Protein AF-A0A851UP54-F1 (afdb_monomer)

Secondary structure (DSSP, 8-state):
----------S-PBPTTT-PBP-EEETTTTEEE-HHHHHTS-TGGGGGEEEHHHHHHHHHHHHHHHHHHHHHHHHHHHHHHHHHHHHHHHHHHHHHHHHHHHHHHHHHHHHHHHHHHHHHHHHHHHHHHHHHHHHHHHHHHHHHHHHHHHHHHHHHHHHHHH--HHHHHHHHHHHHHHHHHHHHS----S-SS-------HHHHHHHHHHHHHS---------------------------------------------------------TTS-HHHHHHS----HHHHHHHHHHHHHHHHHHHHHHHHHHHHHHHHIIIII-----HHHHHHHHHHHHHHHHHHHHHHHHHHHHHHHHHHHHHHHHHHHHHHHHHHHHHHHHHHHHHHHHHHHHHHHHHHHHHHHHHHHHHHHHS--

Structure (mmCIF, N/CA/C/O backbone):
data_AF-A0A851UP54-F1
#
_entry.id   AF-A0A851UP54-F1
#
loop_
_atom_site.group_PDB
_atom_site.id
_atom_site.type_symbol
_atom_site.label_atom_id
_atom_site.label_alt_id
_atom_site.label_comp_id
_atom_site.label_asym_id
_atom_site.label_entity_id
_atom_site.label_seq_id
_atom_site.pdbx_PDB_ins_code
_atom_site.Cartn_x
_atom_site.Cartn_y
_atom_site.Cartn_z
_atom_site.occupancy
_atom_site.B_iso_or_equiv
_atom_site.auth_seq_id
_atom_site.auth_comp_id
_atom_site.auth_asym_id
_atom_site.auth_atom_id
_atom_site.pdbx_PDB_model_num
ATOM 1 N N . ILE A 1 1 ? -18.831 9.037 62.541 1.00 46.91 1 ILE A N 1
ATOM 2 C CA . ILE A 1 1 ? -18.691 7.769 63.299 1.00 46.91 1 ILE A CA 1
ATOM 3 C C . ILE A 1 1 ? -18.973 8.090 64.761 1.00 46.91 1 ILE A C 1
ATOM 5 O O . ILE A 1 1 ? -18.245 8.891 65.334 1.00 46.91 1 ILE A O 1
ATOM 9 N N . VAL A 1 2 ? -20.065 7.578 65.335 1.00 46.09 2 VAL A N 1
ATOM 10 C CA . VAL A 1 2 ? -20.375 7.796 66.760 1.00 46.09 2 VAL A CA 1
ATOM 11 C C . VAL A 1 2 ? -19.400 6.959 67.587 1.00 46.09 2 VAL A C 1
ATOM 13 O O . VAL A 1 2 ? -19.310 5.750 67.391 1.00 46.09 2 VAL A O 1
ATOM 16 N N . SER A 1 3 ? -18.645 7.593 68.484 1.00 42.22 3 SER A N 1
ATOM 17 C CA . SER A 1 3 ? -17.723 6.892 69.382 1.00 42.22 3 SER A CA 1
ATOM 18 C C . SER A 1 3 ? -18.534 6.116 70.425 1.00 42.22 3 SER A C 1
ATOM 20 O O . SER A 1 3 ? -19.120 6.704 71.331 1.00 42.22 3 SER A O 1
ATOM 22 N N . LEU A 1 4 ? -18.612 4.788 70.279 1.00 60.12 4 LEU A N 1
ATOM 23 C CA . LEU A 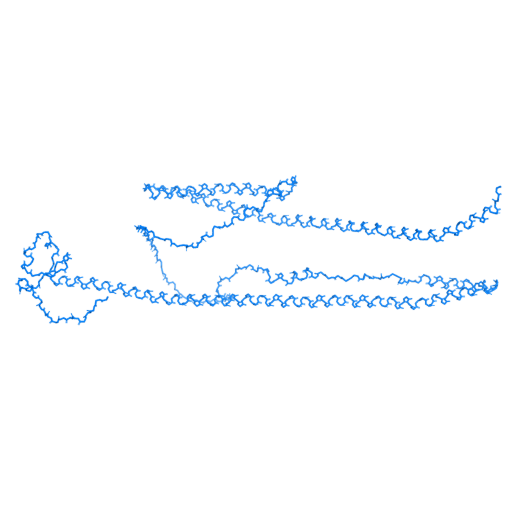1 4 ? -19.377 3.888 71.161 1.00 60.12 4 LEU A CA 1
ATOM 24 C C . LEU A 1 4 ? -18.709 3.652 72.534 1.00 60.12 4 LEU A C 1
ATOM 26 O O . LEU A 1 4 ? -19.136 2.784 73.293 1.00 60.12 4 LEU A O 1
ATOM 30 N N . SER A 1 5 ? -17.673 4.420 72.877 1.00 46.09 5 SER A N 1
ATOM 31 C CA . SER A 1 5 ? -16.808 4.221 74.049 1.00 46.09 5 SER A CA 1
ATOM 32 C C . SER A 1 5 ? -17.433 4.597 75.401 1.00 46.09 5 SER A C 1
ATOM 34 O O . SER A 1 5 ? -16.788 4.442 76.433 1.00 46.09 5 SER A O 1
ATOM 36 N N . LYS A 1 6 ? -18.698 5.035 75.440 1.00 50.38 6 LYS A N 1
ATOM 37 C CA . LYS A 1 6 ? -19.435 5.320 76.684 1.00 50.38 6 LYS A CA 1
ATOM 38 C C . LYS A 1 6 ? -20.739 4.522 76.759 1.00 50.38 6 LYS A C 1
ATOM 40 O O . LYS A 1 6 ? -21.827 5.082 76.659 1.00 50.38 6 LYS A O 1
ATOM 45 N N . ARG A 1 7 ? -20.642 3.204 76.949 1.00 55.34 7 ARG A N 1
ATOM 46 C CA . ARG A 1 7 ? -21.769 2.406 77.463 1.00 55.34 7 ARG A CA 1
ATOM 47 C C . ARG A 1 7 ? -21.707 2.403 78.989 1.00 55.34 7 ARG A C 1
ATOM 49 O O . ARG A 1 7 ? -20.924 1.657 79.567 1.00 55.34 7 ARG A O 1
ATOM 56 N N . THR A 1 8 ? -22.516 3.230 79.644 1.00 52.53 8 THR A N 1
ATOM 57 C CA . THR A 1 8 ? -22.777 3.072 81.079 1.00 52.53 8 THR A CA 1
ATOM 58 C C . THR A 1 8 ? -23.684 1.857 81.282 1.00 52.53 8 THR A C 1
ATOM 60 O O . THR A 1 8 ? -24.752 1.768 80.679 1.00 52.53 8 THR A O 1
ATOM 63 N N . LYS A 1 9 ? -23.242 0.899 82.106 1.00 51.78 9 LYS A N 1
ATOM 64 C CA . LYS A 1 9 ? -24.008 -0.282 82.551 1.00 51.78 9 LYS A CA 1
ATOM 65 C C . LYS A 1 9 ? -25.081 0.101 83.591 1.00 51.78 9 LYS A C 1
ATOM 67 O O . LYS A 1 9 ? -25.219 -0.577 84.601 1.00 51.78 9 LYS A O 1
ATOM 72 N N . ASP A 1 10 ? -25.814 1.194 83.385 1.00 55.03 10 ASP A N 1
ATOM 73 C CA . ASP A 1 10 ? -26.971 1.495 84.234 1.00 55.03 10 ASP A CA 1
ATOM 74 C C . ASP A 1 10 ? -28.182 0.750 83.690 1.00 55.03 10 ASP A C 1
ATOM 76 O O . ASP A 1 10 ? -28.688 1.056 82.611 1.00 55.03 10 ASP A O 1
ATOM 80 N N . ILE A 1 11 ? -28.603 -0.264 84.442 1.00 58.59 11 ILE A N 1
ATOM 81 C CA . ILE A 1 11 ? -29.605 -1.252 84.025 1.00 58.59 11 ILE A CA 1
ATOM 82 C C . ILE A 1 11 ? -31.013 -0.626 83.989 1.00 58.59 11 ILE A C 1
ATOM 84 O O . ILE A 1 11 ? -31.876 -1.107 83.266 1.00 58.59 11 ILE A O 1
ATOM 88 N N . HIS A 1 12 ? -31.236 0.504 84.676 1.00 63.06 12 HIS A N 1
ATOM 89 C CA . HIS A 1 12 ? -32.532 1.189 84.709 1.00 63.06 12 HIS A CA 1
ATOM 90 C C . HIS A 1 12 ? -32.357 2.712 84.735 1.00 63.06 12 HIS A C 1
ATOM 92 O O . HIS A 1 12 ? -32.243 3.325 85.798 1.00 63.06 12 HIS A O 1
ATOM 98 N N . LYS A 1 13 ? -32.344 3.352 83.559 1.00 75.06 13 LYS A N 1
ATOM 99 C CA . LYS A 1 13 ? -32.404 4.818 83.489 1.00 75.06 13 LYS A CA 1
ATOM 100 C C . LYS A 1 13 ? -33.778 5.300 83.958 1.00 75.06 13 LYS A C 1
ATOM 102 O O . LYS A 1 13 ? -34.806 4.824 83.478 1.00 75.06 13 LYS A O 1
ATOM 107 N N . LYS A 1 14 ? -33.777 6.261 84.880 1.00 82.88 14 LYS A N 1
ATOM 108 C CA . LYS A 1 14 ? -34.978 6.931 85.386 1.00 82.88 14 LYS A CA 1
ATOM 109 C C . LYS A 1 14 ? -35.221 8.244 84.648 1.00 82.88 14 LYS A C 1
ATOM 111 O O . LYS A 1 14 ? -34.286 8.875 84.147 1.00 82.88 14 LYS A O 1
ATOM 116 N N . CYS A 1 15 ? -36.483 8.646 84.574 1.00 85.75 15 CYS A N 1
ATOM 117 C CA . CYS A 1 15 ? -36.886 9.933 84.038 1.00 85.75 15 CYS A CA 1
ATOM 118 C C . CYS A 1 15 ? -36.381 11.060 84.952 1.00 85.75 15 CYS A C 1
ATOM 120 O O . CYS A 1 15 ? -36.708 11.046 86.135 1.00 85.75 15 CYS A O 1
ATOM 122 N N . PRO A 1 16 ? -35.640 12.060 84.443 1.00 84.19 16 PRO A N 1
ATOM 123 C CA . PRO A 1 16 ? -35.115 13.145 85.272 1.00 84.19 16 PRO A CA 1
ATOM 124 C C . PRO A 1 16 ? -36.206 14.082 85.812 1.00 84.19 16 PRO A C 1
ATOM 126 O O . PRO A 1 16 ? -35.939 14.842 86.730 1.00 84.19 16 PRO A O 1
ATOM 129 N N . LEU A 1 17 ? -37.415 14.048 85.238 1.00 84.88 17 LEU A N 1
ATOM 130 C CA . LEU A 1 17 ? -38.546 14.887 85.654 1.00 84.88 17 LEU A CA 1
ATOM 131 C C . LEU A 1 17 ? -39.441 14.211 86.696 1.00 84.88 17 LEU A C 1
ATOM 133 O O . LEU A 1 17 ? -40.039 14.890 87.519 1.00 84.88 17 LEU A O 1
ATOM 137 N N . HIS A 1 18 ? -39.555 12.884 86.637 1.00 85.56 18 HIS A N 1
ATOM 138 C CA . HIS A 1 18 ? -40.537 12.131 87.421 1.00 85.56 18 HIS A CA 1
ATOM 139 C C . HIS A 1 18 ? -39.912 11.054 88.310 1.00 85.56 18 HIS A C 1
ATOM 141 O O . HIS A 1 18 ? -40.645 10.375 89.009 1.00 85.56 18 HIS A O 1
ATOM 147 N N . GLU A 1 19 ? -38.599 10.826 88.217 1.00 83.44 19 GLU A N 1
ATOM 148 C CA . GLU A 1 19 ? -37.833 9.770 88.907 1.00 83.44 19 GLU A CA 1
ATOM 149 C C . GLU A 1 19 ? -38.336 8.320 88.710 1.00 83.44 19 GLU A C 1
ATOM 151 O O . GLU A 1 19 ? -37.774 7.368 89.255 1.00 83.44 19 GLU A O 1
ATOM 156 N N . GLU A 1 20 ? -39.334 8.136 87.849 1.00 84.81 20 GLU A N 1
ATOM 157 C CA . GLU A 1 20 ? -39.897 6.854 87.430 1.00 84.81 20 GLU A CA 1
ATOM 158 C C . GLU A 1 20 ? -39.055 6.185 86.327 1.00 84.81 20 GLU A C 1
ATOM 160 O O . GLU A 1 20 ? -38.440 6.883 85.507 1.00 84.81 20 GLU A O 1
ATOM 165 N N . PRO A 1 21 ? -39.029 4.842 86.242 1.00 86.50 21 PRO A N 1
ATOM 166 C CA . PRO A 1 21 ? -38.320 4.137 85.183 1.00 86.50 21 PRO A CA 1
ATOM 167 C C . PRO A 1 21 ? -38.938 4.427 83.809 1.00 86.50 21 PRO A C 1
ATOM 169 O O . PRO A 1 21 ? -40.153 4.592 83.654 1.00 86.50 21 PRO A O 1
ATOM 172 N N . TYR A 1 22 ? -38.089 4.476 82.784 1.00 88.62 22 TYR A N 1
ATOM 173 C CA . TYR A 1 22 ? -38.560 4.508 81.404 1.00 88.62 22 TYR A CA 1
ATOM 174 C C . TYR A 1 22 ? -39.176 3.159 81.029 1.00 88.62 22 TYR A C 1
ATOM 176 O O . TYR A 1 22 ? -38.533 2.124 81.172 1.00 88.62 22 TYR A O 1
ATOM 184 N N . ILE A 1 23 ? -40.409 3.187 80.528 1.00 88.44 23 ILE A N 1
ATOM 185 C CA . ILE A 1 23 ? -41.164 1.983 80.144 1.00 88.44 23 ILE A CA 1
ATOM 186 C C . ILE A 1 23 ? -41.689 2.050 78.707 1.00 88.44 23 ILE A C 1
ATOM 188 O O . ILE A 1 23 ? -42.076 1.030 78.145 1.00 88.44 23 ILE A O 1
ATOM 192 N N . MET A 1 24 ? -41.688 3.239 78.097 1.00 89.69 24 MET A N 1
ATOM 193 C CA . MET A 1 24 ? -42.163 3.463 76.733 1.00 89.69 24 MET A CA 1
ATOM 194 C C . MET A 1 24 ? -41.186 4.311 75.920 1.00 89.69 24 MET A C 1
ATOM 196 O O . MET A 1 24 ? -40.319 4.997 76.462 1.00 89.69 24 MET A O 1
ATOM 200 N N . PHE A 1 25 ? -41.335 4.275 74.601 1.00 92.38 25 PHE A N 1
ATOM 201 C CA . PHE A 1 25 ? -40.540 5.031 73.643 1.00 92.38 25 PHE A CA 1
ATOM 202 C C . PHE A 1 25 ? -41.456 5.714 72.626 1.00 92.38 25 PHE A C 1
ATOM 204 O O . PHE A 1 25 ? -42.332 5.077 72.043 1.00 92.38 25 PHE A O 1
ATOM 211 N N . SER A 1 26 ? -41.249 7.011 72.397 1.00 90.50 26 SER A N 1
ATOM 212 C CA . SER A 1 26 ? -41.910 7.735 71.309 1.00 90.50 26 SER A CA 1
ATOM 213 C C . SER A 1 26 ? -41.107 7.563 70.026 1.00 90.50 26 SER A C 1
ATOM 215 O O . SER A 1 26 ? -39.980 8.051 69.928 1.00 90.50 26 SER A O 1
ATOM 217 N N . THR A 1 27 ? -41.684 6.911 69.017 1.00 86.19 27 THR A N 1
ATOM 218 C CA . THR A 1 27 ? -41.038 6.748 67.705 1.00 86.19 27 THR A CA 1
ATOM 219 C C . THR A 1 27 ? -40.960 8.058 66.925 1.00 86.19 27 THR A C 1
ATOM 221 O O . THR A 1 27 ? -40.054 8.230 66.114 1.00 86.19 27 THR A O 1
ATOM 224 N N . GLU A 1 28 ? -41.885 8.982 67.191 1.00 86.81 28 GLU A N 1
ATOM 225 C CA . GLU A 1 28 ? -41.940 10.315 66.585 1.00 86.81 28 GLU A CA 1
ATOM 226 C C . GLU A 1 28 ? -40.842 11.231 67.150 1.00 86.81 28 GLU A C 1
ATOM 228 O O . GLU A 1 28 ? -40.007 11.742 66.405 1.00 86.81 28 GLU A O 1
ATOM 233 N N . LYS A 1 29 ? -40.783 11.381 68.482 1.00 84.75 29 LYS A N 1
ATOM 234 C CA . LYS A 1 29 ? -39.811 12.260 69.162 1.00 84.75 29 LYS A CA 1
ATOM 235 C C . LYS A 1 29 ? -38.454 11.598 69.413 1.00 84.75 29 LYS A C 1
ATOM 237 O O . LYS A 1 29 ? -37.515 12.269 69.836 1.00 84.75 29 LYS A O 1
ATOM 242 N N . LYS A 1 30 ? -38.345 10.290 69.151 1.00 89.00 30 LYS A N 1
ATOM 243 C CA . LYS A 1 30 ? -37.158 9.447 69.384 1.00 89.00 30 LYS A CA 1
ATOM 244 C C . LYS A 1 30 ? -36.628 9.551 70.819 1.00 89.00 30 LYS A C 1
ATOM 246 O O . LYS A 1 30 ? -35.420 9.623 71.044 1.00 89.00 30 LYS A O 1
ATOM 251 N N . SER A 1 31 ? -37.537 9.566 71.791 1.00 89.12 31 SER A N 1
ATOM 252 C CA . SER A 1 31 ? -37.232 9.758 73.211 1.00 89.12 31 SER A CA 1
ATOM 253 C C . SER A 1 31 ? -37.878 8.682 74.086 1.00 89.12 31 SER A C 1
ATOM 255 O O . SER A 1 31 ? -38.940 8.147 73.765 1.00 89.12 31 SER A O 1
ATOM 257 N N . MET A 1 32 ? -37.219 8.352 75.201 1.00 89.75 32 MET A N 1
ATOM 258 C CA . MET A 1 32 ? -37.764 7.446 76.216 1.00 89.75 32 MET A CA 1
ATOM 259 C C . MET A 1 32 ? -38.757 8.191 77.116 1.00 89.75 32 MET A C 1
ATOM 261 O O . MET A 1 32 ? -38.553 9.363 77.431 1.00 89.75 32 MET A O 1
ATOM 265 N N . LEU A 1 33 ? -39.813 7.504 77.550 1.00 89.38 33 LEU A N 1
ATOM 266 C CA . LEU A 1 33 ? -40.909 8.046 78.351 1.00 89.38 33 LEU A CA 1
ATOM 267 C C . LEU A 1 33 ? -41.193 7.140 79.559 1.00 89.38 33 LEU A C 1
ATOM 269 O O . LEU A 1 33 ? -41.248 5.913 79.438 1.00 89.38 33 LEU A O 1
ATOM 273 N N . CYS A 1 34 ? -41.343 7.739 80.742 1.00 90.31 34 CYS A N 1
ATOM 274 C CA . CYS A 1 34 ? -41.957 7.063 81.885 1.00 90.31 34 CYS A CA 1
ATOM 275 C C . CYS A 1 34 ? -43.488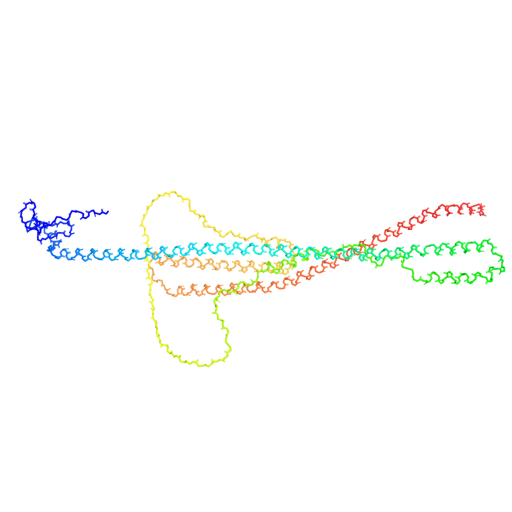 7.171 81.787 1.00 90.31 34 CYS A C 1
ATOM 277 O O . CYS A 1 34 ? -44.020 7.870 80.917 1.00 90.31 34 CYS A O 1
ATOM 279 N N . ILE A 1 35 ? -44.208 6.513 82.698 1.00 87.81 35 ILE A N 1
ATOM 280 C CA . ILE A 1 35 ? -45.677 6.509 82.694 1.00 87.81 35 ILE A CA 1
ATOM 281 C C . ILE A 1 35 ? -46.285 7.921 82.793 1.00 87.81 35 ILE A C 1
ATOM 283 O O . ILE A 1 35 ? -47.273 8.210 82.118 1.00 87.81 35 ILE A O 1
ATOM 287 N N . ASN A 1 36 ? -45.663 8.819 83.565 1.00 88.06 36 ASN A N 1
ATOM 288 C CA . ASN A 1 36 ? -46.141 10.191 83.756 1.00 88.06 36 ASN A CA 1
ATOM 289 C C . ASN A 1 36 ? -45.877 11.057 82.514 1.00 88.06 36 ASN A C 1
ATOM 291 O O . ASN A 1 36 ? -46.809 11.657 81.994 1.00 88.06 36 ASN A O 1
ATOM 295 N N . CYS A 1 37 ? -44.679 10.982 81.915 1.00 87.81 37 CYS A N 1
ATOM 296 C CA . CYS A 1 37 ? -44.392 11.656 80.639 1.00 87.81 37 CYS A CA 1
ATOM 297 C C . CYS A 1 37 ? -45.355 11.248 79.514 1.00 87.81 37 CYS A C 1
ATOM 299 O O . CYS A 1 37 ? -45.690 12.067 78.664 1.00 87.81 37 CYS A O 1
ATOM 301 N N . PHE A 1 38 ? -45.788 9.985 79.484 1.00 87.69 38 PHE A N 1
ATOM 302 C CA . PHE A 1 38 ? -46.800 9.542 78.529 1.00 87.69 38 PHE A CA 1
ATOM 303 C C . PHE A 1 38 ? -48.188 10.096 78.855 1.00 87.69 38 PHE A C 1
ATOM 305 O O . PHE A 1 38 ? -48.923 10.463 77.942 1.00 87.69 38 PHE A O 1
ATOM 312 N N . ARG A 1 39 ? -48.563 10.164 80.140 1.00 87.44 39 ARG A N 1
ATOM 313 C CA . ARG A 1 39 ? -49.836 10.756 80.578 1.00 87.44 39 ARG A CA 1
ATOM 314 C C . ARG A 1 39 ? -49.944 12.230 80.218 1.00 87.44 39 ARG A C 1
ATOM 316 O O . ARG A 1 39 ? -51.011 12.616 79.749 1.00 87.44 39 ARG A O 1
ATOM 323 N N . ASP A 1 40 ? -48.847 12.965 80.329 1.00 86.25 40 ASP A N 1
ATOM 324 C CA . ASP A 1 40 ? -48.776 14.400 80.041 1.00 86.25 40 ASP A CA 1
ATOM 325 C C . ASP A 1 40 ? -48.706 14.716 78.533 1.00 86.25 40 ASP A C 1
ATOM 327 O O . ASP A 1 40 ? -48.804 15.873 78.124 1.00 86.25 40 ASP A O 1
ATOM 331 N N . MET A 1 41 ? -48.548 13.700 77.674 1.00 83.19 41 MET A N 1
ATOM 332 C CA . MET A 1 41 ? -48.554 13.875 76.220 1.00 83.19 41 MET A CA 1
ATOM 333 C C . MET A 1 41 ? -49.970 14.035 75.649 1.00 83.19 41 MET A C 1
ATOM 335 O O . MET A 1 41 ? -50.901 13.306 76.007 1.00 83.19 41 MET A O 1
ATOM 339 N N . GLN A 1 42 ? -50.089 14.951 74.679 1.00 77.69 42 GLN A N 1
ATOM 340 C CA . GLN A 1 42 ? -51.300 15.192 73.888 1.00 77.69 42 GLN A CA 1
ATOM 341 C C . GLN A 1 42 ? -51.751 13.928 73.138 1.00 77.69 42 GLN A C 1
ATOM 343 O O . GLN A 1 42 ? -50.919 13.137 72.693 1.00 77.69 42 GLN A O 1
ATOM 348 N N . GLY A 1 43 ? -53.071 13.750 72.996 1.00 74.50 43 GLY A N 1
ATOM 349 C CA . GLY A 1 43 ? -53.707 12.501 72.553 1.00 74.50 43 GLY A CA 1
ATOM 350 C C . GLY A 1 43 ? -53.185 11.919 71.235 1.00 74.50 43 GLY A C 1
ATOM 351 O O . GLY A 1 43 ? -52.969 10.713 71.164 1.00 74.50 43 GLY A O 1
ATOM 352 N N . GLU A 1 44 ? -52.917 12.752 70.227 1.00 76.50 44 GLU A N 1
ATOM 353 C CA . GLU A 1 44 ? -52.447 12.302 68.905 1.00 76.50 44 GLU A CA 1
ATOM 354 C C . GLU A 1 44 ? -51.027 11.718 68.949 1.00 76.50 44 GLU A C 1
ATOM 356 O O . GLU A 1 44 ? -50.786 10.630 68.429 1.00 76.50 44 GLU A O 1
ATOM 361 N N . SER A 1 45 ? -50.093 12.353 69.666 1.00 80.31 45 SER A N 1
ATOM 362 C CA . SER A 1 45 ? -48.711 11.859 69.782 1.00 80.31 45 SER A CA 1
ATOM 363 C C . SER A 1 45 ? -48.593 10.549 70.574 1.00 80.31 45 SER A C 1
ATOM 365 O O . SER A 1 45 ? -47.562 9.878 70.507 1.00 80.31 45 SER A O 1
ATOM 367 N N . ARG A 1 46 ? -49.629 10.157 71.332 1.00 83.12 46 ARG A N 1
ATOM 368 C CA . ARG A 1 46 ? -49.652 8.885 72.079 1.00 83.12 46 ARG A CA 1
ATOM 369 C C . ARG A 1 46 ? -49.762 7.677 71.156 1.00 83.12 46 ARG A C 1
ATOM 371 O O . ARG A 1 46 ? -49.280 6.611 71.523 1.00 83.12 46 ARG A O 1
ATOM 378 N N . ALA A 1 47 ? -50.336 7.846 69.962 1.00 84.12 47 ALA A N 1
ATOM 379 C CA . ALA A 1 47 ? -50.422 6.790 68.952 1.00 84.12 47 ALA A CA 1
ATOM 380 C C . ALA A 1 47 ? -49.038 6.350 68.431 1.00 84.12 47 ALA A C 1
ATOM 382 O O . ALA A 1 47 ? -48.898 5.261 67.882 1.00 84.12 47 ALA A O 1
ATOM 383 N N . HIS A 1 48 ? -48.005 7.174 68.633 1.00 86.19 48 HIS A N 1
ATOM 384 C CA . HIS A 1 48 ? -46.616 6.899 68.254 1.00 86.19 48 HIS A CA 1
ATOM 385 C C . HIS A 1 48 ? -45.747 6.438 69.435 1.00 86.19 48 HIS A C 1
ATOM 387 O O . HIS A 1 48 ? -44.515 6.478 69.359 1.00 86.19 48 HIS A O 1
ATOM 393 N N . CYS A 1 49 ? -46.366 6.035 70.546 1.00 90.06 49 CYS A N 1
ATOM 394 C CA . CYS A 1 49 ? -45.679 5.467 71.698 1.00 90.06 49 CYS A CA 1
ATOM 395 C C . CYS A 1 49 ? -45.851 3.951 71.720 1.00 90.06 49 CYS A C 1
ATOM 397 O O . CYS A 1 49 ? -46.960 3.436 71.620 1.00 90.06 49 CYS A O 1
ATOM 399 N N . ILE A 1 50 ? -44.740 3.250 71.894 1.00 91.56 50 ILE A N 1
ATOM 400 C CA . ILE A 1 50 ? -44.689 1.795 72.040 1.00 91.56 50 ILE A CA 1
ATOM 401 C C . ILE A 1 50 ? -43.924 1.454 73.317 1.00 91.56 50 ILE A C 1
ATOM 403 O O . ILE A 1 50 ? -43.173 2.289 73.832 1.00 91.56 50 ILE A O 1
ATOM 407 N N . ASP A 1 51 ? -44.114 0.251 73.852 1.00 91.06 51 ASP A N 1
ATOM 408 C CA . ASP A 1 51 ? -43.333 -0.202 74.998 1.00 91.06 51 ASP A CA 1
ATOM 409 C C . ASP A 1 51 ? -41.840 -0.303 74.640 1.00 91.06 51 ASP A C 1
ATOM 411 O O . ASP A 1 51 ? -41.450 -0.455 73.476 1.00 91.06 51 ASP A O 1
ATOM 415 N N . ILE A 1 52 ? -40.991 -0.146 75.655 1.00 88.06 52 ILE A N 1
ATOM 416 C CA . ILE A 1 52 ? -39.541 -0.049 75.473 1.00 88.06 52 ILE A CA 1
ATOM 417 C C . ILE A 1 52 ? -38.928 -1.327 74.882 1.00 88.06 52 ILE A C 1
ATOM 419 O O . ILE A 1 52 ? -37.968 -1.227 74.117 1.00 88.06 52 ILE A O 1
ATOM 423 N N . GLU A 1 53 ? -39.500 -2.497 75.174 1.00 86.38 53 GLU A N 1
ATOM 424 C CA . GLU A 1 53 ? -39.011 -3.786 74.680 1.00 86.38 53 GLU A CA 1
ATOM 425 C C . GLU A 1 53 ? -39.326 -3.940 73.187 1.00 86.38 53 GLU A C 1
ATOM 427 O O . GLU A 1 53 ? -38.439 -4.226 72.381 1.00 86.38 53 GLU A O 1
ATOM 432 N N . THR A 1 54 ? -40.556 -3.623 72.774 1.00 89.12 54 THR A N 1
ATOM 433 C CA . THR A 1 54 ? -40.945 -3.588 71.358 1.00 89.12 54 THR A CA 1
ATOM 434 C C . THR A 1 54 ? -40.130 -2.555 70.578 1.00 89.12 54 THR A C 1
ATOM 436 O O . THR A 1 54 ? -39.673 -2.838 69.467 1.00 89.12 54 THR A O 1
ATOM 439 N N . ALA A 1 55 ? -39.893 -1.366 71.144 1.00 89.81 55 ALA A N 1
ATOM 440 C CA . ALA A 1 55 ? -39.055 -0.340 70.519 1.00 89.81 55 ALA A CA 1
ATOM 441 C C . ALA A 1 55 ? -37.611 -0.808 70.324 1.00 89.81 55 ALA A C 1
ATOM 443 O O . ALA A 1 55 ? -37.014 -0.563 69.272 1.00 89.81 55 ALA A O 1
ATOM 444 N N . TYR A 1 56 ? -37.062 -1.491 71.330 1.00 87.25 56 TYR A N 1
ATOM 445 C CA . TYR A 1 56 ? -35.733 -2.076 71.278 1.00 87.25 56 TYR A CA 1
ATOM 446 C C . TYR A 1 56 ? -35.649 -3.156 70.198 1.00 87.25 56 TYR A C 1
ATOM 448 O O . TYR A 1 56 ? -34.792 -3.063 69.321 1.00 87.25 56 TYR A O 1
ATOM 456 N N . MET A 1 57 ? -36.587 -4.106 70.180 1.00 89.94 57 MET A N 1
ATOM 457 C CA . MET A 1 57 ? -36.648 -5.170 69.175 1.00 89.94 57 MET A CA 1
ATOM 458 C C . MET A 1 57 ? -36.772 -4.619 67.749 1.00 89.94 57 MET A C 1
ATOM 460 O O . MET A 1 57 ? -36.019 -5.026 66.861 1.00 89.94 57 MET A O 1
ATOM 464 N N . GLN A 1 58 ? -37.653 -3.638 67.521 1.00 90.00 58 GLN A N 1
ATOM 465 C CA . GLN A 1 58 ? -37.766 -2.964 66.222 1.00 90.00 58 GLN A CA 1
ATOM 466 C C . GLN A 1 58 ? -36.489 -2.192 65.857 1.00 90.00 58 GLN A C 1
ATOM 468 O O . GLN A 1 58 ? -36.073 -2.193 64.698 1.00 90.00 58 GLN A O 1
ATOM 473 N N . GLY A 1 59 ? -35.853 -1.529 66.826 1.00 89.62 59 GLY A N 1
ATOM 474 C CA . GLY A 1 59 ? -34.585 -0.826 66.633 1.00 89.62 59 GLY A CA 1
ATOM 475 C C . GLY A 1 59 ? -33.445 -1.772 66.254 1.00 89.62 59 GLY A C 1
ATOM 476 O O . GLY A 1 59 ? -32.696 -1.481 65.322 1.00 89.62 59 GLY A O 1
ATOM 477 N N . CYS A 1 60 ? -33.356 -2.926 66.918 1.00 90.94 60 CYS A N 1
ATOM 478 C CA . CYS A 1 60 ? -32.418 -3.997 66.601 1.00 90.94 60 CYS A CA 1
ATOM 479 C C . CYS A 1 60 ? -32.635 -4.533 65.187 1.00 90.94 60 CYS A C 1
ATOM 481 O O . CYS A 1 60 ? -31.671 -4.613 64.435 1.00 90.94 60 CYS A O 1
ATOM 483 N N . GLN A 1 61 ? -33.879 -4.818 64.791 1.00 93.81 61 GLN A N 1
ATOM 484 C CA . GLN A 1 61 ? -34.191 -5.280 63.433 1.00 93.81 61 GLN A CA 1
ATOM 485 C C . GLN A 1 61 ? -33.796 -4.254 62.363 1.00 93.81 61 GLN A C 1
ATOM 487 O O . GLN A 1 61 ? -33.153 -4.608 61.378 1.00 93.81 61 GLN A O 1
ATOM 492 N N . ARG A 1 62 ? -34.125 -2.968 62.557 1.00 91.38 62 ARG A N 1
ATOM 493 C CA . ARG A 1 62 ? -33.745 -1.908 61.604 1.00 91.38 62 ARG A CA 1
ATOM 494 C C . ARG A 1 62 ? -32.231 -1.712 61.531 1.00 91.38 62 ARG A C 1
ATOM 496 O O . ARG A 1 62 ? -31.698 -1.468 60.451 1.00 91.38 62 ARG A O 1
ATOM 503 N N . LEU A 1 63 ? -31.536 -1.802 62.666 1.00 92.62 63 LEU A N 1
ATOM 504 C CA . LEU A 1 63 ? -30.078 -1.720 62.700 1.00 92.62 63 LEU A CA 1
ATOM 505 C C . LEU A 1 63 ? -29.442 -2.919 61.993 1.00 92.62 63 LEU A C 1
ATOM 507 O O . LEU A 1 63 ? -28.504 -2.725 61.228 1.00 92.62 63 LEU A O 1
ATOM 511 N N . ASP A 1 64 ? -29.958 -4.126 62.214 1.00 94.31 64 ASP A N 1
ATOM 512 C CA . ASP A 1 64 ? -29.468 -5.339 61.562 1.00 94.31 64 ASP A CA 1
ATOM 513 C C . ASP A 1 64 ? -29.652 -5.263 60.039 1.00 94.31 64 ASP A C 1
ATOM 515 O O . ASP A 1 64 ? -28.694 -5.458 59.296 1.00 94.31 64 ASP A O 1
ATOM 519 N N . GLN A 1 65 ? -30.823 -4.818 59.566 1.00 95.94 65 GLN A N 1
ATOM 520 C CA . GLN A 1 65 ? -31.065 -4.539 58.143 1.00 95.94 65 GLN A CA 1
ATOM 521 C C . GLN A 1 65 ? -30.063 -3.526 57.567 1.00 95.94 65 GLN A C 1
ATOM 523 O O . GLN A 1 65 ? -29.490 -3.756 56.502 1.00 95.94 65 GLN A O 1
ATOM 528 N N . ALA A 1 66 ? -29.800 -2.423 58.277 1.00 95.56 66 ALA A N 1
ATOM 529 C CA . ALA A 1 66 ? -28.823 -1.427 57.840 1.00 95.56 66 ALA A CA 1
ATOM 530 C C . ALA A 1 66 ? -27.391 -1.994 57.803 1.00 95.56 66 ALA A C 1
ATOM 532 O O . ALA A 1 66 ? -26.632 -1.707 56.878 1.00 95.56 66 ALA A O 1
ATOM 533 N N . VAL A 1 67 ? -27.015 -2.819 58.783 1.00 96.56 67 VAL A N 1
ATOM 534 C CA . VAL A 1 67 ? -25.711 -3.496 58.818 1.00 96.56 67 VAL A CA 1
ATOM 535 C C . VAL A 1 67 ? -25.578 -4.482 57.660 1.00 96.56 67 VAL A C 1
ATOM 537 O O . VAL A 1 67 ? -24.516 -4.531 57.039 1.00 96.56 67 VAL A O 1
ATOM 540 N N . MET A 1 68 ? -26.629 -5.239 57.342 1.00 96.75 68 MET A N 1
ATOM 541 C CA . MET A 1 68 ? -26.632 -6.164 56.207 1.00 96.75 68 MET A CA 1
ATOM 542 C C . MET A 1 68 ? -26.471 -5.420 54.878 1.00 96.75 68 MET A C 1
ATOM 544 O O . MET A 1 68 ? -25.581 -5.772 54.108 1.00 96.75 68 MET A O 1
ATOM 548 N N . ALA A 1 69 ? -27.191 -4.313 54.671 1.00 97.38 69 ALA A N 1
ATOM 549 C CA . ALA A 1 69 ? -27.017 -3.468 53.485 1.00 97.38 69 ALA A CA 1
ATOM 550 C C . ALA A 1 69 ? -25.580 -2.917 53.355 1.00 97.38 69 ALA A C 1
ATOM 552 O O . ALA A 1 69 ? -25.006 -2.884 52.266 1.00 97.38 69 ALA A O 1
ATOM 553 N N . VAL A 1 70 ? -24.951 -2.521 54.470 1.00 97.75 70 VAL A N 1
ATOM 554 C CA . VAL A 1 70 ? -23.546 -2.072 54.469 1.00 97.75 70 VAL A CA 1
ATOM 555 C C . VAL A 1 70 ? -22.582 -3.221 54.160 1.00 97.75 70 VAL A C 1
ATOM 557 O O . VAL A 1 70 ? -21.594 -3.001 53.460 1.00 97.75 70 VAL A O 1
ATOM 560 N N . LYS A 1 71 ? -22.844 -4.441 54.646 1.00 97.44 71 LYS A N 1
ATOM 561 C CA . LYS A 1 71 ? -22.038 -5.629 54.314 1.00 97.44 71 LYS A CA 1
ATOM 562 C C . LYS A 1 71 ? -22.138 -5.977 52.830 1.00 97.44 71 LYS A C 1
ATOM 564 O O . LYS A 1 71 ? -21.110 -6.230 52.211 1.00 97.44 71 LYS A O 1
ATOM 569 N N . GLU A 1 72 ? -23.335 -5.941 52.252 1.00 97.75 72 GLU A N 1
ATOM 570 C CA . GLU A 1 72 ? -23.544 -6.156 50.815 1.00 97.75 72 GLU A CA 1
ATOM 571 C C . GLU A 1 72 ? -22.794 -5.109 49.985 1.00 97.75 72 GLU A C 1
ATOM 573 O O . GLU A 1 72 ? -22.027 -5.461 49.086 1.00 97.75 72 GLU A O 1
ATOM 578 N N . LEU A 1 73 ? -22.915 -3.827 50.352 1.00 97.81 73 LEU A N 1
ATOM 579 C CA . LEU A 1 73 ? -22.167 -2.748 49.708 1.00 97.81 73 LEU A CA 1
ATOM 580 C C . LEU A 1 73 ? -20.651 -2.942 49.846 1.00 97.81 73 LEU A C 1
ATOM 582 O O . LEU A 1 73 ? -19.910 -2.713 48.889 1.00 97.81 73 LEU A O 1
ATOM 586 N N . GLN A 1 74 ? -20.170 -3.377 51.014 1.00 97.88 74 GLN A N 1
ATOM 587 C CA . GLN A 1 74 ? -18.754 -3.669 51.233 1.00 97.88 74 GLN A CA 1
ATOM 588 C C . GLN A 1 74 ? -18.266 -4.788 50.304 1.00 97.88 74 GLN A C 1
ATOM 590 O O . GLN A 1 74 ? -17.193 -4.650 49.714 1.00 97.88 74 GLN A O 1
ATOM 595 N N . THR A 1 75 ? -19.025 -5.877 50.174 1.00 97.56 75 THR A N 1
ATOM 596 C CA . THR A 1 75 ? -18.694 -7.000 49.284 1.00 97.56 75 THR A CA 1
ATOM 597 C C . THR A 1 75 ? -18.661 -6.546 47.828 1.00 97.56 75 THR A C 1
ATOM 599 O O . THR A 1 75 ? -17.629 -6.700 47.177 1.00 97.56 75 THR A O 1
ATOM 602 N N . SER A 1 76 ? -19.711 -5.864 47.361 1.00 98.12 76 SER A N 1
ATOM 603 C CA . SER A 1 76 ? -19.777 -5.325 45.997 1.00 98.12 76 SER A CA 1
ATOM 604 C C . SER A 1 76 ? -18.631 -4.348 45.702 1.00 98.12 76 SER A C 1
ATOM 606 O O . SER A 1 76 ? -18.007 -4.402 44.645 1.00 98.12 76 SER A O 1
ATOM 608 N N . THR A 1 77 ? -18.264 -3.502 46.671 1.00 98.00 77 THR A N 1
ATOM 609 C CA . THR A 1 77 ? -17.120 -2.586 46.535 1.00 98.00 77 THR A CA 1
ATOM 610 C C . THR A 1 77 ? -15.799 -3.348 46.393 1.00 98.00 77 THR A C 1
ATOM 612 O O . THR A 1 77 ? -14.952 -2.963 45.588 1.00 98.00 77 THR A O 1
ATOM 615 N N . ARG A 1 78 ? -15.596 -4.439 47.147 1.00 98.31 78 ARG A N 1
ATOM 616 C CA . ARG A 1 78 ? -14.390 -5.278 47.021 1.00 98.31 78 ARG A CA 1
ATOM 617 C C . ARG A 1 78 ? -14.312 -5.937 45.645 1.00 98.31 78 ARG A C 1
ATOM 619 O O . ARG A 1 78 ? -13.242 -5.920 45.044 1.00 98.31 78 ARG A O 1
ATOM 626 N N . GLU A 1 79 ? -15.425 -6.462 45.144 1.00 98.06 79 GLU A N 1
ATOM 627 C CA . GLU A 1 79 ? -15.513 -7.061 43.806 1.00 98.06 79 GLU A CA 1
ATOM 628 C C . GLU A 1 79 ? -15.233 -6.029 42.710 1.00 98.06 79 GLU A C 1
ATOM 630 O O . GLU A 1 79 ? -14.408 -6.273 41.829 1.00 98.06 79 GLU A O 1
ATOM 635 N N . ALA A 1 80 ? -15.820 -4.833 42.815 1.00 97.88 80 ALA A N 1
ATOM 636 C CA . ALA A 1 80 ? -15.572 -3.733 41.887 1.00 97.88 80 ALA A CA 1
ATOM 637 C C . ALA A 1 80 ? -14.092 -3.314 41.868 1.00 97.88 80 ALA A C 1
ATOM 639 O O . ALA A 1 80 ? -13.530 -3.086 40.799 1.00 97.88 80 ALA A O 1
ATOM 640 N N . ILE A 1 81 ? -13.426 -3.262 43.029 1.00 98.12 81 ILE A N 1
ATOM 641 C CA . ILE A 1 81 ? -11.986 -2.971 43.107 1.00 98.12 81 ILE A CA 1
ATOM 642 C C . ILE A 1 81 ? -11.163 -4.039 42.376 1.00 98.12 81 ILE A C 1
ATOM 644 O O . ILE A 1 81 ? -10.211 -3.695 41.675 1.00 98.12 81 ILE A O 1
ATOM 648 N N . VAL A 1 82 ? -11.495 -5.322 42.544 1.00 98.38 82 VAL A N 1
ATOM 649 C CA . VAL A 1 82 ? -10.790 -6.421 41.864 1.00 98.38 82 VAL A CA 1
ATOM 650 C C . VAL A 1 82 ? -10.989 -6.332 40.351 1.00 98.38 82 VAL A C 1
ATOM 652 O O . VAL A 1 82 ? -10.006 -6.387 39.613 1.00 98.38 82 VAL A O 1
ATOM 655 N N . LEU A 1 83 ? -12.226 -6.113 39.896 1.00 97.88 83 LEU A N 1
ATOM 656 C CA . LEU A 1 83 ? -12.546 -5.957 38.478 1.00 97.88 83 LEU A CA 1
ATOM 657 C C . LEU A 1 83 ? -11.798 -4.773 37.855 1.00 97.88 83 LEU A C 1
ATOM 659 O O . LEU A 1 83 ? -11.141 -4.930 36.831 1.00 97.88 83 LEU A O 1
ATOM 663 N N . LEU A 1 84 ? -11.836 -3.601 38.495 1.00 98.12 84 LEU A N 1
ATOM 664 C CA . LEU A 1 84 ? -11.148 -2.410 37.993 1.00 98.12 84 LEU A CA 1
ATOM 665 C C . LEU A 1 84 ? -9.632 -2.620 37.899 1.00 98.12 84 LEU A C 1
ATOM 667 O O . LEU A 1 84 ? -9.014 -2.178 36.934 1.00 98.12 84 LEU A O 1
ATOM 671 N N . LYS A 1 85 ? -9.023 -3.325 38.860 1.00 98.31 85 LYS A N 1
ATOM 672 C CA . LYS A 1 85 ? -7.600 -3.686 38.786 1.00 98.31 85 LYS A CA 1
ATOM 673 C C . LYS A 1 85 ? -7.299 -4.610 37.605 1.00 98.31 85 LYS A C 1
ATOM 675 O O . LYS A 1 85 ? -6.299 -4.387 36.932 1.00 98.31 85 LYS A O 1
ATOM 680 N N . ALA A 1 86 ? -8.152 -5.602 37.346 1.00 97.81 86 ALA A N 1
ATOM 681 C CA . ALA A 1 86 ? -7.999 -6.499 36.202 1.00 97.81 86 ALA A CA 1
ATOM 682 C C . ALA A 1 86 ? -8.117 -5.742 34.869 1.00 97.81 86 ALA A C 1
ATOM 684 O O . ALA A 1 86 ? -7.261 -5.897 34.006 1.00 97.81 86 ALA A O 1
ATOM 685 N N . MET A 1 87 ? -9.104 -4.849 34.741 1.00 97.69 87 MET A N 1
ATOM 686 C CA . MET A 1 87 ? -9.287 -4.030 33.537 1.00 97.69 87 MET A CA 1
ATOM 687 C C . MET A 1 87 ? -8.110 -3.080 33.280 1.00 97.69 87 MET A C 1
ATOM 689 O O . MET A 1 87 ? -7.717 -2.884 32.135 1.00 97.69 87 MET A O 1
ATOM 693 N N . ILE A 1 88 ? -7.524 -2.489 34.329 1.00 98.12 88 ILE A N 1
ATOM 694 C CA . ILE A 1 88 ? -6.322 -1.650 34.186 1.00 98.12 88 ILE A CA 1
ATOM 695 C C . ILE A 1 88 ? -5.159 -2.466 33.612 1.00 98.12 88 ILE A C 1
ATOM 697 O O . ILE A 1 88 ? -4.417 -1.963 32.770 1.00 98.12 88 ILE A O 1
ATOM 701 N N . GLU A 1 89 ? -5.000 -3.711 34.057 1.00 97.88 89 GLU A N 1
ATOM 702 C CA . GLU A 1 89 ? -3.932 -4.581 33.572 1.00 97.88 89 GLU A CA 1
ATOM 703 C C . GLU A 1 89 ? -4.185 -5.066 32.141 1.00 97.88 89 GLU A C 1
ATOM 705 O O . GLU A 1 89 ? -3.275 -5.052 31.319 1.00 97.88 89 GLU A O 1
ATOM 710 N N . GLU A 1 90 ? -5.430 -5.396 31.801 1.00 97.62 90 GLU A N 1
ATOM 711 C CA . GLU A 1 90 ? -5.824 -5.745 30.434 1.00 97.62 90 GLU A CA 1
ATOM 712 C C . GLU A 1 90 ? -5.550 -4.597 29.454 1.00 97.62 90 GLU A C 1
ATOM 714 O O . GLU A 1 90 ? -4.976 -4.818 28.391 1.00 97.62 90 GLU A O 1
ATOM 719 N N . VAL A 1 91 ? -5.867 -3.353 29.833 1.00 97.94 91 VAL A N 1
ATOM 720 C CA . VAL A 1 91 ? -5.558 -2.171 29.012 1.00 97.94 91 VAL A CA 1
ATOM 721 C C . VAL A 1 91 ? -4.050 -1.995 28.828 1.00 97.94 91 VAL A C 1
ATOM 723 O O . VAL A 1 91 ? -3.608 -1.664 27.729 1.00 97.94 91 VAL A O 1
ATOM 726 N N . ARG A 1 92 ? -3.242 -2.223 29.872 1.00 98.12 92 ARG A N 1
ATOM 727 C CA . ARG A 1 92 ? -1.774 -2.151 29.765 1.00 98.12 92 ARG A CA 1
ATOM 728 C C . ARG A 1 92 ? -1.218 -3.217 28.833 1.00 98.12 92 ARG A C 1
ATOM 730 O O . ARG A 1 92 ? -0.401 -2.893 27.975 1.00 98.12 92 ARG A O 1
ATOM 737 N N . ASN A 1 93 ? -1.683 -4.455 28.979 1.00 97.75 93 ASN A N 1
ATOM 738 C CA . ASN A 1 93 ? -1.259 -5.565 28.133 1.00 97.75 93 ASN A CA 1
ATOM 739 C C . ASN A 1 93 ? -1.670 -5.324 26.680 1.00 97.75 93 ASN A C 1
ATOM 741 O O . ASN A 1 93 ? -0.825 -5.391 25.797 1.00 97.75 93 ASN A O 1
ATOM 745 N N . SER A 1 94 ? -2.920 -4.920 26.445 1.00 97.06 94 SER A N 1
ATOM 746 C CA . SER A 1 94 ? -3.418 -4.571 25.113 1.00 97.06 94 SER A CA 1
ATOM 747 C C . SER A 1 94 ? -2.608 -3.442 24.467 1.00 97.06 94 SER A C 1
ATOM 749 O O . SER A 1 94 ? -2.260 -3.534 23.292 1.00 97.06 94 SER A O 1
ATOM 751 N N . ALA A 1 95 ? -2.251 -2.399 25.225 1.00 96.88 95 ALA A N 1
ATOM 752 C CA . ALA A 1 95 ? -1.405 -1.320 24.718 1.00 96.88 95 ALA A CA 1
ATOM 753 C C . ALA A 1 95 ? 0.005 -1.813 24.349 1.00 96.88 95 ALA A C 1
ATOM 755 O O . ALA A 1 95 ? 0.516 -1.456 23.290 1.00 96.88 95 ALA A O 1
ATOM 756 N N . SER A 1 96 ? 0.612 -2.658 25.188 1.00 97.94 96 SER A N 1
ATOM 757 C CA . SER A 1 96 ? 1.927 -3.251 24.918 1.00 97.94 96 SER A CA 1
ATOM 758 C C . SER A 1 96 ? 1.910 -4.188 23.707 1.00 97.94 96 SER A C 1
ATOM 760 O O . SER A 1 96 ? 2.873 -4.211 22.942 1.00 97.94 96 SER A O 1
ATOM 762 N N . GLU A 1 97 ? 0.850 -4.977 23.538 1.00 97.19 97 GLU A N 1
ATOM 763 C CA . GLU A 1 97 ? 0.671 -5.869 22.390 1.00 97.19 97 GLU A CA 1
ATOM 764 C C . GLU A 1 97 ? 0.536 -5.073 21.092 1.00 97.19 97 GLU A C 1
ATOM 766 O O . GLU A 1 97 ? 1.197 -5.394 20.104 1.00 97.19 97 GLU A O 1
ATOM 771 N N . GLU A 1 98 ? -0.259 -4.003 21.102 1.00 96.94 98 GLU A N 1
ATOM 772 C CA . GLU A 1 98 ? -0.431 -3.148 19.930 1.00 96.94 98 GLU A CA 1
ATOM 773 C C . GLU A 1 98 ? 0.869 -2.402 19.589 1.00 96.94 98 GLU A C 1
ATOM 775 O O . GLU A 1 98 ? 1.263 -2.347 18.424 1.00 96.94 98 GLU A O 1
ATOM 780 N N . GLU A 1 99 ? 1.601 -1.898 20.589 1.00 97.81 99 GLU A N 1
ATOM 781 C CA . GLU A 1 99 ? 2.919 -1.285 20.382 1.00 97.81 99 GLU A CA 1
ATOM 782 C C . GLU A 1 99 ? 3.916 -2.282 19.766 1.00 97.81 99 GLU A C 1
ATOM 784 O O . GLU A 1 99 ? 4.626 -1.957 18.808 1.00 97.81 99 GLU A O 1
ATOM 789 N N . ALA A 1 100 ? 3.945 -3.523 20.261 1.00 97.38 100 ALA A N 1
ATOM 790 C CA . ALA A 1 100 ? 4.779 -4.580 19.698 1.00 97.38 100 ALA A CA 1
ATOM 791 C C . ALA A 1 100 ? 4.367 -4.937 18.258 1.00 97.38 100 ALA A C 1
ATOM 793 O O . ALA A 1 100 ? 5.235 -5.111 17.397 1.00 97.38 100 ALA A O 1
ATOM 794 N N . ALA A 1 101 ? 3.065 -5.000 17.969 1.00 95.75 101 ALA A N 1
ATOM 795 C CA . ALA A 1 101 ? 2.539 -5.281 16.635 1.00 95.75 101 ALA A CA 1
ATOM 796 C C . ALA A 1 101 ? 2.899 -4.178 15.627 1.00 95.75 101 ALA A C 1
ATOM 798 O O . ALA A 1 101 ? 3.358 -4.483 14.522 1.00 95.75 101 ALA A O 1
ATOM 799 N N . ILE A 1 102 ? 2.768 -2.904 16.019 1.00 94.75 102 ILE A N 1
ATOM 800 C CA . ILE A 1 102 ? 3.165 -1.748 15.202 1.00 94.75 102 ILE A CA 1
ATOM 801 C C . ILE A 1 102 ? 4.660 -1.817 14.878 1.00 94.75 102 ILE A C 1
ATOM 803 O O . ILE A 1 102 ? 5.046 -1.719 13.709 1.00 94.75 102 ILE A O 1
ATOM 807 N N . ASN A 1 103 ? 5.501 -2.030 15.894 1.00 96.94 103 ASN A N 1
ATOM 808 C CA . ASN A 1 103 ? 6.947 -2.134 15.710 1.00 96.94 103 ASN A CA 1
ATOM 809 C C . ASN A 1 103 ? 7.318 -3.311 14.796 1.00 96.94 103 ASN A C 1
ATOM 811 O O . ASN A 1 103 ? 8.120 -3.150 13.876 1.00 96.94 103 ASN A O 1
ATOM 815 N N . SER A 1 104 ? 6.690 -4.474 14.989 1.00 96.31 104 SER A N 1
ATOM 816 C CA . SER A 1 104 ? 6.913 -5.662 14.160 1.00 96.31 104 SER A CA 1
ATOM 817 C C . SER A 1 104 ? 6.557 -5.422 12.689 1.00 96.31 104 SER A C 1
ATOM 819 O O . SER A 1 104 ? 7.360 -5.728 11.802 1.00 96.31 104 SER A O 1
ATOM 821 N N . LEU A 1 105 ? 5.390 -4.825 12.414 1.00 94.69 105 LEU A N 1
ATOM 822 C CA . LEU A 1 105 ? 4.969 -4.495 11.052 1.00 94.69 105 LEU A CA 1
ATOM 823 C C . LEU A 1 105 ? 5.955 -3.528 10.390 1.00 94.69 105 LEU A C 1
ATOM 825 O O . LEU A 1 105 ? 6.375 -3.754 9.254 1.00 94.69 105 LEU A O 1
ATOM 829 N N . PHE A 1 106 ? 6.362 -2.482 11.109 1.00 94.50 106 PHE A N 1
ATOM 830 C CA . PHE A 1 106 ? 7.295 -1.489 10.593 1.00 94.50 106 PHE A CA 1
ATOM 831 C C . PHE A 1 106 ? 8.668 -2.093 10.274 1.00 94.50 106 PHE A C 1
ATOM 833 O O . PHE A 1 106 ? 9.189 -1.883 9.176 1.00 94.50 106 PHE A O 1
ATOM 840 N N . SER A 1 107 ? 9.231 -2.901 11.178 1.00 96.19 107 SER A N 1
ATOM 841 C CA . SER A 1 107 ? 10.489 -3.616 10.932 1.00 96.19 107 SER A CA 1
ATOM 842 C C . SER A 1 107 ? 10.392 -4.536 9.713 1.00 96.19 107 SER A C 1
ATOM 844 O O . SER A 1 107 ? 11.285 -4.534 8.866 1.00 96.19 107 SER A O 1
ATOM 846 N N . ARG A 1 108 ? 9.276 -5.255 9.558 1.00 94.88 108 ARG A N 1
ATOM 847 C CA . ARG A 1 108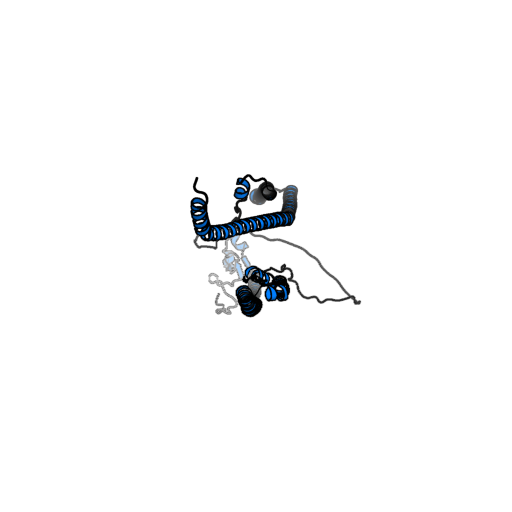 ? 9.043 -6.136 8.407 1.00 94.88 108 ARG A CA 1
ATOM 848 C C . ARG A 1 108 ? 8.917 -5.365 7.087 1.00 94.88 108 ARG A C 1
ATOM 850 O O . ARG A 1 108 ? 9.432 -5.821 6.067 1.00 94.88 108 ARG A O 1
ATOM 857 N N . MET A 1 109 ? 8.278 -4.191 7.090 1.00 94.75 109 MET A N 1
ATOM 858 C CA . MET A 1 109 ? 8.244 -3.303 5.919 1.00 94.75 109 MET A CA 1
ATOM 859 C C . MET A 1 109 ? 9.649 -2.841 5.526 1.00 94.75 109 MET A C 1
ATOM 861 O O . MET A 1 109 ? 9.997 -2.880 4.347 1.00 94.75 109 MET A O 1
ATOM 865 N N . GLN A 1 110 ? 10.471 -2.438 6.498 1.00 95.44 110 GLN A N 1
ATOM 866 C CA . GLN A 1 110 ? 11.850 -2.025 6.229 1.00 95.44 110 GLN A CA 1
ATOM 867 C C . GLN A 1 110 ? 12.692 -3.157 5.643 1.00 95.44 110 GLN A C 1
ATOM 869 O O . GLN A 1 110 ? 13.423 -2.936 4.679 1.00 95.44 110 GLN A O 1
ATOM 874 N N . GLU A 1 111 ? 12.579 -4.364 6.196 1.00 95.94 111 GLU A N 1
ATOM 875 C CA . GLU A 1 111 ? 13.317 -5.532 5.721 1.00 95.94 111 GLU A CA 1
ATOM 876 C C . GLU A 1 111 ? 12.946 -5.877 4.272 1.00 95.94 111 GLU A C 1
ATOM 878 O O . GLU A 1 111 ? 13.828 -5.999 3.420 1.00 95.94 111 GLU A O 1
ATOM 883 N N . GLN A 1 112 ? 11.648 -5.924 3.955 1.00 95.38 112 GLN A N 1
ATOM 884 C CA . GLN A 1 112 ? 11.163 -6.179 2.593 1.00 95.38 112 GLN A CA 1
ATOM 885 C C . GLN A 1 112 ? 11.627 -5.109 1.598 1.00 95.38 112 GLN A C 1
ATOM 887 O O . GLN A 1 112 ? 12.092 -5.435 0.504 1.00 95.38 112 GLN A O 1
ATOM 892 N N . LEU A 1 113 ? 11.562 -3.829 1.979 1.00 95.94 113 LEU A N 1
ATOM 893 C CA . LEU A 1 113 ? 12.069 -2.734 1.149 1.00 95.94 113 LEU A CA 1
ATOM 894 C C . LEU A 1 113 ? 13.585 -2.828 0.941 1.00 95.94 113 LEU A C 1
ATOM 896 O O . LEU A 1 113 ? 14.069 -2.587 -0.167 1.00 95.94 113 LEU A O 1
ATOM 900 N N . SER A 1 114 ? 14.336 -3.193 1.980 1.00 96.38 114 SER A N 1
ATOM 901 C CA . SER A 1 114 ? 15.789 -3.364 1.913 1.00 96.38 114 SER A CA 1
ATOM 902 C C . SER A 1 114 ? 16.178 -4.495 0.957 1.00 96.38 114 SER A C 1
ATOM 904 O O . SER A 1 114 ? 17.007 -4.301 0.062 1.00 96.38 114 SER A O 1
ATOM 906 N N . GLU A 1 115 ? 15.518 -5.650 1.067 1.00 96.38 115 GLU A N 1
ATOM 907 C CA . GLU A 1 115 ? 15.783 -6.802 0.203 1.00 96.38 115 GLU A CA 1
ATOM 908 C C . GLU A 1 115 ? 15.373 -6.525 -1.251 1.00 96.38 115 GLU A C 1
ATOM 910 O O . GLU A 1 115 ? 16.122 -6.810 -2.196 1.00 96.38 115 GLU A O 1
ATOM 915 N N . ARG A 1 116 ? 14.223 -5.869 -1.458 1.00 95.69 116 ARG A N 1
ATOM 916 C CA . ARG A 1 116 ? 13.780 -5.461 -2.796 1.00 95.69 116 ARG A CA 1
ATOM 917 C C . ARG A 1 116 ? 14.747 -4.461 -3.425 1.00 95.69 116 ARG A C 1
ATOM 919 O O . ARG A 1 116 ? 15.116 -4.632 -4.586 1.00 95.69 116 ARG A O 1
ATOM 926 N N . LYS A 1 117 ? 15.224 -3.466 -2.666 1.00 96.62 117 LYS A N 1
ATOM 927 C CA . LYS A 1 117 ? 16.252 -2.513 -3.117 1.00 96.62 117 LYS A CA 1
ATOM 928 C C . LYS A 1 117 ? 17.515 -3.243 -3.573 1.00 96.62 117 LYS A C 1
ATOM 930 O O . LYS A 1 117 ? 18.021 -2.954 -4.655 1.00 96.62 117 LYS A O 1
ATOM 935 N N . LYS A 1 118 ? 18.019 -4.186 -2.772 1.00 97.38 118 LYS A N 1
ATOM 936 C CA . LYS A 1 118 ? 19.217 -4.973 -3.100 1.00 97.38 118 LYS A CA 1
ATOM 937 C C . LYS A 1 118 ? 19.035 -5.756 -4.402 1.00 97.38 118 LYS A C 1
ATOM 939 O O . LYS A 1 118 ? 19.917 -5.732 -5.259 1.00 97.38 118 LYS A O 1
ATOM 944 N N . THR A 1 119 ? 17.876 -6.386 -4.576 1.00 95.69 119 THR A N 1
ATOM 945 C CA . THR A 1 119 ? 17.534 -7.143 -5.788 1.00 95.69 119 THR A CA 1
ATOM 946 C C . THR A 1 119 ? 17.475 -6.244 -7.025 1.00 95.69 119 THR A C 1
ATOM 948 O O . THR A 1 119 ? 18.093 -6.557 -8.041 1.00 95.69 119 THR A O 1
ATOM 951 N N . LEU A 1 120 ? 16.798 -5.094 -6.931 1.00 95.88 120 LEU A N 1
ATOM 952 C CA . LEU A 1 120 ? 16.686 -4.133 -8.033 1.00 95.88 120 LEU A CA 1
ATOM 953 C C . LEU A 1 120 ? 18.045 -3.560 -8.445 1.00 95.88 120 LEU A C 1
ATOM 955 O O . LEU A 1 120 ? 18.343 -3.480 -9.635 1.00 95.88 120 LEU A O 1
ATOM 959 N N . LEU A 1 121 ? 18.893 -3.206 -7.475 1.00 96.56 121 LEU A N 1
ATOM 960 C CA . LEU A 1 121 ? 20.246 -2.720 -7.753 1.00 96.56 121 LEU A CA 1
ATOM 961 C C . LEU A 1 121 ? 21.102 -3.791 -8.433 1.00 96.56 121 LEU A C 1
ATOM 963 O O . LEU A 1 121 ? 21.800 -3.485 -9.397 1.00 96.56 121 LEU A O 1
ATOM 967 N N . LYS A 1 122 ? 21.001 -5.050 -7.991 1.00 96.19 122 LYS A N 1
ATOM 968 C CA . LYS A 1 122 ? 21.698 -6.169 -8.634 1.00 96.19 122 LYS A CA 1
ATOM 969 C C . LYS A 1 122 ? 21.226 -6.378 -10.077 1.00 96.19 122 LYS A C 1
ATOM 971 O O . LYS A 1 122 ? 22.054 -6.611 -10.950 1.00 96.19 122 LYS A O 1
ATOM 976 N N . ALA A 1 123 ? 19.926 -6.254 -10.344 1.00 94.38 123 ALA A N 1
ATOM 977 C CA . ALA A 1 123 ? 19.378 -6.360 -11.696 1.00 94.38 123 ALA A CA 1
ATOM 978 C C . ALA A 1 123 ? 19.872 -5.227 -12.614 1.00 94.38 123 ALA A C 1
ATOM 980 O O . ALA A 1 123 ? 20.290 -5.481 -13.742 1.00 94.38 123 ALA A O 1
ATOM 981 N N . VAL A 1 124 ? 19.888 -3.986 -12.112 1.00 95.56 124 VAL A N 1
ATOM 982 C CA . VAL A 1 124 ? 20.453 -2.826 -12.821 1.00 95.56 124 VAL A CA 1
ATOM 983 C C . VAL A 1 124 ? 21.932 -3.042 -13.139 1.00 95.56 124 VAL A C 1
ATOM 985 O O . VAL A 1 124 ? 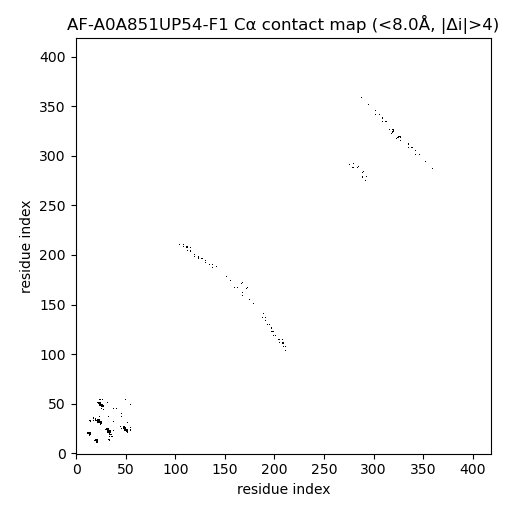22.358 -2.786 -14.264 1.00 95.56 124 VAL A O 1
ATOM 988 N N . GLN A 1 125 ? 22.702 -3.548 -12.175 1.00 95.81 125 GLN A N 1
ATOM 989 C CA . GLN A 1 125 ? 24.122 -3.823 -12.357 1.00 95.81 125 GLN A CA 1
ATOM 990 C C . GLN A 1 125 ? 24.372 -4.952 -13.368 1.00 95.81 125 GLN A C 1
ATOM 992 O O . GLN A 1 125 ? 25.187 -4.771 -14.267 1.00 95.81 125 GLN A O 1
ATOM 997 N N . SER A 1 126 ? 23.620 -6.056 -13.304 1.00 94.88 126 SER A N 1
ATOM 998 C CA . SER A 1 126 ? 23.707 -7.143 -14.296 1.00 94.88 126 SER A CA 1
ATOM 999 C C . SER A 1 126 ? 23.420 -6.627 -15.704 1.00 94.88 126 SER A C 1
ATOM 1001 O O . SER A 1 126 ? 24.186 -6.868 -16.631 1.00 94.88 126 SER A O 1
ATOM 1003 N N . GLN A 1 127 ? 22.358 -5.828 -15.861 1.00 93.31 127 GLN A N 1
ATOM 1004 C CA . GLN A 1 127 ? 22.002 -5.260 -17.157 1.00 93.31 127 GLN A CA 1
ATOM 1005 C C . GLN A 1 127 ? 23.077 -4.298 -17.682 1.00 93.31 127 GLN A C 1
ATOM 1007 O O . GLN A 1 127 ? 23.320 -4.250 -18.888 1.00 93.31 127 GLN A O 1
ATOM 1012 N N . HIS A 1 128 ? 23.711 -3.526 -16.796 1.00 92.88 128 HIS A N 1
ATOM 1013 C CA . HIS A 1 128 ? 24.844 -2.683 -17.157 1.00 92.88 128 HIS A CA 1
ATOM 1014 C C . HIS A 1 128 ? 26.023 -3.524 -17.659 1.00 92.88 128 HIS A C 1
ATOM 1016 O O . HIS A 1 128 ? 26.503 -3.284 -18.763 1.00 92.88 128 HIS A O 1
ATOM 1022 N N . GLU A 1 129 ? 26.446 -4.522 -16.882 1.00 96.25 129 GLU A N 1
ATOM 1023 C CA . GLU A 1 129 ? 27.599 -5.375 -17.187 1.00 96.25 129 GLU A CA 1
ATOM 1024 C C . GLU A 1 129 ? 27.396 -6.171 -18.486 1.00 96.25 129 GLU A C 1
ATOM 1026 O O . GLU A 1 129 ? 28.282 -6.203 -19.341 1.00 96.25 129 GLU A O 1
ATOM 1031 N N . GLU A 1 130 ? 26.212 -6.754 -18.688 1.00 92.88 130 GLU A N 1
ATOM 1032 C CA . GLU A 1 130 ? 25.865 -7.501 -19.902 1.00 92.88 130 GLU A CA 1
ATOM 1033 C C . GLU A 1 130 ? 25.885 -6.613 -21.153 1.00 92.88 130 GLU A C 1
ATOM 1035 O O . GLU A 1 130 ? 26.488 -6.975 -22.168 1.00 92.88 130 GLU A O 1
ATOM 1040 N N . LYS A 1 131 ? 25.268 -5.426 -21.081 1.00 90.50 131 LYS A N 1
ATOM 1041 C CA . LYS A 1 131 ? 25.238 -4.478 -22.206 1.00 90.50 131 LYS A CA 1
ATOM 1042 C C . LYS A 1 131 ? 26.616 -3.908 -22.500 1.00 90.50 131 LYS A C 1
ATOM 1044 O O . LYS A 1 131 ? 27.009 -3.819 -23.662 1.00 90.50 131 LYS A O 1
ATOM 1049 N N . GLU A 1 132 ? 27.362 -3.529 -21.466 1.00 92.88 132 GLU A N 1
ATOM 1050 C CA . GLU A 1 132 ? 28.712 -2.994 -21.622 1.00 92.88 132 GLU A CA 1
ATOM 1051 C C . GLU A 1 132 ? 29.636 -4.037 -22.260 1.00 92.88 132 GLU A C 1
ATOM 1053 O O . GLU A 1 132 ? 30.366 -3.721 -23.201 1.00 92.88 132 GLU A O 1
ATOM 1058 N N . LYS A 1 133 ? 29.552 -5.296 -21.814 1.00 94.62 133 LYS A N 1
ATOM 1059 C CA . LYS A 1 133 ? 30.281 -6.412 -22.417 1.00 94.62 133 LYS A CA 1
ATOM 1060 C C . LYS A 1 133 ? 29.921 -6.588 -23.893 1.00 94.62 133 LYS A C 1
ATOM 1062 O O . LYS A 1 133 ? 30.825 -6.628 -24.724 1.00 94.62 133 LYS A O 1
ATOM 1067 N N . ALA A 1 134 ? 28.632 -6.608 -24.235 1.00 89.19 134 ALA A N 1
ATOM 1068 C CA . ALA A 1 134 ? 28.184 -6.740 -25.622 1.00 89.19 134 ALA A CA 1
ATOM 1069 C C . ALA A 1 134 ? 28.701 -5.596 -26.518 1.00 89.19 134 ALA A C 1
ATOM 1071 O O . ALA A 1 134 ? 29.159 -5.835 -27.639 1.00 89.19 134 ALA A O 1
ATOM 1072 N N . PHE A 1 135 ? 28.689 -4.352 -26.025 1.00 88.75 135 PHE A N 1
ATOM 1073 C CA . PHE A 1 135 ? 29.243 -3.214 -26.763 1.00 88.75 135 PHE A CA 1
ATOM 1074 C C . PHE A 1 135 ? 30.765 -3.287 -26.900 1.00 88.75 135 PHE A C 1
ATOM 1076 O O . PHE A 1 135 ? 31.281 -2.999 -27.979 1.00 88.75 135 PHE A O 1
ATOM 1083 N N . LYS A 1 136 ? 31.490 -3.702 -25.853 1.00 93.56 136 LYS A N 1
ATOM 1084 C CA . LYS A 1 136 ? 32.948 -3.902 -25.903 1.00 93.56 136 LYS A CA 1
ATOM 1085 C C . LYS A 1 136 ? 33.334 -4.980 -26.916 1.00 93.56 136 LYS A C 1
ATOM 1087 O O . LYS A 1 136 ? 34.263 -4.771 -27.691 1.00 93.56 136 LYS A O 1
ATOM 1092 N N . GLU A 1 137 ? 32.606 -6.093 -26.959 1.00 92.44 137 GLU A N 1
ATOM 1093 C CA . GLU A 1 137 ? 32.823 -7.170 -27.933 1.00 92.44 137 GLU A CA 1
ATOM 1094 C C . GLU A 1 137 ? 32.573 -6.694 -29.369 1.00 92.44 137 GLU A C 1
ATOM 1096 O O . GLU A 1 137 ? 33.399 -6.916 -30.258 1.00 92.44 137 GLU A O 1
ATOM 1101 N N . GLN A 1 138 ? 31.473 -5.970 -29.600 1.00 87.88 138 GLN A N 1
ATOM 1102 C CA . GLN A 1 138 ? 31.181 -5.396 -30.911 1.00 87.88 138 GLN A CA 1
ATOM 1103 C C . GLN A 1 138 ? 32.236 -4.364 -31.336 1.00 87.88 138 GLN A C 1
ATOM 1105 O O . GLN A 1 138 ? 32.663 -4.352 -32.492 1.00 87.88 138 GLN A O 1
ATOM 1110 N N . LEU A 1 139 ? 32.688 -3.520 -30.407 1.00 91.06 139 LEU A N 1
ATOM 1111 C CA . LEU A 1 139 ? 33.742 -2.543 -30.654 1.00 91.06 139 LEU A CA 1
ATOM 1112 C C . LEU A 1 139 ? 35.063 -3.230 -31.014 1.00 91.06 139 LEU A C 1
ATOM 1114 O O . LEU A 1 139 ? 35.695 -2.842 -31.994 1.00 91.06 139 LEU A O 1
ATOM 1118 N N . ALA A 1 140 ? 35.459 -4.264 -30.268 1.00 92.81 140 ALA A N 1
ATOM 1119 C CA . ALA A 1 140 ? 36.669 -5.036 -30.540 1.00 92.81 140 ALA A CA 1
ATOM 1120 C C . ALA A 1 140 ? 36.623 -5.683 -31.933 1.00 92.81 140 ALA A C 1
ATOM 1122 O O . ALA A 1 140 ? 37.601 -5.626 -32.682 1.00 92.81 140 ALA A O 1
ATOM 1123 N N . HIS A 1 141 ? 35.465 -6.226 -32.323 1.00 89.38 141 HIS A N 1
ATOM 1124 C CA . HIS A 1 141 ? 35.267 -6.770 -33.662 1.00 89.38 141 HIS A CA 1
ATOM 1125 C C . HIS A 1 141 ? 35.470 -5.702 -34.749 1.00 89.38 141 HIS A C 1
ATOM 1127 O O . HIS A 1 141 ? 36.277 -5.903 -35.659 1.00 89.38 141 HIS A O 1
ATOM 1133 N N . LEU A 1 142 ? 34.818 -4.539 -34.634 1.00 89.25 142 LEU A N 1
ATOM 1134 C CA . LEU A 1 142 ? 34.966 -3.445 -35.604 1.00 89.25 142 LEU A CA 1
ATOM 1135 C C . LEU A 1 142 ? 36.398 -2.893 -35.652 1.00 89.25 142 LEU A C 1
ATOM 1137 O O . LEU A 1 142 ? 36.921 -2.633 -36.736 1.00 89.25 142 LEU A O 1
ATOM 1141 N N . ALA A 1 143 ? 37.051 -2.771 -34.495 1.00 92.19 143 ALA A N 1
ATOM 1142 C CA . ALA A 1 143 ? 38.440 -2.340 -34.392 1.00 92.19 143 ALA A CA 1
ATOM 1143 C C . ALA A 1 143 ? 39.405 -3.311 -35.093 1.00 92.19 143 ALA A C 1
ATOM 1145 O O . ALA A 1 143 ? 40.387 -2.864 -35.674 1.00 92.19 143 ALA A O 1
ATOM 1146 N N . SER A 1 144 ? 39.116 -4.619 -35.095 1.00 90.88 144 SER A N 1
ATOM 1147 C CA . SER A 1 144 ? 39.911 -5.624 -35.822 1.00 90.88 144 SER A CA 1
ATOM 1148 C C . SER A 1 144 ? 39.629 -5.662 -37.334 1.00 90.88 144 SER A C 1
ATOM 1150 O O . SER A 1 144 ? 40.525 -5.923 -38.141 1.00 90.88 144 SER A O 1
ATOM 1152 N N . LEU A 1 145 ? 38.392 -5.358 -37.742 1.00 89.19 145 LEU A N 1
ATOM 1153 C CA . LEU A 1 145 ? 37.986 -5.331 -39.148 1.00 89.19 145 LEU A CA 1
ATOM 1154 C C . LEU A 1 145 ? 38.583 -4.124 -39.887 1.00 89.19 145 LEU A C 1
ATOM 1156 O O . LEU A 1 145 ? 38.972 -4.240 -41.050 1.00 89.19 145 LEU A O 1
ATOM 1160 N N . LEU A 1 146 ? 38.684 -2.974 -39.216 1.00 89.81 146 LEU A N 1
ATOM 1161 C CA . LEU A 1 146 ? 39.104 -1.718 -39.836 1.00 89.81 146 LEU A CA 1
ATOM 1162 C C . LEU A 1 146 ? 40.519 -1.777 -40.462 1.00 89.81 146 LEU A C 1
ATOM 1164 O O . LEU A 1 146 ? 40.632 -1.425 -41.639 1.00 89.81 146 LEU A O 1
ATOM 1168 N N . PRO A 1 147 ? 41.576 -2.278 -39.785 1.00 91.50 147 PRO A N 1
ATOM 1169 C CA . PRO A 1 147 ? 42.892 -2.467 -40.402 1.00 91.50 147 PRO A CA 1
ATOM 1170 C C . PRO A 1 147 ? 42.862 -3.429 -41.593 1.00 91.50 147 PRO A C 1
ATOM 1172 O O . PRO A 1 147 ? 43.514 -3.184 -42.605 1.00 91.50 147 PRO A O 1
ATOM 1175 N N . THR A 1 148 ? 42.064 -4.498 -41.511 1.00 86.69 148 THR A N 1
ATOM 1176 C CA . THR A 1 148 ? 41.914 -5.476 -42.603 1.00 86.69 148 THR A CA 1
ATOM 1177 C C . THR A 1 148 ? 41.345 -4.810 -43.858 1.00 86.69 148 THR A C 1
ATOM 1179 O O . THR A 1 148 ? 41.860 -4.999 -44.961 1.00 86.69 148 THR A O 1
ATOM 1182 N N . LEU A 1 149 ? 40.320 -3.967 -43.696 1.00 89.12 149 LEU A N 1
ATOM 1183 C CA . LEU A 1 149 ? 39.759 -3.176 -44.793 1.00 89.12 149 LEU A CA 1
ATOM 1184 C C . LEU A 1 149 ? 40.767 -2.153 -45.334 1.00 89.12 149 LEU A C 1
ATOM 1186 O O . LEU A 1 149 ? 40.896 -2.019 -46.549 1.00 89.12 149 LEU A O 1
ATOM 1190 N N . GLN A 1 150 ? 41.513 -1.466 -44.462 1.00 92.06 150 GLN A N 1
ATOM 1191 C CA . GLN A 1 150 ? 42.540 -0.501 -44.873 1.00 92.06 150 GLN A CA 1
ATOM 1192 C C . GLN A 1 150 ? 43.635 -1.150 -45.726 1.00 92.06 150 GLN A C 1
ATOM 1194 O O . GLN A 1 150 ? 43.979 -0.605 -46.773 1.00 92.06 150 GLN A O 1
ATOM 1199 N N . VAL A 1 151 ? 44.133 -2.330 -45.337 1.00 91.69 151 VAL A N 1
ATOM 1200 C CA . VAL A 1 151 ? 45.120 -3.082 -46.129 1.00 91.69 151 VAL A CA 1
ATOM 1201 C C . VAL A 1 151 ? 44.558 -3.410 -47.509 1.00 91.69 151 VAL A C 1
ATOM 1203 O O . VAL A 1 151 ? 45.203 -3.112 -48.511 1.00 91.69 151 VAL A O 1
ATOM 1206 N N . HIS A 1 152 ? 43.332 -3.942 -47.590 1.00 88.81 152 HIS A N 1
ATOM 1207 C CA . HIS A 1 152 ? 42.698 -4.225 -48.878 1.00 88.81 152 HIS A CA 1
ATOM 1208 C C . HIS A 1 152 ? 42.575 -2.979 -49.758 1.00 88.81 152 HIS A C 1
ATOM 1210 O O . HIS A 1 152 ? 42.912 -3.043 -50.938 1.00 88.81 152 HIS A O 1
ATOM 1216 N N . LEU A 1 153 ? 42.155 -1.844 -49.198 1.00 90.94 153 LEU A N 1
ATOM 1217 C CA . LEU A 1 153 ? 42.026 -0.591 -49.942 1.00 90.94 153 LEU A CA 1
ATOM 1218 C C . LEU A 1 153 ? 43.379 -0.077 -50.456 1.00 90.94 153 LEU A C 1
ATOM 1220 O O . LEU A 1 153 ? 43.482 0.290 -51.627 1.00 90.94 153 LEU A O 1
ATOM 1224 N N . VAL A 1 154 ? 44.424 -0.092 -49.621 1.00 92.81 154 VAL A N 1
ATOM 1225 C CA . VAL A 1 154 ? 45.777 0.344 -50.011 1.00 92.81 154 VAL A CA 1
ATOM 1226 C C . VAL A 1 154 ? 46.359 -0.573 -51.086 1.00 92.81 154 VAL A C 1
ATOM 1228 O O . VAL A 1 154 ? 46.857 -0.079 -52.096 1.00 92.81 154 VAL A O 1
ATOM 1231 N N . THR A 1 155 ? 46.247 -1.895 -50.926 1.00 88.56 155 THR A N 1
ATOM 1232 C CA . THR A 1 155 ? 46.717 -2.865 -51.927 1.00 88.56 155 THR A CA 1
ATOM 1233 C C . THR A 1 155 ? 45.975 -2.713 -53.255 1.00 88.56 155 THR A C 1
ATOM 1235 O O . THR A 1 155 ? 46.609 -2.739 -54.306 1.00 88.56 155 THR A O 1
ATOM 1238 N N . CYS A 1 156 ? 44.654 -2.500 -53.234 1.00 91.00 156 CYS A N 1
ATOM 1239 C CA . CYS A 1 156 ? 43.882 -2.270 -54.459 1.00 91.00 156 CYS A CA 1
ATOM 1240 C C . CYS A 1 156 ? 44.284 -0.964 -55.151 1.00 91.00 156 CYS A C 1
ATOM 1242 O O . CYS A 1 156 ? 44.431 -0.943 -56.368 1.00 91.00 156 CYS A O 1
ATOM 1244 N N . SER A 1 157 ? 44.500 0.109 -54.386 1.00 91.12 157 SER A N 1
ATOM 1245 C CA . SER A 1 157 ? 44.959 1.396 -54.920 1.00 91.12 157 SER A CA 1
ATOM 1246 C C . SER A 1 157 ? 46.346 1.287 -55.565 1.00 91.12 157 SER A C 1
ATOM 1248 O O . SER A 1 157 ? 46.555 1.774 -56.675 1.00 91.12 157 SER A O 1
ATOM 1250 N N . ALA A 1 158 ? 47.279 0.585 -54.911 1.00 91.19 158 ALA A N 1
ATOM 1251 C CA . ALA A 1 158 ? 48.615 0.328 -55.445 1.00 91.19 158 ALA A CA 1
ATOM 1252 C C . ALA A 1 158 ? 48.579 -0.535 -56.718 1.00 91.19 158 ALA A C 1
ATOM 1254 O O . ALA A 1 158 ? 49.276 -0.234 -57.682 1.00 91.19 158 ALA A O 1
ATOM 1255 N N . PHE A 1 159 ? 47.740 -1.574 -56.755 1.00 92.06 159 PHE A N 1
ATOM 1256 C CA . PHE A 1 159 ? 47.549 -2.399 -57.950 1.00 92.06 159 PHE A CA 1
ATOM 1257 C C . PHE A 1 159 ? 46.989 -1.576 -59.117 1.00 92.06 159 PHE A C 1
ATOM 1259 O O . PHE A 1 159 ? 47.536 -1.617 -60.212 1.00 92.06 159 PHE A O 1
ATOM 1266 N N . LEU A 1 160 ? 45.954 -0.766 -58.883 1.00 90.06 160 LEU A N 1
ATOM 1267 C CA . LEU A 1 160 ? 45.343 0.067 -59.926 1.00 90.06 160 LEU A CA 1
ATOM 1268 C C . LEU A 1 160 ? 46.288 1.136 -60.491 1.00 90.06 160 LEU A C 1
ATOM 1270 O O . LEU A 1 160 ? 46.139 1.514 -61.650 1.00 90.06 160 LEU A O 1
ATOM 1274 N N . SER A 1 161 ? 47.234 1.639 -59.693 1.00 91.06 161 SER A N 1
ATOM 1275 C CA . SER A 1 161 ? 48.178 2.676 -60.126 1.00 91.06 161 SER A CA 1
ATOM 1276 C C . SER A 1 161 ? 49.432 2.135 -60.815 1.00 91.06 161 SER A C 1
ATOM 1278 O O . SER A 1 161 ? 50.083 2.887 -61.539 1.00 91.06 161 SER A O 1
ATOM 1280 N N . SER A 1 162 ? 49.775 0.860 -60.606 1.00 90.00 162 SER A N 1
ATOM 1281 C CA . SER A 1 162 ? 51.028 0.262 -61.092 1.00 90.00 162 SER A CA 1
ATOM 1282 C C . SER A 1 162 ? 50.851 -0.873 -62.103 1.00 90.00 162 SER A C 1
ATOM 1284 O O . SER A 1 162 ? 51.777 -1.122 -62.873 1.00 90.00 162 SER A O 1
ATOM 1286 N N . ALA A 1 163 ? 49.692 -1.539 -62.140 1.00 90.88 163 ALA A N 1
ATOM 1287 C CA . ALA A 1 163 ? 49.468 -2.680 -63.021 1.00 90.88 163 ALA A CA 1
ATOM 1288 C C . ALA A 1 163 ? 49.414 -2.262 -64.495 1.00 90.88 163 ALA A C 1
ATOM 1290 O O . ALA A 1 163 ? 48.700 -1.333 -64.886 1.00 90.88 163 ALA A O 1
ATOM 1291 N N . ASN A 1 164 ? 50.126 -3.003 -65.342 1.00 89.75 164 ASN A N 1
ATOM 1292 C CA . ASN A 1 164 ? 49.994 -2.861 -66.787 1.00 89.75 164 ASN A CA 1
ATOM 1293 C C . ASN A 1 164 ? 48.738 -3.594 -67.313 1.00 89.75 164 ASN A C 1
ATOM 1295 O O . ASN A 1 164 ? 48.071 -4.342 -66.598 1.00 89.75 164 ASN A O 1
ATOM 1299 N N . LYS A 1 165 ? 48.391 -3.387 -68.592 1.00 89.69 165 LYS A N 1
ATOM 1300 C CA . LYS A 1 165 ? 47.157 -3.935 -69.192 1.00 89.69 165 LYS A CA 1
ATOM 1301 C C . LYS A 1 165 ? 47.055 -5.466 -69.115 1.00 89.69 165 LYS A C 1
ATOM 1303 O O . LYS A 1 165 ? 45.943 -5.974 -69.013 1.00 89.69 165 LYS A O 1
ATOM 1308 N N . ALA A 1 166 ? 48.177 -6.185 -69.182 1.00 88.56 166 ALA A N 1
ATOM 1309 C CA . ALA A 1 166 ? 48.184 -7.645 -69.118 1.00 88.56 166 ALA A CA 1
ATOM 1310 C C . ALA A 1 166 ? 47.982 -8.138 -67.675 1.00 88.56 166 ALA A C 1
ATOM 1312 O O . ALA A 1 166 ? 47.102 -8.957 -67.430 1.00 88.56 166 ALA A O 1
ATOM 1313 N N . GLU A 1 167 ? 48.715 -7.566 -66.715 1.00 88.06 167 GLU A N 1
ATOM 1314 C CA . GLU A 1 167 ? 48.595 -7.881 -65.280 1.00 88.06 167 GLU A CA 1
ATOM 1315 C C . GLU A 1 167 ? 47.199 -7.565 -64.729 1.00 88.06 167 GLU A C 1
ATOM 1317 O O . GLU A 1 167 ? 46.654 -8.310 -63.912 1.00 88.06 167 GLU A O 1
ATOM 1322 N N . PHE A 1 168 ? 46.587 -6.476 -65.203 1.00 91.31 168 PHE A N 1
ATOM 1323 C CA . PHE A 1 168 ? 45.231 -6.113 -64.811 1.00 91.31 168 PHE A CA 1
ATOM 1324 C C . PHE A 1 168 ? 44.194 -7.141 -65.276 1.00 91.31 168 PHE A C 1
ATOM 1326 O O . PHE A 1 168 ? 43.312 -7.507 -64.502 1.00 91.31 168 PHE A O 1
ATOM 1333 N N . LEU A 1 169 ? 44.277 -7.611 -66.524 1.00 89.94 169 LEU A N 1
ATOM 1334 C CA . LEU A 1 169 ? 43.314 -8.579 -67.057 1.00 89.94 169 LEU A CA 1
ATOM 1335 C C . LEU A 1 169 ? 43.475 -9.973 -66.429 1.00 89.94 169 LEU A C 1
ATOM 1337 O O . LEU A 1 169 ? 42.474 -10.669 -66.281 1.00 89.94 169 LEU A O 1
ATOM 1341 N N . ASP A 1 170 ? 44.687 -10.346 -66.011 1.00 88.12 170 ASP A N 1
ATOM 1342 C CA . ASP A 1 170 ? 44.968 -11.630 -65.353 1.00 88.12 170 ASP A CA 1
ATOM 1343 C C . ASP A 1 170 ? 44.511 -11.660 -63.876 1.00 88.12 170 ASP A C 1
ATOM 1345 O O . ASP A 1 170 ? 43.857 -12.603 -63.419 1.00 88.12 170 ASP A O 1
ATOM 1349 N N . LEU A 1 171 ? 44.785 -10.587 -63.119 1.00 88.44 171 LEU A N 1
ATOM 1350 C CA . LEU A 1 171 ? 44.586 -10.554 -61.659 1.00 88.44 171 LEU A CA 1
ATOM 1351 C C . LEU A 1 171 ? 43.420 -9.667 -61.190 1.00 88.44 171 LEU A C 1
ATOM 1353 O O . LEU A 1 171 ? 42.882 -9.868 -60.098 1.00 88.44 171 LEU A O 1
ATOM 1357 N N . GLY A 1 172 ? 42.995 -8.689 -61.992 1.00 88.31 172 GLY A N 1
ATOM 1358 C CA . GLY A 1 172 ? 42.001 -7.686 -61.600 1.00 88.31 172 GLY A CA 1
ATOM 1359 C C . GLY A 1 172 ? 40.623 -8.277 -61.305 1.00 88.31 172 GLY A C 1
ATOM 1360 O O . GLY A 1 172 ? 39.996 -7.908 -60.312 1.00 88.31 172 GLY A O 1
ATOM 1361 N N . TYR A 1 173 ? 40.168 -9.247 -62.101 1.00 87.31 173 TYR A N 1
ATOM 1362 C CA . TYR A 1 173 ? 38.879 -9.914 -61.877 1.00 87.31 173 TYR A CA 1
ATOM 1363 C C . TYR A 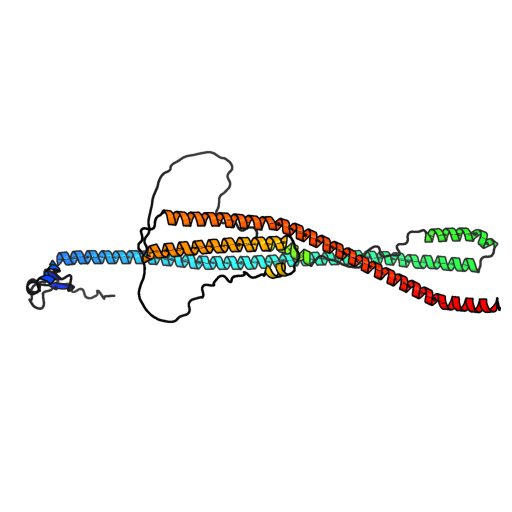1 173 ? 38.872 -10.764 -60.600 1.00 87.31 173 TYR A C 1
ATOM 1365 O O . TYR A 1 173 ? 37.890 -10.745 -59.857 1.00 87.31 173 TYR A O 1
ATOM 1373 N N . GLN A 1 174 ? 39.989 -11.427 -60.283 1.00 87.31 174 GLN A N 1
ATOM 1374 C CA . GLN A 1 174 ? 40.149 -12.177 -59.032 1.00 87.31 174 GLN A CA 1
ATOM 1375 C C . GLN A 1 174 ? 40.127 -11.237 -57.814 1.00 87.31 174 GLN A C 1
ATOM 1377 O O . GLN A 1 174 ? 39.518 -11.541 -56.785 1.00 87.31 174 GLN A O 1
ATOM 1382 N N . LEU A 1 175 ? 40.743 -10.053 -57.935 1.00 87.88 175 LEU A N 1
ATOM 1383 C CA . LEU A 1 175 ? 40.715 -9.020 -56.900 1.00 87.88 175 LEU A CA 1
ATOM 1384 C C . LEU A 1 175 ? 39.301 -8.459 -56.686 1.00 87.88 175 LEU A C 1
ATOM 1386 O O . LEU A 1 175 ? 38.866 -8.324 -55.542 1.00 87.88 175 LEU A O 1
ATOM 1390 N N . MET A 1 176 ? 38.558 -8.187 -57.765 1.00 88.44 176 MET A N 1
ATOM 1391 C CA . MET A 1 176 ? 37.160 -7.745 -57.688 1.00 88.44 176 MET A CA 1
ATOM 1392 C C . MET A 1 176 ? 36.270 -8.791 -57.015 1.00 88.44 176 MET A C 1
ATOM 1394 O O . MET A 1 176 ? 35.462 -8.441 -56.155 1.00 88.44 176 MET A O 1
ATOM 1398 N N . GLU A 1 177 ? 36.439 -10.071 -57.348 1.00 87.38 177 GLU A N 1
ATOM 1399 C CA . GLU A 1 177 ? 35.692 -11.154 -56.710 1.00 87.38 177 GLU A CA 1
ATOM 1400 C C . GLU A 1 177 ? 36.000 -11.230 -55.206 1.00 87.38 177 GLU A C 1
ATOM 1402 O O . GLU A 1 177 ? 35.094 -11.339 -54.375 1.00 87.38 177 GLU A O 1
ATOM 1407 N N . ARG A 1 178 ? 37.275 -11.085 -54.828 1.00 86.12 178 ARG A N 1
ATOM 1408 C CA . ARG A 1 178 ? 37.701 -11.068 -53.424 1.00 86.12 178 ARG A CA 1
ATOM 1409 C C . ARG A 1 178 ? 37.129 -9.871 -52.657 1.00 86.12 178 ARG A C 1
ATOM 1411 O O . ARG A 1 178 ? 36.645 -10.054 -51.541 1.00 86.12 178 ARG A O 1
ATOM 1418 N N . LEU A 1 179 ? 37.115 -8.675 -53.249 1.00 87.94 179 LEU A N 1
ATOM 1419 C CA . LEU A 1 179 ? 36.470 -7.492 -52.664 1.00 87.94 179 LEU A CA 1
ATOM 1420 C C . LEU A 1 179 ? 34.956 -7.680 -52.522 1.00 87.94 179 LEU A C 1
ATOM 1422 O O . LEU A 1 179 ? 34.395 -7.375 -51.471 1.00 87.94 179 LEU A O 1
ATOM 1426 N N . GLN A 1 180 ? 34.291 -8.242 -53.536 1.00 86.25 180 GLN A N 1
ATOM 1427 C CA . GLN A 1 180 ? 32.860 -8.543 -53.467 1.00 86.25 180 GLN A CA 1
ATOM 1428 C C . GLN A 1 180 ? 32.534 -9.528 -52.340 1.00 86.25 180 GLN A C 1
ATOM 1430 O O . GLN A 1 180 ? 31.525 -9.348 -51.660 1.00 86.25 180 GLN A O 1
ATOM 1435 N N . ARG A 1 181 ? 33.377 -10.541 -52.099 1.00 86.50 181 ARG A N 1
ATOM 1436 C CA . ARG A 1 181 ? 33.203 -11.466 -50.966 1.00 86.50 181 ARG A CA 1
ATOM 1437 C C . ARG A 1 181 ? 33.321 -10.753 -49.615 1.00 86.50 181 ARG A C 1
ATOM 1439 O O . ARG A 1 181 ? 32.528 -11.037 -48.724 1.00 86.50 181 ARG A O 1
ATOM 1446 N N . ILE A 1 182 ? 34.248 -9.803 -49.474 1.00 85.62 182 ILE A N 1
ATOM 1447 C CA . ILE A 1 182 ? 34.412 -9.004 -48.244 1.00 85.62 182 ILE A CA 1
A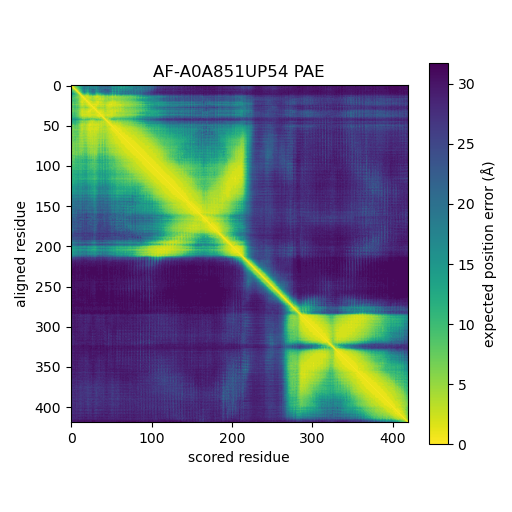TOM 1448 C C . ILE A 1 182 ? 33.179 -8.127 -47.987 1.00 85.62 182 ILE A C 1
ATOM 1450 O O . ILE A 1 182 ? 32.711 -8.043 -46.853 1.00 85.62 182 ILE A O 1
ATOM 1454 N N . VAL A 1 183 ? 32.629 -7.502 -49.032 1.00 83.56 183 VAL A N 1
ATOM 1455 C CA . VAL A 1 183 ? 31.440 -6.636 -48.930 1.00 83.56 183 VAL A CA 1
ATOM 1456 C C . VAL A 1 183 ? 30.168 -7.435 -48.632 1.00 83.56 183 VAL A C 1
ATOM 1458 O O . VAL A 1 183 ? 29.315 -6.967 -47.886 1.00 83.56 183 VAL A O 1
ATOM 1461 N N . LYS A 1 184 ? 30.035 -8.643 -49.192 1.00 81.94 184 LYS A N 1
ATOM 1462 C CA . LYS A 1 184 ? 28.872 -9.523 -48.975 1.00 81.94 184 LYS A CA 1
ATOM 1463 C C . LYS A 1 184 ? 28.855 -10.196 -47.598 1.00 81.94 184 LYS A C 1
ATOM 1465 O O . LYS A 1 184 ? 27.840 -10.786 -47.234 1.00 81.94 184 LYS A O 1
ATOM 1470 N N . LEU A 1 185 ? 29.953 -10.140 -46.843 1.00 82.44 185 LEU A N 1
ATOM 1471 C CA . LEU A 1 185 ? 30.013 -10.699 -45.497 1.00 82.44 185 LEU A CA 1
ATOM 1472 C C . LEU A 1 185 ? 29.123 -9.869 -44.543 1.00 82.44 185 LEU A C 1
ATOM 1474 O O . LEU A 1 185 ? 29.172 -8.639 -44.587 1.00 82.44 185 LEU A O 1
ATOM 1478 N N . PRO A 1 186 ? 28.306 -10.492 -43.674 1.00 74.19 186 PRO A N 1
ATOM 1479 C CA . PRO A 1 186 ? 27.468 -9.753 -42.734 1.00 74.19 186 PRO A CA 1
ATOM 1480 C C . PRO A 1 186 ? 28.319 -9.068 -41.655 1.00 74.19 186 PRO A C 1
ATOM 1482 O O . PRO A 1 186 ? 28.793 -9.708 -40.718 1.00 74.19 186 PRO A O 1
ATOM 1485 N N . HIS A 1 187 ? 28.474 -7.748 -41.761 1.00 76.75 187 HIS A N 1
ATOM 1486 C CA . HIS A 1 187 ? 29.178 -6.929 -40.770 1.00 76.75 187 HIS A CA 1
ATOM 1487 C C . HIS A 1 187 ? 28.187 -6.303 -39.785 1.00 76.75 187 HIS A C 1
ATOM 1489 O O . HIS A 1 187 ? 27.267 -5.584 -40.181 1.00 76.75 187 HIS A O 1
ATOM 1495 N N . ARG A 1 188 ? 28.375 -6.524 -38.477 1.00 67.25 188 ARG A N 1
ATOM 1496 C CA . ARG A 1 188 ? 27.552 -5.882 -37.434 1.00 67.25 188 ARG A CA 1
ATOM 1497 C C . ARG A 1 188 ? 28.012 -4.447 -37.174 1.00 67.25 188 ARG A C 1
ATOM 1499 O O . ARG A 1 188 ? 28.643 -4.153 -36.163 1.00 67.25 188 ARG A O 1
ATOM 1506 N N . LEU A 1 189 ? 27.671 -3.546 -38.093 1.00 76.19 189 LEU A N 1
ATOM 1507 C CA . LEU A 1 189 ? 28.043 -2.127 -38.022 1.00 76.19 189 LEU A CA 1
ATOM 1508 C C . LEU A 1 189 ? 27.142 -1.296 -37.092 1.00 76.19 189 LEU A C 1
ATOM 1510 O O . LEU A 1 189 ? 27.516 -0.190 -36.711 1.00 76.19 189 LEU A O 1
ATOM 1514 N N . ARG A 1 190 ? 25.955 -1.804 -36.728 1.00 74.94 190 ARG A N 1
ATOM 1515 C CA . ARG A 1 190 ? 25.012 -1.127 -35.821 1.00 74.94 190 ARG A CA 1
ATOM 1516 C C . ARG A 1 190 ? 24.905 -1.847 -34.478 1.00 74.94 190 ARG A C 1
ATOM 1518 O O . ARG A 1 190 ? 24.933 -3.082 -34.478 1.00 74.94 190 ARG A O 1
ATOM 1525 N N . PRO A 1 191 ? 24.747 -1.115 -33.358 1.00 71.12 191 PRO A N 1
ATOM 1526 C CA . PRO A 1 191 ? 24.495 -1.715 -32.053 1.00 71.12 191 PRO A CA 1
ATOM 1527 C C . PRO A 1 191 ? 23.293 -2.660 -32.104 1.00 71.12 191 PRO A C 1
ATOM 1529 O O . PRO A 1 191 ? 22.233 -2.290 -32.604 1.00 71.12 191 PRO A O 1
ATOM 1532 N N . ALA A 1 192 ? 23.460 -3.881 -31.597 1.00 68.19 192 ALA A N 1
ATOM 1533 C CA . ALA A 1 192 ? 22.386 -4.880 -31.574 1.00 68.19 192 ALA A CA 1
ATOM 1534 C C . ALA A 1 192 ? 21.395 -4.674 -30.414 1.00 68.19 192 ALA A C 1
ATOM 1536 O O . ALA A 1 192 ? 20.346 -5.311 -30.382 1.00 68.19 192 ALA A O 1
ATOM 1537 N N . GLN A 1 193 ? 21.741 -3.822 -29.446 1.00 77.38 193 GLN A N 1
ATOM 1538 C CA . GLN A 1 193 ? 20.964 -3.587 -28.233 1.00 77.38 193 GLN A CA 1
ATOM 1539 C C . GLN A 1 193 ? 20.945 -2.100 -27.871 1.00 77.38 193 GLN A C 1
ATOM 1541 O O . GLN A 1 193 ? 21.818 -1.326 -28.269 1.00 77.38 193 GLN A O 1
ATOM 1546 N N . THR A 1 194 ? 19.937 -1.710 -27.093 1.00 82.31 194 THR A N 1
ATOM 1547 C CA . THR A 1 194 ? 19.779 -0.349 -26.565 1.00 82.31 194 THR A CA 1
ATOM 1548 C C . THR A 1 194 ? 20.764 -0.090 -25.421 1.00 82.31 194 THR A C 1
ATOM 1550 O O . THR A 1 194 ? 21.058 -0.983 -24.625 1.00 82.31 194 THR A O 1
ATOM 1553 N N . SER A 1 195 ? 21.232 1.155 -25.300 1.00 77.75 195 SER A N 1
ATOM 1554 C CA . SER A 1 195 ? 22.085 1.603 -24.191 1.00 77.75 195 SER A CA 1
ATOM 1555 C C . SER A 1 195 ? 21.310 1.980 -22.924 1.00 77.75 195 SER A C 1
ATOM 1557 O O . SER A 1 195 ? 21.918 2.186 -21.875 1.00 77.75 195 SER A O 1
ATOM 1559 N N . LYS A 1 196 ? 19.976 2.088 -22.989 1.00 85.44 196 LYS A N 1
ATOM 1560 C CA . LYS A 1 196 ? 19.161 2.518 -21.847 1.00 85.44 196 LYS A CA 1
ATOM 1561 C C . LYS A 1 196 ? 19.046 1.395 -20.829 1.00 85.44 196 LYS A C 1
ATOM 1563 O O . LYS A 1 196 ? 18.733 0.265 -21.203 1.00 85.44 196 LYS A O 1
ATOM 1568 N N . ILE A 1 197 ? 19.237 1.722 -19.555 1.00 84.56 197 ILE A N 1
ATOM 1569 C CA . ILE A 1 197 ? 18.926 0.826 -18.442 1.00 84.56 197 ILE A CA 1
ATOM 1570 C C . ILE A 1 197 ? 17.542 1.179 -17.914 1.00 84.56 197 ILE A C 1
ATOM 1572 O O . ILE A 1 197 ? 17.284 2.345 -17.621 1.00 84.56 197 ILE A O 1
ATOM 1576 N N . ASN A 1 198 ? 16.658 0.191 -17.804 1.00 84.69 198 ASN A N 1
ATOM 1577 C CA . ASN A 1 198 ? 15.325 0.393 -17.247 1.00 84.69 198 ASN A CA 1
ATOM 1578 C C . ASN A 1 198 ? 15.078 -0.595 -16.107 1.00 84.69 198 ASN A C 1
ATOM 1580 O O . ASN A 1 198 ? 15.408 -1.774 -16.215 1.00 84.69 198 ASN A O 1
ATOM 1584 N N . SER A 1 199 ? 14.496 -0.092 -15.024 1.00 76.00 199 SER A N 1
ATOM 1585 C CA . SER A 1 199 ? 13.952 -0.900 -13.942 1.00 76.00 199 SER A CA 1
ATOM 1586 C C . SER A 1 199 ? 12.596 -0.317 -13.563 1.00 76.00 199 SER A C 1
ATOM 1588 O O . SER A 1 199 ? 12.466 0.890 -13.364 1.00 76.00 199 SER A O 1
ATOM 1590 N N . GLU A 1 200 ? 11.581 -1.163 -13.427 1.00 87.38 200 GLU A N 1
ATOM 1591 C CA . GLU A 1 200 ? 10.245 -0.775 -12.959 1.00 87.38 200 GLU A CA 1
ATOM 1592 C C . GLU A 1 200 ? 10.230 -0.564 -11.435 1.00 87.38 200 GLU A C 1
ATOM 1594 O O . GLU A 1 200 ? 9.330 -1.009 -10.724 1.00 87.38 200 GLU A O 1
ATOM 1599 N N . TYR A 1 201 ? 11.256 0.103 -10.896 1.00 87.44 201 TYR A N 1
ATOM 1600 C CA . TYR A 1 201 ? 11.537 0.149 -9.461 1.00 87.44 201 TYR A CA 1
ATOM 1601 C C . TYR A 1 201 ? 10.349 0.662 -8.640 1.00 87.44 201 TYR A C 1
ATOM 1603 O O . TYR A 1 201 ? 10.115 0.176 -7.538 1.00 87.44 201 TYR A O 1
ATOM 1611 N N . ARG A 1 202 ? 9.565 1.609 -9.176 1.00 89.94 202 ARG A N 1
ATOM 1612 C CA . ARG A 1 202 ? 8.368 2.133 -8.500 1.00 89.94 202 ARG A CA 1
ATOM 1613 C C . ARG A 1 202 ? 7.289 1.065 -8.331 1.00 89.94 202 ARG A C 1
ATOM 1615 O O . ARG A 1 202 ? 6.784 0.895 -7.226 1.00 89.94 202 ARG A O 1
ATOM 1622 N N . ALA A 1 203 ? 6.971 0.337 -9.400 1.00 88.25 203 ALA A N 1
ATOM 1623 C CA . ALA A 1 203 ? 5.978 -0.732 -9.365 1.00 88.25 203 ALA A CA 1
ATOM 1624 C C . ALA A 1 203 ? 6.456 -1.902 -8.492 1.00 88.25 203 ALA A C 1
ATOM 1626 O O . ALA A 1 203 ? 5.684 -2.463 -7.723 1.00 88.25 203 ALA A O 1
ATOM 1627 N N . GLU A 1 204 ? 7.748 -2.223 -8.544 1.00 90.06 204 GLU A N 1
ATOM 1628 C CA . GLU A 1 204 ? 8.356 -3.277 -7.733 1.00 90.06 204 GLU A CA 1
ATOM 1629 C C . GLU A 1 204 ? 8.351 -2.951 -6.230 1.00 90.06 204 GLU A C 1
ATOM 1631 O O . GLU A 1 204 ? 8.131 -3.847 -5.416 1.00 90.06 204 GLU A O 1
ATOM 1636 N N . PHE A 1 205 ? 8.553 -1.692 -5.832 1.00 92.00 205 PHE A N 1
ATOM 1637 C CA . PHE A 1 205 ? 8.387 -1.293 -4.430 1.00 92.00 205 PHE A CA 1
ATOM 1638 C C . PHE A 1 205 ? 6.919 -1.298 -3.987 1.00 92.00 205 PHE A C 1
ATOM 1640 O O . PHE A 1 205 ? 6.627 -1.685 -2.859 1.00 92.00 205 PHE A O 1
ATOM 1647 N N . ALA A 1 206 ? 5.984 -0.917 -4.860 1.00 88.88 206 ALA A N 1
ATOM 1648 C CA . ALA A 1 206 ? 4.558 -0.997 -4.547 1.00 88.88 206 ALA A CA 1
ATOM 1649 C C . ALA A 1 206 ? 4.114 -2.458 -4.337 1.00 88.88 206 ALA A C 1
ATOM 1651 O O . ALA A 1 206 ? 3.557 -2.792 -3.291 1.00 88.88 206 ALA A O 1
ATOM 1652 N N . ARG A 1 207 ? 4.473 -3.351 -5.271 1.00 88.50 207 ARG A N 1
ATOM 1653 C CA . ARG A 1 207 ? 4.157 -4.787 -5.208 1.00 88.50 207 ARG A CA 1
ATOM 1654 C C . ARG A 1 207 ? 4.748 -5.492 -3.986 1.00 88.50 207 ARG A C 1
ATOM 1656 O O . ARG A 1 207 ? 4.135 -6.419 -3.473 1.00 88.50 207 ARG A O 1
ATOM 1663 N N . CYS A 1 208 ? 5.922 -5.089 -3.487 1.00 90.56 208 CYS A N 1
ATOM 1664 C CA . CYS A 1 208 ? 6.490 -5.734 -2.292 1.00 90.56 208 CYS A CA 1
ATOM 1665 C C . CYS A 1 208 ? 5.817 -5.306 -0.982 1.00 90.56 208 CYS A C 1
ATOM 1667 O O . CYS A 1 208 ? 5.891 -6.034 0.006 1.00 90.56 208 CYS A O 1
ATOM 1669 N N . LEU A 1 209 ? 5.180 -4.133 -0.957 1.00 90.94 209 LEU A N 1
ATOM 1670 C CA . LEU A 1 209 ? 4.462 -3.638 0.216 1.00 90.94 209 LEU A CA 1
ATOM 1671 C C . LEU A 1 209 ? 3.009 -4.117 0.267 1.00 90.94 209 LEU A C 1
ATOM 1673 O O . LEU A 1 209 ? 2.438 -4.196 1.352 1.00 90.94 209 LEU A O 1
ATOM 1677 N N . GLU A 1 210 ? 2.422 -4.472 -0.874 1.00 87.19 210 GLU A N 1
ATOM 1678 C CA . GLU A 1 210 ? 1.032 -4.917 -0.983 1.00 87.19 210 GLU A CA 1
ATOM 1679 C C . GLU A 1 210 ? 0.666 -6.055 -0.002 1.00 87.19 210 GLU A C 1
ATOM 1681 O O . GLU A 1 210 ? -0.296 -5.882 0.745 1.00 87.19 210 GLU A O 1
ATOM 1686 N N . PRO A 1 211 ? 1.453 -7.141 0.167 1.00 85.81 211 PRO A N 1
ATOM 1687 C CA . PRO A 1 211 ? 1.124 -8.207 1.122 1.00 85.81 211 PRO A CA 1
ATOM 1688 C C . PRO A 1 211 ? 1.220 -7.791 2.598 1.00 85.81 211 PRO A C 1
ATOM 1690 O O . PRO A 1 211 ? 0.760 -8.520 3.474 1.00 85.81 211 PRO A O 1
ATOM 1693 N N . LEU A 1 212 ? 1.887 -6.669 2.893 1.00 84.88 212 LEU A N 1
ATOM 1694 C CA . LEU A 1 212 ? 2.036 -6.135 4.251 1.00 84.88 212 LEU A CA 1
ATOM 1695 C C . LEU A 1 212 ? 0.928 -5.145 4.603 1.00 84.88 212 LEU A C 1
ATOM 1697 O O . LEU A 1 212 ? 0.578 -5.012 5.773 1.00 84.88 212 LEU A O 1
ATOM 1701 N N . LEU A 1 213 ? 0.425 -4.431 3.596 1.00 80.81 213 LEU A N 1
ATOM 1702 C CA . LEU A 1 213 ? -0.527 -3.334 3.750 1.00 80.81 213 LEU A CA 1
ATOM 1703 C C . LEU A 1 213 ? -1.961 -3.736 3.404 1.00 80.81 213 LEU A C 1
ATOM 1705 O O . LEU A 1 213 ? -2.899 -3.079 3.856 1.00 80.81 213 LEU A O 1
ATOM 1709 N N . MET A 1 214 ? -2.151 -4.808 2.631 1.00 72.56 214 MET A N 1
ATOM 1710 C CA . MET A 1 214 ? -3.474 -5.366 2.398 1.00 72.56 214 MET A CA 1
ATOM 1711 C C . MET A 1 214 ? -4.008 -5.958 3.697 1.00 72.56 214 MET A C 1
ATOM 1713 O O . MET A 1 214 ? -3.492 -6.937 4.240 1.00 72.56 214 MET A O 1
ATOM 1717 N N . LEU A 1 215 ? -5.079 -5.337 4.187 1.00 50.97 215 LEU A N 1
ATOM 1718 C CA . LEU A 1 215 ? -5.927 -5.867 5.238 1.00 50.97 215 LEU A CA 1
ATOM 1719 C C . LEU A 1 215 ? -6.424 -7.245 4.790 1.00 50.97 215 LEU A C 1
ATOM 1721 O O . LEU A 1 215 ? -7.368 -7.352 4.010 1.00 50.97 215 LEU A O 1
ATOM 1725 N N . SER A 1 216 ? -5.813 -8.311 5.310 1.00 44.62 216 SER A N 1
ATOM 1726 C CA . SER A 1 216 ? -6.506 -9.598 5.373 1.00 44.62 216 SER A CA 1
ATOM 1727 C C . SER A 1 216 ? -7.879 -9.346 6.010 1.00 44.62 216 SER A C 1
ATOM 1729 O O . SER A 1 216 ? -7.933 -8.631 7.019 1.00 44.62 216 SER A O 1
ATOM 1731 N N . PRO A 1 217 ? -8.986 -9.879 5.458 1.00 41.97 217 PRO A N 1
ATOM 1732 C CA . PRO A 1 217 ? -10.306 -9.713 6.048 1.00 41.97 217 PRO A CA 1
ATOM 1733 C C . PRO A 1 217 ? -10.262 -10.138 7.519 1.00 41.97 217 PRO A C 1
ATOM 1735 O O . PRO A 1 217 ? -10.136 -11.320 7.837 1.00 41.97 217 PRO A O 1
ATOM 1738 N N . ARG A 1 218 ? -10.331 -9.171 8.441 1.00 38.59 218 ARG A N 1
ATOM 1739 C CA . ARG A 1 218 ? -10.460 -9.444 9.874 1.00 38.59 218 ARG A CA 1
ATOM 1740 C C . ARG A 1 218 ? -11.820 -10.105 10.113 1.00 38.59 218 ARG A C 1
ATOM 1742 O O . ARG A 1 218 ? -12.818 -9.431 10.344 1.00 38.59 218 ARG A O 1
ATOM 1749 N N . ARG A 1 219 ? -11.837 -11.435 10.114 1.00 34.94 219 ARG A N 1
ATOM 1750 C CA . ARG A 1 219 ? -12.689 -12.257 10.978 1.00 34.94 219 ARG A CA 1
ATOM 1751 C C . ARG A 1 219 ? -11.885 -13.465 11.433 1.00 34.94 219 ARG A C 1
ATOM 1753 O O . ARG A 1 219 ? -11.762 -14.429 10.694 1.00 34.94 219 ARG A O 1
ATOM 1760 N N . SER A 1 220 ? -11.392 -13.419 12.664 1.00 25.98 220 SER A N 1
ATOM 1761 C CA . SER A 1 220 ? -11.633 -14.512 13.605 1.00 25.98 220 SER A CA 1
ATOM 1762 C C . SER A 1 220 ? -11.200 -14.083 15.003 1.00 25.98 220 SER A C 1
ATOM 1764 O O . SER A 1 220 ? -10.022 -14.090 15.342 1.00 25.98 220 SER A O 1
ATOM 1766 N N . MET A 1 221 ? -12.179 -13.705 15.816 1.00 31.73 221 MET A N 1
ATOM 1767 C CA . MET A 1 221 ? -12.147 -14.014 17.236 1.00 31.73 221 MET A CA 1
ATOM 1768 C C . MET A 1 221 ? -13.279 -15.015 17.432 1.00 31.73 221 MET A C 1
ATOM 1770 O O . MET A 1 221 ? -14.432 -14.619 17.328 1.00 31.73 221 MET A O 1
ATOM 1774 N N . VAL A 1 222 ? -12.948 -16.295 17.602 1.00 34.00 222 VAL A N 1
ATOM 1775 C CA . VAL A 1 222 ? -13.391 -17.146 18.719 1.00 34.00 222 VAL A CA 1
ATOM 1776 C C . VAL A 1 222 ? -12.493 -18.390 18.750 1.00 34.00 222 VAL A C 1
ATOM 1778 O O . VAL A 1 222 ? -12.363 -19.107 17.765 1.00 34.00 222 VAL A O 1
ATOM 1781 N N . GLY A 1 223 ? -11.876 -18.572 19.918 1.00 30.23 223 GLY A N 1
ATOM 1782 C CA . GLY A 1 223 ? -11.531 -19.813 20.615 1.00 30.23 223 GLY A CA 1
ATOM 1783 C C . GLY A 1 223 ? -11.488 -21.157 19.879 1.00 30.23 223 GLY A C 1
ATOM 1784 O O . GLY A 1 223 ? -12.464 -21.609 19.296 1.00 30.23 223 GLY A O 1
ATOM 1785 N N . SER A 1 224 ? -10.360 -21.839 20.084 1.00 33.62 224 SER A N 1
ATOM 1786 C CA . SER A 1 224 ? -10.204 -23.283 20.296 1.00 33.62 224 SER A CA 1
ATOM 1787 C C . SER A 1 224 ? -11.412 -24.197 20.046 1.00 33.62 224 SER A C 1
ATOM 1789 O O . SER A 1 224 ? -12.277 -24.344 20.903 1.00 33.62 224 SER A O 1
ATOM 1791 N N . ALA A 1 225 ? -11.339 -24.945 18.948 1.00 28.66 225 ALA A N 1
ATOM 1792 C CA . ALA A 1 225 ? -11.523 -26.400 18.881 1.00 28.66 225 ALA A CA 1
ATOM 1793 C C . ALA A 1 225 ? -11.040 -26.813 17.477 1.00 28.66 225 ALA A C 1
ATOM 1795 O O . ALA A 1 225 ? -11.589 -26.382 16.472 1.00 28.66 225 ALA A O 1
ATOM 1796 N N . GLY A 1 226 ? -9.908 -27.498 17.318 1.00 28.16 226 GLY A N 1
ATOM 1797 C CA . GLY A 1 226 ? -9.745 -28.854 17.825 1.00 28.16 226 GLY A CA 1
ATOM 1798 C C . GLY A 1 226 ? -10.536 -29.775 16.904 1.00 28.16 226 GLY A C 1
ATOM 1799 O O . GLY A 1 226 ? -11.685 -30.090 17.191 1.00 28.16 226 GLY A O 1
ATOM 1800 N N . GLY A 1 227 ? -9.953 -30.095 15.746 1.00 32.06 227 GLY A N 1
ATOM 1801 C CA . GLY A 1 227 ? -10.599 -30.924 14.739 1.00 32.06 227 GLY A CA 1
ATOM 1802 C C . GLY A 1 227 ? -10.901 -32.315 15.266 1.00 32.06 227 GLY A C 1
ATOM 1803 O O . GLY A 1 227 ? -10.143 -32.840 16.073 1.00 32.06 227 GLY A O 1
ATOM 1804 N N . ILE A 1 228 ? -11.968 -32.930 14.765 1.00 32.28 228 ILE A N 1
ATOM 1805 C CA . ILE A 1 228 ? -12.130 -34.375 14.867 1.00 32.28 228 ILE A CA 1
ATOM 1806 C C . ILE A 1 228 ? -12.828 -34.879 13.600 1.00 32.28 228 ILE A C 1
ATOM 1808 O O . ILE A 1 228 ? -13.883 -34.381 13.206 1.00 32.28 228 ILE A O 1
ATOM 1812 N N . GLY A 1 229 ? -12.210 -35.883 12.974 1.00 28.67 229 GLY A N 1
ATOM 1813 C CA . GLY A 1 229 ? -12.923 -36.870 12.172 1.00 28.67 229 GLY A CA 1
ATOM 1814 C C . GLY A 1 229 ? -13.914 -37.682 13.028 1.00 28.67 229 GLY A C 1
ATOM 1815 O O . GLY A 1 229 ? -14.074 -37.439 14.221 1.00 28.67 229 GLY A O 1
ATOM 1816 N N . PRO A 1 230 ? -14.628 -38.649 12.446 1.00 33.22 230 PRO A N 1
ATOM 1817 C CA . PRO A 1 230 ? -15.768 -39.271 13.104 1.00 33.22 230 PRO A CA 1
ATOM 1818 C C . PRO A 1 230 ? -15.327 -40.399 14.048 1.00 33.22 230 PRO A C 1
ATOM 1820 O O . PRO A 1 230 ? -14.565 -41.281 13.659 1.00 33.22 230 PRO A O 1
ATOM 1823 N N . GLY A 1 231 ? -15.841 -40.397 15.282 1.00 25.86 231 GLY A N 1
ATOM 1824 C CA . GLY A 1 231 ? -15.495 -41.401 16.291 1.00 25.86 231 GLY A CA 1
ATOM 1825 C C . GLY A 1 231 ? -16.395 -41.383 17.530 1.00 25.86 231 GLY A C 1
ATOM 1826 O O . GLY A 1 231 ? -15.991 -40.882 18.564 1.00 25.86 231 GLY A O 1
ATOM 1827 N N . ILE A 1 232 ? -17.626 -41.878 17.361 1.00 31.47 232 ILE A N 1
ATOM 1828 C CA . ILE A 1 232 ? -18.439 -42.751 18.241 1.00 31.47 232 ILE A CA 1
ATOM 1829 C C . ILE A 1 232 ? -18.215 -42.719 19.779 1.00 31.47 232 ILE A C 1
ATOM 1831 O O . ILE A 1 232 ? -17.107 -42.899 20.269 1.00 31.47 232 ILE A O 1
ATOM 1835 N N . THR A 1 233 ? -19.351 -42.756 20.501 1.00 29.91 233 THR A N 1
ATOM 1836 C CA . THR A 1 233 ? -19.587 -43.080 21.937 1.00 29.91 233 THR A CA 1
ATOM 1837 C C . THR A 1 233 ? -19.367 -41.924 22.921 1.00 29.91 233 THR A C 1
ATOM 1839 O O . THR A 1 233 ? -18.354 -41.252 22.871 1.00 29.91 233 THR A O 1
ATOM 1842 N N . GLY A 1 234 ? -20.252 -41.593 23.860 1.00 26.69 234 GLY A N 1
ATOM 1843 C CA . GLY A 1 234 ? -21.559 -42.102 24.264 1.00 26.69 234 GLY A CA 1
ATOM 1844 C C . GLY A 1 234 ? -21.901 -41.485 25.629 1.00 26.69 234 GLY A C 1
ATOM 1845 O O . GLY A 1 234 ? -21.003 -41.331 26.448 1.00 26.69 234 GLY A O 1
ATOM 1846 N N . THR A 1 235 ? -23.192 -41.196 25.866 1.00 27.59 235 THR A N 1
ATOM 1847 C CA . THR A 1 235 ? -23.852 -40.957 27.181 1.00 27.59 235 THR A CA 1
ATOM 1848 C C . THR A 1 235 ? -23.380 -39.726 27.989 1.00 27.59 235 THR A C 1
ATOM 1850 O O . THR A 1 235 ? -22.200 -39.449 28.074 1.00 27.59 235 THR A O 1
ATOM 1853 N N . ASN A 1 236 ? -24.190 -38.926 28.684 1.00 27.05 236 ASN A N 1
ATOM 1854 C CA . ASN A 1 236 ? -25.616 -38.900 28.987 1.00 27.05 236 ASN A CA 1
ATOM 1855 C C . ASN A 1 236 ? -25.918 -37.556 29.704 1.00 27.05 236 ASN A C 1
ATOM 1857 O O . ASN A 1 236 ? -25.032 -36.981 30.329 1.00 27.05 236 ASN A O 1
ATOM 1861 N N . MET A 1 237 ? -27.198 -37.171 29.705 1.00 29.89 237 MET A N 1
ATOM 1862 C CA . MET A 1 237 ? -27.890 -36.266 30.648 1.00 29.89 237 MET A CA 1
ATOM 1863 C C . MET A 1 237 ? -27.810 -34.730 30.471 1.00 29.89 237 MET A C 1
ATOM 1865 O O . MET A 1 237 ? -26.953 -34.035 31.004 1.00 29.89 237 MET A O 1
ATOM 1869 N N . LEU A 1 238 ? -28.868 -34.214 29.829 1.00 25.56 238 LEU A N 1
ATOM 1870 C CA . LEU A 1 238 ? -29.685 -33.047 30.238 1.00 25.56 238 LEU A CA 1
ATOM 1871 C C . LEU A 1 238 ? -30.170 -33.177 31.717 1.00 25.56 238 LEU A C 1
ATOM 1873 O O . LEU A 1 238 ? -30.049 -34.288 32.236 1.00 25.56 238 LEU A O 1
ATOM 1877 N N . PRO A 1 239 ? -30.826 -32.186 32.387 1.00 38.44 239 PRO A N 1
ATOM 1878 C CA . PRO A 1 239 ? -31.559 -31.027 31.831 1.00 38.44 239 PRO A CA 1
ATOM 1879 C C . PRO A 1 239 ? -31.542 -29.701 32.650 1.00 38.44 239 PRO A C 1
ATOM 1881 O O . PRO A 1 239 ? -31.145 -29.651 33.807 1.00 38.44 239 PRO A O 1
ATOM 1884 N N . GLY A 1 240 ? -32.167 -28.664 32.069 1.00 22.88 240 GLY A N 1
ATOM 1885 C CA . GLY A 1 240 ? -32.936 -27.637 32.803 1.00 22.88 240 GLY A CA 1
ATOM 1886 C C . GLY A 1 240 ? -32.170 -26.356 33.163 1.00 22.88 240 GLY A C 1
ATOM 1887 O O . GLY A 1 240 ? -31.033 -26.408 33.594 1.00 22.88 240 GLY A O 1
ATOM 1888 N N . GLY A 1 241 ? -32.715 -25.150 33.024 1.00 24.30 241 GLY A N 1
ATOM 1889 C CA . GLY A 1 241 ? -34.040 -24.719 32.599 1.00 24.30 241 GLY A CA 1
ATOM 1890 C C . GLY A 1 241 ? -34.112 -23.181 32.543 1.00 24.30 241 GLY A C 1
ATOM 189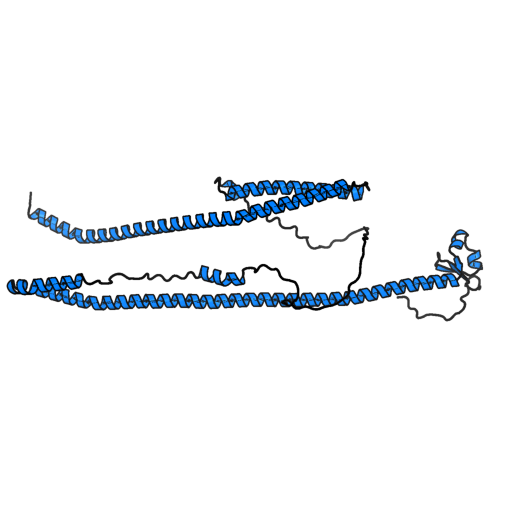1 O O . GLY A 1 241 ? -33.223 -22.495 33.035 1.00 24.30 241 GLY A O 1
ATOM 1892 N N . GLN A 1 242 ? -35.161 -22.696 31.865 1.00 26.78 242 GLN A N 1
ATOM 1893 C CA . GLN A 1 242 ? -35.973 -21.475 32.079 1.00 26.78 242 GLN A CA 1
ATOM 1894 C C . GLN A 1 242 ? -35.572 -20.545 33.260 1.00 26.78 242 GLN A C 1
ATOM 1896 O O . GLN A 1 242 ? -35.211 -21.025 34.320 1.00 26.78 242 GLN A O 1
ATOM 1901 N N . CYS A 1 243 ? -35.738 -19.215 33.264 1.00 22.72 243 CYS A N 1
ATOM 1902 C CA . CYS A 1 243 ? -36.763 -18.356 32.666 1.00 22.72 243 CYS A CA 1
ATOM 1903 C C . CYS A 1 243 ? -36.465 -16.868 33.002 1.00 22.72 243 CYS A C 1
ATOM 1905 O O . CYS A 1 243 ? -35.993 -16.581 34.092 1.00 22.72 243 CYS A O 1
ATOM 1907 N N . SER A 1 244 ? -36.919 -15.953 32.134 1.00 26.59 244 SER A N 1
ATOM 1908 C CA . SER A 1 244 ? -37.680 -14.720 32.452 1.00 26.59 244 SER A CA 1
ATOM 1909 C C . SER A 1 244 ? -37.129 -13.543 33.295 1.00 26.59 244 SER A C 1
ATOM 1911 O O . SER A 1 244 ? -37.016 -13.650 34.508 1.00 26.59 244 SER A O 1
ATOM 1913 N N . LYS A 1 245 ? -37.210 -12.352 32.648 1.00 26.27 245 LYS A N 1
ATOM 1914 C CA . LYS A 1 245 ? -37.895 -11.098 33.103 1.00 26.27 245 LYS A CA 1
ATOM 1915 C C . LYS A 1 245 ? -37.179 -10.264 34.195 1.00 26.27 245 LYS A C 1
ATOM 1917 O O . LYS A 1 245 ? -36.604 -10.827 35.100 1.00 26.27 245 LYS A O 1
ATOM 1922 N N . THR A 1 246 ? -37.214 -8.928 34.289 1.00 25.17 246 THR A N 1
ATOM 1923 C CA . THR A 1 246 ? -37.900 -7.781 33.656 1.00 25.17 246 THR A CA 1
ATOM 1924 C C . THR A 1 246 ? -37.228 -6.500 34.213 1.00 25.17 246 THR A C 1
ATOM 1926 O O . THR A 1 246 ? -36.656 -6.544 35.295 1.00 25.17 246 THR A O 1
ATOM 1929 N N . LEU A 1 247 ? -37.308 -5.409 33.439 1.00 27.98 247 LEU A N 1
ATOM 1930 C CA . LEU A 1 247 ? -37.241 -3.956 33.726 1.00 27.98 247 LEU A CA 1
ATOM 1931 C C . LEU A 1 247 ? -37.045 -3.456 35.176 1.00 27.98 247 LEU A C 1
ATOM 1933 O O . LEU A 1 247 ? -37.659 -3.995 36.086 1.00 27.98 247 LEU A O 1
ATOM 1937 N N . ILE A 1 248 ? -36.382 -2.291 35.324 1.00 29.16 248 ILE A N 1
ATOM 1938 C CA . ILE A 1 248 ? -36.885 -1.092 36.047 1.00 29.16 248 ILE A CA 1
ATOM 1939 C C . ILE A 1 248 ? -36.008 0.147 35.731 1.00 29.16 248 ILE A C 1
ATOM 1941 O O . ILE A 1 248 ? -34.781 0.084 35.714 1.00 29.16 248 ILE A O 1
ATOM 1945 N N . VAL A 1 249 ? -36.689 1.270 35.483 1.00 30.47 249 VAL A N 1
ATOM 1946 C CA . VAL A 1 249 ? -36.215 2.667 35.334 1.00 30.47 249 VAL A CA 1
ATOM 1947 C C . VAL A 1 249 ? -36.256 3.374 36.704 1.00 30.47 249 VAL A C 1
ATOM 1949 O O . VAL A 1 249 ? -37.033 2.957 37.560 1.00 30.47 249 VAL A O 1
ATOM 1952 N N . PRO A 1 250 ? -35.509 4.474 36.935 1.00 32.75 250 PRO A N 1
ATOM 1953 C CA . PRO A 1 250 ? -36.208 5.706 37.360 1.00 32.75 250 PRO A CA 1
ATOM 1954 C C . PRO A 1 250 ? -35.649 7.020 36.762 1.00 32.75 250 PRO A C 1
ATOM 1956 O O . PRO A 1 250 ? -34.480 7.121 36.396 1.00 32.75 250 PRO A O 1
ATOM 1959 N N . SER A 1 251 ? -36.504 8.051 36.702 1.00 25.33 251 SER A N 1
ATOM 1960 C CA . SER A 1 251 ? -36.253 9.403 36.161 1.00 25.33 251 SER A CA 1
ATOM 1961 C C . SER A 1 251 ? -36.116 10.499 37.254 1.00 25.33 251 SER A C 1
ATOM 1963 O O . SER A 1 251 ? -36.919 10.501 38.176 1.00 25.33 251 SER A O 1
ATOM 1965 N N . CYS A 1 252 ? -35.120 11.403 37.085 1.00 25.98 252 CYS A N 1
ATOM 1966 C CA . CYS A 1 252 ? -34.926 12.872 37.358 1.00 25.98 252 CYS A CA 1
ATOM 1967 C C . CYS A 1 252 ? -35.644 13.680 38.506 1.00 25.98 252 CYS A C 1
ATOM 1969 O O . CYS A 1 252 ? -36.659 13.233 39.017 1.00 25.98 252 CYS A O 1
ATOM 1971 N N . PRO A 1 253 ? -35.307 14.989 38.757 1.00 51.09 253 PRO A N 1
ATOM 1972 C CA . PRO A 1 253 ? -34.103 15.638 39.356 1.00 51.09 253 PRO A CA 1
ATOM 1973 C C . PRO A 1 253 ? -34.483 16.656 40.505 1.00 51.09 253 PRO A C 1
ATOM 1975 O O . PRO A 1 253 ? -35.644 16.632 40.917 1.00 51.09 253 PRO A O 1
ATOM 1978 N N . PRO A 1 254 ? -33.595 17.547 41.060 1.00 38.47 254 PRO A N 1
ATOM 1979 C CA . PRO A 1 254 ? -33.393 18.907 40.480 1.00 38.47 254 PRO A CA 1
ATOM 1980 C C . PRO A 1 254 ? -32.052 19.679 40.766 1.00 38.47 254 PRO A C 1
ATOM 1982 O O . PRO A 1 254 ? -31.342 19.414 41.728 1.00 38.47 254 PRO A O 1
ATOM 1985 N N . ALA A 1 255 ? -31.824 20.717 39.933 1.00 28.55 255 ALA A N 1
ATOM 1986 C CA . ALA A 1 255 ? -31.273 22.078 40.171 1.00 28.55 255 ALA A CA 1
ATOM 1987 C C . ALA A 1 255 ? -29.766 22.411 40.440 1.00 28.55 255 ALA A C 1
ATOM 1989 O O . ALA A 1 255 ? -29.226 22.181 41.516 1.00 28.55 255 ALA A O 1
ATOM 1990 N N . SER A 1 256 ? -29.230 23.185 39.473 1.00 27.41 256 SER A N 1
ATOM 1991 C CA . SER A 1 256 ? -28.418 24.427 39.573 1.00 27.41 256 SER A CA 1
ATOM 1992 C C . SER A 1 256 ? -26.873 24.418 39.600 1.00 27.41 256 SER A C 1
ATOM 1994 O O . SER A 1 256 ? -26.232 23.994 40.552 1.00 27.41 256 SER A O 1
ATOM 1996 N N . ASP A 1 257 ? -26.340 25.057 38.545 1.00 27.12 257 ASP A N 1
ATOM 1997 C CA . ASP A 1 257 ? -25.117 25.866 38.401 1.00 27.12 257 ASP A CA 1
ATOM 1998 C C . ASP A 1 257 ? -23.745 25.316 38.828 1.00 27.12 257 ASP A C 1
ATOM 2000 O O . ASP A 1 257 ? -23.379 25.335 40.002 1.00 27.12 257 ASP A O 1
ATOM 2004 N N . LYS A 1 258 ? -22.887 25.040 37.828 1.00 31.67 258 LYS A N 1
ATOM 2005 C CA . LYS A 1 258 ? -21.668 25.832 37.529 1.00 31.67 258 LYS A CA 1
ATOM 2006 C C . LYS A 1 258 ? -20.845 25.235 36.377 1.00 31.67 258 LYS A C 1
ATOM 2008 O O . LYS A 1 258 ? -20.784 24.030 36.168 1.00 31.67 258 LYS A O 1
ATOM 2013 N N . MET A 1 259 ? -20.202 26.146 35.648 1.00 30.75 259 MET A N 1
ATOM 2014 C CA . MET A 1 259 ? -19.257 25.962 34.543 1.00 30.75 259 MET A CA 1
ATOM 2015 C C . MET A 1 259 ? -18.219 24.840 34.764 1.00 30.75 259 MET A C 1
ATOM 2017 O O . MET A 1 259 ? -17.427 24.912 35.702 1.00 30.75 259 MET A O 1
ATOM 2021 N N . SER A 1 260 ? -18.124 23.891 33.828 1.00 26.92 260 SER A N 1
ATOM 2022 C CA . SER A 1 260 ? -16.839 23.362 33.335 1.00 26.92 260 SER A CA 1
ATOM 2023 C C . SER A 1 260 ? -17.028 22.431 32.139 1.00 26.92 260 SER A C 1
ATOM 2025 O O . SER A 1 260 ? -17.727 21.427 32.197 1.00 26.92 260 SER A O 1
ATOM 2027 N N . THR A 1 261 ? -16.369 22.826 31.056 1.00 36.25 261 THR A N 1
ATOM 2028 C CA . THR A 1 261 ? -15.894 22.068 29.894 1.00 36.25 261 THR A CA 1
ATOM 2029 C C . THR A 1 261 ? -15.961 20.538 30.018 1.00 36.25 261 THR A C 1
ATOM 2031 O O . THR A 1 261 ? -15.109 19.916 30.647 1.00 36.25 261 THR A O 1
ATOM 2034 N N . GLY A 1 262 ? -16.946 19.941 29.341 1.00 26.72 262 GLY A N 1
ATOM 2035 C CA . GLY A 1 262 ? -16.991 18.519 28.987 1.00 26.72 262 GLY A CA 1
ATOM 2036 C C . GLY A 1 262 ? -16.704 18.322 27.490 1.00 26.72 262 GLY A C 1
ATOM 2037 O O . GLY A 1 262 ? -16.943 19.241 26.700 1.00 26.72 262 GLY A O 1
ATOM 2038 N N . PRO A 1 263 ? -16.162 17.162 27.079 1.00 29.17 263 PRO A N 1
ATOM 2039 C CA . PRO A 1 263 ? -15.612 16.967 25.745 1.00 29.17 263 PRO A CA 1
ATOM 2040 C C . PRO A 1 263 ? -16.727 16.959 24.701 1.00 29.17 263 PRO A C 1
ATOM 2042 O O . PRO A 1 263 ? -17.728 16.258 24.841 1.00 29.17 263 PRO A O 1
ATOM 2045 N N . MET A 1 264 ? -16.5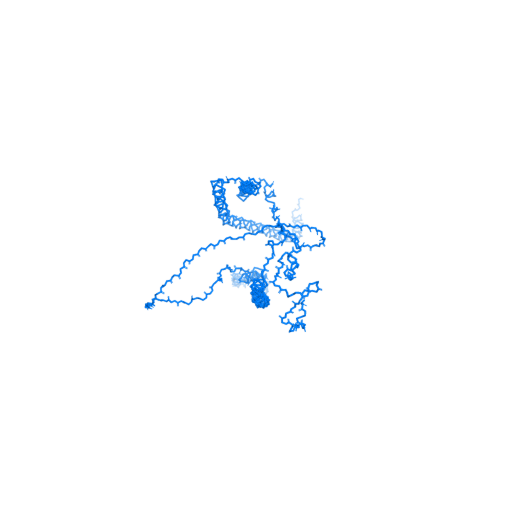34 17.748 23.640 1.00 31.25 264 MET A N 1
ATOM 2046 C CA . MET A 1 264 ? -17.389 17.743 22.459 1.00 31.25 264 MET A CA 1
ATOM 2047 C C . MET A 1 264 ? -17.598 16.301 21.997 1.00 31.25 264 MET A C 1
ATOM 2049 O O . MET A 1 264 ? -16.669 15.651 21.514 1.00 31.25 264 MET A O 1
ATOM 2053 N N . VAL A 1 265 ? -18.837 15.823 22.102 1.00 32.28 265 VAL A N 1
ATOM 2054 C CA . VAL A 1 265 ? -19.332 14.732 21.269 1.00 32.28 265 VAL A CA 1
ATOM 2055 C C . VAL A 1 265 ? -19.021 15.148 19.836 1.00 32.28 265 VAL A C 1
ATOM 2057 O O . VAL A 1 265 ? -19.626 16.085 19.307 1.00 32.28 265 VAL A O 1
ATOM 2060 N N . LYS A 1 266 ? -18.003 14.523 19.236 1.00 32.94 266 LYS A N 1
ATOM 2061 C CA . LYS A 1 266 ? -17.663 14.723 17.831 1.00 32.94 266 LYS A CA 1
ATOM 2062 C C . LYS A 1 266 ? -18.902 14.337 17.030 1.00 32.94 266 LYS A C 1
ATOM 2064 O O . LYS A 1 266 ? -19.186 13.156 16.849 1.00 32.94 266 LYS A O 1
ATOM 2069 N N . LYS A 1 267 ? -19.653 15.340 16.564 1.00 30.52 267 LYS A N 1
ATOM 2070 C CA . LYS A 1 267 ? -20.562 15.171 15.431 1.00 30.52 267 LYS A CA 1
ATOM 2071 C C . LYS A 1 267 ? -19.748 14.491 14.326 1.00 30.52 267 LYS A C 1
ATOM 2073 O O . LYS A 1 267 ? -18.640 14.965 14.064 1.00 30.52 267 LYS A O 1
ATOM 2078 N N . PRO A 1 268 ? -20.248 13.420 13.690 1.00 31.56 268 PRO A N 1
ATOM 2079 C CA . PRO A 1 268 ? -19.600 12.876 12.512 1.00 31.56 268 PRO A CA 1
ATOM 2080 C C . PRO A 1 268 ? -19.472 14.014 11.505 1.00 31.56 268 PRO A C 1
ATOM 2082 O O . PRO A 1 268 ? -20.474 14.580 11.060 1.00 31.56 268 PRO A O 1
ATOM 2085 N N . THR A 1 269 ? -18.237 14.411 11.219 1.00 31.14 269 THR A N 1
ATOM 2086 C CA . THR A 1 269 ? -17.924 15.357 10.159 1.00 31.14 269 THR A CA 1
ATOM 2087 C C . THR A 1 269 ? -18.514 14.773 8.883 1.00 31.14 269 THR A C 1
ATOM 2089 O O . THR A 1 269 ? -18.073 13.726 8.413 1.00 31.14 269 THR A O 1
ATOM 2092 N N . MET A 1 270 ? -19.576 15.395 8.369 1.00 38.25 270 MET A N 1
ATOM 2093 C CA . MET A 1 270 ? -20.224 14.991 7.127 1.00 38.25 270 MET A CA 1
ATOM 2094 C C . MET A 1 270 ? -19.208 15.169 5.998 1.00 38.25 270 MET A C 1
ATOM 2096 O O . MET A 1 270 ? -19.075 16.255 5.444 1.00 38.25 270 MET A O 1
ATOM 2100 N N . HIS A 1 271 ? -18.503 14.098 5.639 1.00 38.75 271 HIS A N 1
ATOM 2101 C CA . HIS A 1 271 ? -17.585 14.010 4.496 1.00 38.75 271 HIS A CA 1
ATOM 2102 C C . HIS A 1 271 ? -18.324 14.098 3.139 1.00 38.75 271 HIS A C 1
ATOM 2104 O O . HIS A 1 271 ? -17.907 13.528 2.136 1.00 38.75 271 HIS A O 1
ATOM 2110 N N . ARG A 1 272 ? -19.479 14.770 3.093 1.00 47.31 272 ARG A N 1
ATOM 2111 C CA . ARG A 1 272 ? -20.506 14.588 2.066 1.00 47.31 272 ARG A CA 1
ATOM 2112 C C . ARG A 1 272 ? -20.492 15.655 0.973 1.00 47.31 272 ARG A C 1
ATOM 2114 O O . ARG A 1 272 ? -21.552 16.115 0.565 1.00 47.31 272 ARG A O 1
ATOM 2121 N N . TYR A 1 273 ? -19.313 16.059 0.515 1.00 46.25 273 TYR A N 1
ATOM 2122 C CA . TYR A 1 273 ? -19.190 16.958 -0.638 1.00 46.25 273 TYR A CA 1
ATOM 2123 C C . TYR A 1 273 ? -17.870 16.750 -1.399 1.00 46.25 273 TYR A C 1
ATOM 2125 O O . TYR A 1 273 ? -17.256 17.707 -1.862 1.00 46.25 273 TYR A O 1
ATOM 2133 N N . ILE A 1 274 ? -17.429 15.499 -1.588 1.00 48.69 274 ILE A N 1
ATOM 2134 C CA . ILE A 1 274 ? -16.619 15.220 -2.784 1.00 48.69 274 ILE A CA 1
ATOM 2135 C C . ILE A 1 274 ? -17.617 15.283 -3.937 1.00 48.69 274 ILE A C 1
ATOM 2137 O O . ILE A 1 274 ? -18.468 14.417 -4.107 1.00 48.69 274 ILE A O 1
ATOM 2141 N N . SER A 1 275 ? -17.630 16.450 -4.567 1.00 47.94 275 SER A N 1
ATOM 2142 C CA . SER A 1 275 ? -18.724 16.970 -5.367 1.00 47.94 275 SER A CA 1
ATOM 2143 C C . SER A 1 275 ? -18.901 16.167 -6.653 1.00 47.94 275 SER A C 1
ATOM 2145 O O . SER A 1 275 ? -18.290 16.475 -7.673 1.00 47.94 275 SER A O 1
ATOM 2147 N N . THR A 1 276 ? -19.821 15.202 -6.637 1.00 54.28 276 THR A N 1
ATOM 2148 C CA . THR A 1 276 ? -20.448 14.645 -7.843 1.00 54.28 276 THR A CA 1
ATOM 2149 C C . THR A 1 276 ? -20.869 15.758 -8.807 1.00 54.28 276 THR A C 1
ATOM 2151 O O . THR A 1 276 ? -20.803 15.597 -10.018 1.00 54.28 276 THR A O 1
ATOM 2154 N N . LYS A 1 277 ? -21.238 16.940 -8.286 1.00 54.28 277 LYS A N 1
ATOM 2155 C CA . LYS A 1 277 ? -21.632 18.096 -9.099 1.00 54.28 277 LYS A CA 1
ATOM 2156 C C . LYS A 1 277 ? -20.528 18.617 -10.022 1.00 54.28 277 LYS A C 1
ATOM 2158 O O . LYS A 1 277 ? -20.872 19.225 -11.025 1.00 54.28 277 LYS A O 1
ATOM 2163 N N . VAL A 1 278 ? -19.245 18.390 -9.719 1.00 52.59 278 VAL A N 1
ATOM 2164 C CA . VAL A 1 278 ? -18.141 18.764 -10.627 1.00 52.59 278 VAL A CA 1
ATOM 2165 C C . VAL A 1 278 ? -18.120 17.834 -11.844 1.00 52.59 278 VAL A C 1
ATOM 2167 O O . VAL A 1 278 ? -18.071 18.319 -12.966 1.00 52.59 278 VAL A O 1
ATOM 2170 N N . LEU A 1 279 ? -18.289 16.524 -11.638 1.00 53.88 279 LEU A N 1
ATOM 2171 C CA . LEU A 1 279 ? -18.406 15.539 -12.725 1.00 53.88 279 LEU A CA 1
ATOM 2172 C C . LEU A 1 279 ? -19.692 15.714 -13.549 1.00 53.88 279 LEU A C 1
ATOM 2174 O O . LEU A 1 279 ? -19.700 15.479 -14.752 1.00 53.88 279 LEU A O 1
ATOM 2178 N N . LEU A 1 280 ? -20.784 16.153 -12.916 1.00 55.59 280 LEU A N 1
ATOM 2179 C CA . LEU A 1 280 ? -22.067 16.393 -13.587 1.00 55.59 280 LEU A CA 1
ATOM 2180 C C . LEU A 1 280 ? -22.131 17.727 -14.348 1.00 55.59 280 LEU A C 1
ATOM 2182 O O . LEU A 1 280 ? -23.015 17.894 -15.185 1.00 55.59 280 LEU A O 1
ATOM 2186 N N . ALA A 1 281 ? -21.223 18.669 -14.074 1.00 53.50 281 ALA A N 1
ATOM 2187 C CA . ALA A 1 281 ? -21.180 19.974 -14.735 1.00 53.50 281 ALA A CA 1
ATOM 2188 C C . ALA A 1 281 ? -20.468 19.943 -16.100 1.00 53.50 281 ALA A C 1
ATOM 2190 O O . ALA A 1 281 ? -20.709 20.820 -16.925 1.00 53.50 281 ALA A O 1
ATOM 2191 N N . GLU A 1 282 ? -19.628 18.936 -16.365 1.00 55.03 282 GLU A N 1
ATOM 2192 C CA . GLU A 1 282 ? -18.819 18.856 -17.593 1.00 55.03 282 GLU A CA 1
ATOM 2193 C C . GLU A 1 282 ? -19.586 18.359 -18.835 1.00 55.03 282 GLU A C 1
ATOM 2195 O O . GLU A 1 282 ? -19.017 18.274 -19.922 1.00 55.03 282 GLU A O 1
ATOM 2200 N N . GLY A 1 283 ? -20.888 18.067 -18.722 1.00 53.00 283 GLY A N 1
ATOM 2201 C CA . GLY A 1 283 ? -21.782 17.880 -19.875 1.00 53.00 283 GLY A CA 1
ATOM 2202 C C . GLY A 1 283 ? -21.514 16.654 -20.761 1.00 53.00 283 GLY A C 1
ATOM 2203 O O . GLY A 1 283 ? -22.203 16.481 -21.764 1.00 53.00 283 GLY A O 1
ATOM 2204 N N . ARG A 1 284 ? -20.553 15.782 -20.421 1.00 58.94 284 ARG A N 1
ATOM 2205 C CA . ARG A 1 284 ? -20.379 14.489 -21.099 1.00 58.94 284 ARG A CA 1
ATOM 2206 C C . ARG A 1 284 ? -21.274 13.435 -20.455 1.00 58.94 284 ARG A C 1
ATOM 2208 O O . ARG A 1 284 ? -21.107 13.097 -19.284 1.00 58.94 284 ARG A O 1
ATOM 2215 N N . GLU A 1 285 ? -22.192 12.889 -21.244 1.00 70.75 285 GLU A N 1
ATOM 2216 C CA . GLU A 1 285 ? -22.951 11.683 -20.905 1.00 70.75 285 GLU A CA 1
ATOM 2217 C C . GLU A 1 285 ? -21.981 10.495 -20.827 1.00 70.75 285 GLU A C 1
ATOM 2219 O O . GLU A 1 285 ? -21.594 9.918 -21.841 1.00 70.75 285 GLU A O 1
ATOM 2224 N N . THR A 1 286 ? -21.525 10.174 -19.616 1.00 81.94 286 THR A N 1
ATOM 2225 C CA . THR A 1 286 ? -20.742 8.964 -19.341 1.00 81.94 286 THR A CA 1
ATOM 2226 C C . THR A 1 286 ? -21.555 8.024 -18.453 1.00 81.94 286 THR A C 1
ATOM 2228 O O . THR A 1 286 ? -22.305 8.508 -17.598 1.00 81.94 286 THR A O 1
ATOM 2231 N N . PRO A 1 287 ? -21.376 6.695 -18.574 1.00 83.94 287 PRO A N 1
ATOM 2232 C CA . PRO A 1 287 ? -22.049 5.729 -17.700 1.00 83.94 287 PRO A CA 1
ATOM 2233 C C . PRO A 1 287 ? -21.818 6.008 -16.205 1.00 83.94 287 PRO A C 1
ATOM 2235 O O . PRO A 1 287 ? -22.703 5.806 -15.375 1.00 83.94 287 PRO A O 1
ATOM 2238 N N . PHE A 1 288 ? -20.641 6.539 -15.857 1.00 86.62 288 PHE A N 1
ATOM 2239 C CA . PHE A 1 288 ? -20.308 6.936 -14.490 1.00 86.62 288 PHE A CA 1
ATOM 2240 C C . PHE A 1 288 ? -21.080 8.183 -14.037 1.00 86.62 288 PHE A C 1
ATOM 2242 O O . PHE A 1 288 ? -21.641 8.199 -12.942 1.00 86.62 288 PHE A O 1
ATOM 2249 N N . ALA A 1 289 ? -21.180 9.207 -14.891 1.00 85.25 289 ALA A N 1
ATOM 2250 C CA . ALA A 1 289 ? -21.981 10.396 -14.603 1.00 85.25 289 ALA A CA 1
ATOM 2251 C C . ALA A 1 289 ? -23.472 10.052 -14.428 1.00 85.25 289 ALA A C 1
ATOM 2253 O O . ALA A 1 289 ? -24.124 10.584 -13.529 1.00 85.25 289 ALA A O 1
ATOM 2254 N N . GLU A 1 290 ? -24.013 9.133 -15.230 1.00 86.00 290 GLU A N 1
ATOM 2255 C CA . GLU A 1 290 ? -25.391 8.657 -15.082 1.00 86.00 290 GLU A CA 1
ATOM 2256 C C . GLU A 1 290 ? -25.610 7.900 -13.766 1.00 86.00 290 GLU A C 1
ATOM 2258 O O . GLU A 1 290 ? -26.534 8.219 -13.013 1.00 86.00 290 GLU A O 1
ATOM 2263 N N . HIS A 1 291 ? -24.719 6.962 -13.432 1.00 90.06 291 HIS A N 1
ATOM 2264 C CA . HIS A 1 291 ? -24.740 6.256 -12.149 1.00 90.06 291 HIS A CA 1
ATOM 2265 C C . HIS A 1 291 ? -24.721 7.221 -10.962 1.00 90.06 291 HIS A C 1
ATOM 2267 O O . HIS A 1 291 ? -25.524 7.094 -10.038 1.00 90.06 291 HIS A O 1
ATOM 2273 N N . CYS A 1 292 ? -23.855 8.230 -11.016 1.00 87.12 292 CYS A N 1
ATOM 2274 C CA . CYS A 1 292 ? -23.766 9.283 -10.019 1.00 87.12 292 CYS A CA 1
ATOM 2275 C C . CYS A 1 292 ? -25.093 10.044 -9.830 1.00 87.12 292 CYS A C 1
ATOM 2277 O O . CYS A 1 292 ? -25.513 10.261 -8.691 1.00 87.12 292 CYS A O 1
ATOM 2279 N N . ARG A 1 293 ? -25.796 10.406 -10.917 1.00 85.81 293 ARG A N 1
ATOM 2280 C CA . ARG A 1 293 ? -27.130 11.041 -10.834 1.00 85.81 293 ARG A CA 1
ATOM 2281 C C . ARG A 1 293 ? -28.161 10.111 -10.203 1.00 85.81 293 ARG A C 1
ATOM 2283 O O . ARG A 1 293 ? -28.915 10.531 -9.325 1.00 85.81 293 ARG A O 1
ATOM 2290 N N . ASN A 1 294 ? -28.180 8.851 -10.630 1.00 88.06 294 ASN A N 1
ATOM 2291 C CA . ASN A 1 294 ? -29.135 7.856 -10.146 1.00 88.06 294 ASN A CA 1
ATOM 2292 C C . ASN A 1 294 ? -28.929 7.551 -8.655 1.00 88.06 294 ASN A C 1
ATOM 2294 O O . ASN A 1 294 ? -29.902 7.489 -7.896 1.00 88.06 294 ASN A O 1
ATOM 2298 N N . TYR A 1 295 ? -27.674 7.443 -8.216 1.00 90.25 295 TYR A N 1
ATOM 2299 C CA . TYR A 1 295 ? -27.313 7.311 -6.807 1.00 90.25 295 TYR A CA 1
ATOM 2300 C C . TYR A 1 295 ? -27.783 8.517 -5.990 1.00 90.25 295 TYR A C 1
ATOM 2302 O O . TYR A 1 295 ? -28.456 8.345 -4.977 1.00 90.25 295 TYR A O 1
ATOM 2310 N N . GLU A 1 296 ? -27.495 9.746 -6.431 1.00 88.62 296 GLU A N 1
ATOM 2311 C CA . GLU A 1 296 ? -27.911 10.945 -5.695 1.00 88.62 296 GLU A CA 1
ATOM 2312 C C . GLU A 1 296 ? -29.431 11.066 -5.562 1.00 88.62 296 GLU A C 1
ATOM 2314 O O . GLU A 1 296 ? -29.922 11.446 -4.495 1.00 88.62 296 GLU A O 1
ATOM 2319 N N . ASN A 1 297 ? -30.175 10.734 -6.618 1.00 88.12 297 ASN A N 1
ATOM 2320 C CA . ASN A 1 297 ? -31.635 10.743 -6.595 1.00 88.12 297 ASN A CA 1
ATOM 2321 C C . ASN A 1 297 ? -32.181 9.701 -5.611 1.00 88.12 297 ASN A C 1
ATOM 2323 O O . ASN A 1 297 ? -32.984 10.046 -4.743 1.00 88.12 297 ASN A O 1
ATOM 2327 N N . THR A 1 298 ? -31.696 8.460 -5.690 1.00 91.44 298 THR A N 1
ATOM 2328 C CA . THR A 1 298 ? -32.132 7.364 -4.808 1.00 91.44 298 THR A CA 1
ATOM 2329 C C . THR A 1 298 ? -31.772 7.645 -3.355 1.00 91.44 298 THR A C 1
ATOM 2331 O O . THR A 1 298 ? -32.615 7.539 -2.467 1.00 91.44 298 THR A O 1
ATOM 2334 N N . TYR A 1 299 ? -30.547 8.107 -3.106 1.00 91.06 299 TYR A N 1
ATOM 2335 C CA . TYR A 1 299 ? -30.106 8.498 -1.776 1.00 91.06 299 TYR A CA 1
ATOM 2336 C C . TYR A 1 299 ? -30.983 9.613 -1.191 1.00 91.06 299 TYR A C 1
ATOM 2338 O O . TYR A 1 299 ? -31.339 9.561 -0.014 1.00 91.06 299 TYR A O 1
ATOM 2346 N N . ARG A 1 300 ? -31.335 10.632 -1.989 1.00 91.94 300 ARG A N 1
ATOM 2347 C CA . ARG A 1 300 ? -32.188 11.740 -1.534 1.00 91.94 300 ARG A CA 1
ATOM 2348 C C . ARG A 1 300 ? -33.575 11.244 -1.129 1.00 91.94 300 ARG A C 1
ATOM 2350 O O . ARG A 1 300 ? -34.069 11.679 -0.095 1.00 91.94 300 ARG A O 1
ATOM 2357 N N . MET A 1 301 ? -34.164 10.319 -1.891 1.00 93.12 301 MET A N 1
ATOM 2358 C CA . MET A 1 301 ? -35.443 9.694 -1.531 1.00 93.12 301 MET A CA 1
ATOM 2359 C C . MET A 1 301 ? -35.339 8.923 -0.209 1.00 93.12 301 MET A C 1
ATOM 2361 O O . MET A 1 301 ? -36.076 9.228 0.727 1.00 93.12 301 MET A O 1
ATOM 2365 N N . LEU A 1 302 ? -34.357 8.020 -0.079 1.00 93.19 302 LEU A N 1
ATOM 2366 C CA . LEU A 1 302 ? -34.127 7.248 1.152 1.00 93.19 302 LEU A CA 1
ATOM 2367 C C . LEU A 1 302 ? -33.884 8.161 2.365 1.00 93.19 302 LEU A C 1
ATOM 2369 O O . LEU A 1 302 ? -34.356 7.896 3.468 1.00 93.19 302 LEU A O 1
ATOM 2373 N N . GLN A 1 303 ? -33.166 9.270 2.169 1.00 92.69 303 GLN A N 1
ATOM 2374 C CA . GLN A 1 303 ? -32.920 10.258 3.215 1.00 92.69 303 GLN A CA 1
ATOM 2375 C C . GLN A 1 303 ? -34.215 10.931 3.691 1.00 92.69 303 GLN A C 1
ATOM 2377 O O . GLN A 1 303 ? -34.391 11.105 4.899 1.00 92.69 303 GLN A O 1
ATOM 2382 N N . THR A 1 304 ? -35.105 11.304 2.768 1.00 94.25 304 THR A N 1
ATOM 2383 C CA . THR A 1 304 ? -36.414 11.880 3.099 1.00 94.25 304 THR A CA 1
ATOM 2384 C C . THR A 1 304 ? -37.288 10.876 3.853 1.00 94.25 304 THR A C 1
ATOM 2386 O O . THR A 1 304 ? -37.890 11.241 4.861 1.00 94.25 304 THR A O 1
ATOM 2389 N N . GLU A 1 305 ? -37.308 9.608 3.439 1.00 93.69 305 GLU A N 1
ATOM 2390 C CA . GLU A 1 305 ? -38.094 8.556 4.102 1.00 93.69 305 GLU A CA 1
ATOM 2391 C C . GLU A 1 305 ? -37.588 8.245 5.521 1.00 93.69 305 GLU A C 1
ATOM 2393 O O . GLU A 1 305 ? -38.377 8.196 6.467 1.00 93.69 305 GLU A O 1
ATOM 2398 N N . ILE A 1 306 ? -36.266 8.143 5.714 1.00 94.38 306 ILE A N 1
ATOM 2399 C CA . ILE A 1 306 ? -35.656 7.989 7.047 1.00 94.38 306 ILE A CA 1
ATOM 2400 C C . ILE A 1 306 ? -35.989 9.184 7.944 1.00 94.38 306 ILE A C 1
ATOM 2402 O O . ILE A 1 306 ? -36.216 9.010 9.143 1.00 94.38 306 ILE A O 1
ATOM 2406 N N . GLN A 1 307 ? -35.994 10.403 7.397 1.00 93.25 307 GLN A N 1
ATOM 2407 C CA . GLN A 1 307 ? -36.360 11.583 8.174 1.00 93.25 307 GLN A CA 1
ATOM 2408 C C . GLN A 1 307 ? -37.835 11.532 8.592 1.00 93.25 307 GLN A C 1
ATOM 2410 O O . GLN A 1 307 ? -38.126 11.726 9.768 1.00 93.25 307 GLN A O 1
ATOM 2415 N N . GLY A 1 308 ? -38.738 11.149 7.686 1.00 94.50 308 GLY A N 1
ATOM 2416 C CA . GLY A 1 308 ? -40.152 10.956 8.012 1.00 94.50 308 GLY A CA 1
ATOM 2417 C C . GLY A 1 308 ? -40.396 9.876 9.075 1.00 94.50 308 GLY A C 1
ATOM 2418 O O . GLY A 1 308 ? -41.283 10.031 9.913 1.00 94.50 308 GLY A O 1
ATOM 2419 N N . LEU A 1 309 ? -39.599 8.800 9.093 1.00 94.31 309 LEU A N 1
ATOM 2420 C CA . LEU A 1 309 ? -39.648 7.791 10.160 1.00 94.31 309 LEU A CA 1
ATOM 2421 C C . LEU A 1 309 ? -39.141 8.324 11.499 1.00 94.31 309 LEU A C 1
ATOM 2423 O O . LEU A 1 309 ? -39.741 8.043 12.535 1.00 94.31 309 LEU A O 1
ATOM 2427 N N . LYS A 1 310 ? -38.060 9.112 11.496 1.00 92.38 310 LYS A N 1
ATOM 2428 C CA . LYS A 1 310 ? -37.559 9.766 12.714 1.00 92.38 310 LYS A CA 1
ATOM 2429 C C . LYS A 1 310 ? -38.611 10.685 13.319 1.00 92.38 310 LYS A C 1
ATOM 2431 O O . LYS A 1 310 ? -38.782 10.668 14.535 1.00 92.38 310 LYS A O 1
ATOM 2436 N N . ASP A 1 311 ? -39.308 11.445 12.483 1.00 93.88 311 ASP A N 1
ATOM 2437 C CA . ASP A 1 311 ? -40.349 12.365 12.930 1.00 93.88 311 ASP A CA 1
ATOM 2438 C C . ASP A 1 311 ? -41.534 11.586 13.539 1.00 93.88 311 ASP A C 1
ATOM 2440 O O . ASP A 1 311 ? -41.942 11.891 14.660 1.00 93.88 311 ASP A O 1
ATOM 2444 N N . GLN A 1 312 ? -41.983 10.494 12.898 1.00 92.00 312 GLN A N 1
ATOM 2445 C CA . GLN A 1 312 ? -43.020 9.587 13.430 1.00 92.00 312 GLN A CA 1
ATOM 2446 C C . GLN A 1 312 ? -42.630 8.952 14.778 1.00 92.00 312 GLN A C 1
ATOM 2448 O O . GLN A 1 312 ? -43.441 8.895 15.701 1.00 92.00 312 GLN A O 1
ATOM 2453 N N . VAL A 1 313 ? -41.382 8.495 14.930 1.00 91.19 313 VAL A N 1
ATOM 2454 C CA . VAL A 1 313 ? -40.882 7.929 16.199 1.00 91.19 313 VAL A CA 1
ATOM 2455 C C . VAL A 1 313 ? -40.827 8.994 17.297 1.00 91.19 313 VAL A C 1
ATOM 2457 O O . VAL A 1 313 ? -41.154 8.716 18.452 1.00 91.19 313 VAL A O 1
ATOM 2460 N N . GLN A 1 314 ? -40.419 10.221 16.961 1.00 89.31 314 GLN A N 1
ATOM 2461 C CA . GLN A 1 314 ? -40.374 11.327 17.918 1.00 89.31 314 GLN A CA 1
ATOM 2462 C C . GLN A 1 314 ? -41.770 11.763 18.368 1.00 89.31 314 GLN A C 1
ATOM 2464 O O . GLN A 1 314 ? -41.948 12.077 19.545 1.00 89.31 314 GLN A O 1
ATOM 2469 N N . GLU A 1 315 ? -42.743 11.787 17.460 1.00 87.12 315 GLU A N 1
ATOM 2470 C CA . GLU A 1 315 ? -44.145 12.069 17.771 1.00 87.12 315 GLU A CA 1
ATOM 2471 C C . GLU A 1 315 ? -44.734 10.985 18.682 1.00 87.12 315 GLU A C 1
ATOM 2473 O O . GLU A 1 315 ? -45.213 11.302 19.770 1.00 87.12 315 GLU A O 1
ATOM 2478 N N . LEU A 1 316 ? -44.534 9.706 18.341 1.00 85.44 316 LEU A N 1
ATOM 2479 C CA . LEU A 1 316 ? -44.945 8.571 19.173 1.00 85.44 316 LEU A CA 1
ATOM 2480 C C . LEU A 1 316 ? -44.362 8.651 20.594 1.00 85.44 316 LEU A C 1
ATOM 2482 O O . LEU A 1 316 ? -45.057 8.437 21.588 1.00 85.44 316 LEU A O 1
ATOM 2486 N N . HIS A 1 317 ? -43.076 8.993 20.706 1.00 83.69 317 HIS A N 1
ATOM 2487 C CA . HIS A 1 317 ? -42.414 9.164 21.996 1.00 83.69 317 HIS A CA 1
ATOM 2488 C C . HIS A 1 317 ? -42.994 10.347 22.792 1.00 83.69 317 HIS A C 1
ATOM 2490 O O . HIS A 1 317 ? -43.127 10.267 24.018 1.00 83.69 317 HIS A O 1
ATOM 2496 N N . ARG A 1 318 ? -43.345 11.459 22.129 1.00 84.62 318 ARG A N 1
ATOM 2497 C CA . ARG A 1 318 ? -43.991 12.615 22.775 1.00 84.62 318 ARG A CA 1
ATOM 2498 C C . ARG A 1 318 ? -45.373 12.252 23.303 1.00 84.62 318 ARG A C 1
ATOM 2500 O O . ARG A 1 318 ? -45.662 12.606 24.445 1.00 84.62 318 ARG A O 1
ATOM 2507 N N . ASP A 1 319 ? -46.166 11.522 22.530 1.00 82.56 319 ASP A N 1
ATOM 2508 C CA . ASP A 1 319 ? -47.505 11.080 22.923 1.00 82.56 319 ASP A CA 1
ATOM 2509 C C . ASP A 1 319 ? -47.464 10.146 24.132 1.00 82.56 319 ASP A C 1
ATOM 2511 O O . ASP A 1 319 ? -48.187 10.364 25.107 1.00 82.56 319 ASP A O 1
ATOM 2515 N N . LEU A 1 320 ? -46.524 9.195 24.136 1.00 79.12 320 LEU A N 1
ATOM 2516 C CA . LEU A 1 320 ? -46.319 8.280 25.259 1.00 79.12 320 LEU A CA 1
ATOM 2517 C C . LEU A 1 320 ? -45.936 9.034 26.538 1.00 79.12 320 LEU A C 1
ATOM 2519 O O . LEU A 1 320 ? -46.449 8.748 27.617 1.00 79.12 320 LEU A O 1
ATOM 2523 N N . THR A 1 321 ? -45.028 10.005 26.413 1.00 75.69 321 THR A N 1
ATOM 2524 C CA . THR A 1 321 ? -44.414 10.678 27.567 1.00 75.69 321 THR A CA 1
ATOM 2525 C C . THR A 1 321 ? -45.278 11.814 28.121 1.00 75.69 321 THR A C 1
ATOM 2527 O O . THR A 1 321 ? -45.277 12.052 29.326 1.00 75.69 321 THR A O 1
ATOM 2530 N N . LYS A 1 322 ? -45.993 12.557 27.263 1.00 68.69 322 LYS A N 1
ATOM 2531 C CA . LYS A 1 322 ? -46.774 13.742 27.666 1.00 68.69 322 LYS A CA 1
ATOM 2532 C C . LYS A 1 322 ? -48.266 13.483 27.784 1.00 68.69 322 LYS A C 1
ATOM 2534 O O . LYS A 1 322 ? -48.893 14.046 28.677 1.00 68.69 322 LYS A O 1
ATOM 2539 N N . HIS A 1 323 ? -48.838 12.681 26.891 1.00 65.25 323 HIS A N 1
ATOM 2540 C CA . HIS A 1 323 ? -50.289 12.553 26.786 1.00 65.25 323 HIS A CA 1
ATOM 2541 C C . HIS A 1 323 ? -50.850 11.336 27.529 1.00 65.25 323 HIS A C 1
ATOM 2543 O O . HIS A 1 323 ? -52.070 11.243 27.638 1.00 65.25 323 HIS A O 1
ATOM 2549 N N . HIS A 1 324 ? -50.002 10.436 28.065 1.00 59.97 324 HIS A N 1
ATOM 2550 C CA . HIS A 1 324 ? -50.419 9.148 28.659 1.00 59.97 324 HIS A CA 1
ATOM 2551 C C . HIS A 1 324 ? -51.469 8.431 27.787 1.00 59.97 324 HIS A C 1
ATOM 2553 O O . HIS A 1 324 ? -52.355 7.734 28.285 1.00 59.97 324 HIS A O 1
ATOM 2559 N N . SER A 1 325 ? -51.417 8.661 26.473 1.00 60.19 325 SER A N 1
ATOM 2560 C CA . SER A 1 325 ? -52.402 8.141 25.544 1.00 60.19 325 SER A CA 1
ATOM 2561 C C . SER A 1 325 ? -52.221 6.628 25.459 1.00 60.19 325 SER A C 1
ATOM 2563 O O . SER A 1 325 ? -51.100 6.119 25.469 1.00 60.19 325 SER A O 1
ATOM 2565 N N . LEU A 1 326 ? -53.334 5.889 25.396 1.00 59.56 326 LEU A N 1
ATOM 2566 C CA . LEU A 1 326 ? -53.326 4.467 25.055 1.00 59.56 326 LEU A CA 1
ATOM 2567 C C . LEU A 1 326 ? -52.856 4.348 23.602 1.00 59.56 326 LEU A C 1
ATOM 2569 O O . LEU A 1 326 ? -53.663 4.350 22.671 1.00 59.56 326 LEU A O 1
ATOM 2573 N N . ILE A 1 327 ? -51.539 4.332 23.408 1.00 62.78 327 ILE A N 1
ATOM 2574 C CA . ILE A 1 327 ? -50.930 4.146 22.099 1.00 62.78 327 ILE A CA 1
ATOM 2575 C C . ILE A 1 327 ? -51.359 2.776 21.591 1.00 62.78 327 ILE A C 1
ATOM 2577 O O . ILE A 1 327 ? -51.092 1.743 22.205 1.00 62.78 327 ILE A O 1
ATOM 2581 N N . LYS A 1 328 ? -52.045 2.796 20.453 1.00 67.12 328 LYS A N 1
ATOM 2582 C CA . LYS A 1 328 ? -52.444 1.610 19.708 1.00 67.12 328 LYS A CA 1
ATOM 2583 C C . LYS A 1 328 ? -51.188 0.856 19.276 1.00 67.12 328 LYS A C 1
ATOM 2585 O O . LYS A 1 328 ? -50.340 1.421 18.582 1.00 67.12 328 LYS A O 1
ATOM 2590 N N . SER A 1 329 ? -51.060 -0.403 19.701 1.00 76.31 329 SER A N 1
ATOM 2591 C CA . SER A 1 329 ? -49.928 -1.282 19.361 1.00 76.31 329 SER A CA 1
ATOM 2592 C C . SER A 1 329 ? -49.717 -1.389 17.845 1.00 76.31 329 SER A C 1
ATOM 2594 O O . SER A 1 329 ? -48.610 -1.658 17.381 1.00 76.31 329 SER A O 1
ATOM 2596 N N . GLU A 1 330 ? -50.776 -1.147 17.081 1.00 81.69 330 GLU A N 1
ATOM 2597 C CA . GLU A 1 330 ? -50.816 -1.119 15.627 1.00 81.69 330 GLU A CA 1
ATOM 2598 C C . GLU A 1 330 ? -49.877 -0.044 15.046 1.00 81.69 330 GLU A C 1
ATOM 2600 O O . GLU A 1 330 ? -49.105 -0.344 14.142 1.00 81.69 330 GLU A O 1
ATOM 2605 N N . ILE A 1 331 ? -49.829 1.166 15.624 1.00 84.38 331 ILE A N 1
ATOM 2606 C CA . ILE A 1 331 ? -48.983 2.274 15.127 1.00 84.38 331 ILE A CA 1
ATOM 2607 C C . ILE A 1 331 ? -47.495 1.962 15.337 1.00 84.38 331 ILE A C 1
ATOM 2609 O O . ILE A 1 331 ? -46.661 2.205 14.465 1.00 84.38 331 ILE A O 1
ATOM 2613 N N . MET A 1 332 ? -47.151 1.376 16.487 1.00 84.56 332 MET A N 1
ATOM 2614 C CA . MET A 1 332 ? -45.783 0.931 16.761 1.00 84.56 332 MET A CA 1
ATOM 2615 C C . MET A 1 332 ? -45.364 -0.191 15.803 1.00 84.56 332 MET A C 1
ATOM 2617 O O . MET A 1 332 ? -44.244 -0.175 15.293 1.00 84.56 332 MET A O 1
ATOM 2621 N N . SER A 1 333 ? -46.269 -1.133 15.524 1.00 87.50 333 SER A N 1
ATOM 2622 C CA . SER A 1 333 ? -46.035 -2.209 14.560 1.00 87.50 333 SER A CA 1
ATOM 2623 C C . SER A 1 333 ? -45.820 -1.670 13.143 1.00 87.50 333 SER A C 1
ATOM 2625 O O . SER A 1 333 ? -44.915 -2.128 12.450 1.00 87.50 333 SER A O 1
ATOM 2627 N N . GLU A 1 334 ? -46.592 -0.668 12.717 1.00 91.69 334 GLU A N 1
ATOM 2628 C CA . GLU A 1 334 ? -46.439 -0.026 11.406 1.00 91.69 334 GLU A CA 1
ATOM 2629 C C . GLU A 1 334 ? -45.098 0.707 11.263 1.00 91.69 334 GLU A C 1
ATOM 2631 O O . GLU A 1 334 ? -44.440 0.598 10.228 1.00 91.69 334 GLU A O 1
ATOM 2636 N N . ILE A 1 335 ? -44.657 1.433 12.297 1.00 91.69 335 ILE A N 1
ATOM 2637 C CA . ILE A 1 335 ? -43.357 2.123 12.289 1.00 91.69 335 ILE A CA 1
ATOM 2638 C C . ILE A 1 335 ? -42.207 1.110 12.235 1.00 91.69 335 ILE A C 1
ATOM 2640 O O . ILE A 1 335 ? -41.270 1.289 11.455 1.00 91.69 335 ILE A O 1
ATOM 2644 N N . LEU A 1 336 ? -42.289 0.026 13.014 1.00 92.31 336 LEU A N 1
ATOM 2645 C CA . LEU A 1 336 ? -41.305 -1.060 12.972 1.00 92.31 336 LEU A CA 1
ATOM 2646 C C . LEU A 1 336 ? -41.270 -1.739 11.598 1.00 92.31 336 LEU A C 1
ATOM 2648 O O . LEU A 1 336 ? -40.189 -1.975 11.060 1.00 92.31 336 LEU A O 1
ATOM 2652 N N . GLN A 1 337 ? -42.433 -1.996 10.996 1.00 95.19 337 GLN A N 1
ATOM 2653 C CA . GLN A 1 337 ? -42.528 -2.580 9.659 1.00 95.19 337 GLN A CA 1
ATOM 2654 C C . GLN A 1 337 ? -41.908 -1.668 8.594 1.00 95.19 337 GLN A C 1
ATOM 2656 O O . GLN A 1 337 ? -41.126 -2.139 7.769 1.00 95.19 337 GLN A O 1
ATOM 2661 N N . LYS A 1 338 ? -42.201 -0.362 8.626 1.00 95.06 338 LYS A N 1
ATOM 2662 C CA . LYS A 1 338 ? -41.591 0.614 7.711 1.00 95.06 338 LYS A CA 1
ATOM 2663 C C . LYS A 1 338 ? -40.080 0.726 7.923 1.00 95.06 338 LYS A C 1
ATOM 2665 O O . LYS A 1 338 ? -39.344 0.811 6.947 1.00 95.06 338 LYS A O 1
ATOM 2670 N N . SER A 1 339 ? -39.602 0.673 9.169 1.00 95.25 339 SER A N 1
ATOM 2671 C CA . SER A 1 339 ? -38.163 0.648 9.468 1.00 95.25 339 SER A CA 1
ATOM 2672 C C . SER A 1 339 ? -37.479 -0.579 8.863 1.00 95.25 339 SER A C 1
ATOM 2674 O O . SER A 1 339 ? -36.430 -0.449 8.242 1.00 95.25 339 SER A O 1
ATOM 2676 N N . LEU A 1 340 ? -38.090 -1.759 8.987 1.00 95.19 340 LEU A N 1
ATOM 2677 C CA . LEU A 1 340 ? -37.551 -2.985 8.397 1.00 95.19 340 LEU A CA 1
ATOM 2678 C C . LEU A 1 340 ? -37.558 -2.920 6.860 1.00 95.19 340 LEU A C 1
ATOM 2680 O O . LEU A 1 340 ? -36.608 -3.348 6.208 1.00 95.19 340 LEU A O 1
ATOM 2684 N N . GLN A 1 341 ? -38.612 -2.351 6.268 1.00 96.06 341 GLN A N 1
ATOM 2685 C CA . GLN A 1 341 ? -38.689 -2.135 4.824 1.00 96.06 341 GLN A CA 1
ATOM 2686 C C . GLN A 1 341 ? -37.600 -1.169 4.335 1.00 96.06 341 GLN A C 1
ATOM 2688 O O . GLN A 1 341 ? -37.020 -1.401 3.274 1.00 96.06 341 GLN A O 1
ATOM 2693 N N . MET A 1 342 ? -37.285 -0.126 5.109 1.00 95.56 342 MET A N 1
ATOM 2694 C CA . MET A 1 342 ? -36.174 0.778 4.808 1.00 95.56 342 MET A CA 1
ATOM 2695 C C . MET A 1 342 ? -34.830 0.056 4.787 1.00 95.56 342 MET A C 1
ATOM 2697 O O . MET A 1 342 ? -34.054 0.268 3.858 1.00 95.56 342 MET A O 1
ATOM 2701 N N . ASP A 1 343 ? -34.566 -0.825 5.754 1.00 94.06 343 ASP A N 1
ATOM 2702 C CA . ASP A 1 343 ? -33.323 -1.605 5.784 1.00 94.06 343 ASP A CA 1
ATOM 2703 C C . ASP A 1 343 ? -33.174 -2.477 4.529 1.00 94.06 343 ASP A C 1
ATOM 2705 O O . ASP A 1 343 ? -32.097 -2.530 3.932 1.00 94.06 343 ASP A O 1
ATOM 2709 N N . VAL A 1 344 ? -34.268 -3.093 4.062 1.00 96.31 344 VAL A N 1
ATOM 2710 C CA . VAL A 1 344 ? -34.282 -3.868 2.809 1.00 96.31 344 VAL A CA 1
ATOM 2711 C C . VAL A 1 344 ? -33.982 -2.981 1.597 1.00 96.31 344 VAL A C 1
ATOM 2713 O O . VAL A 1 344 ? -33.166 -3.357 0.755 1.00 96.31 344 VAL A O 1
ATOM 2716 N N . GLN A 1 345 ? -34.593 -1.795 1.501 1.00 95.56 345 GLN A N 1
ATOM 2717 C CA . GLN A 1 345 ? -34.344 -0.867 0.390 1.00 95.56 345 GLN A CA 1
ATOM 2718 C C . GLN A 1 345 ? -32.902 -0.339 0.379 1.00 95.56 345 GLN A C 1
ATOM 2720 O O . GLN A 1 345 ? -32.275 -0.264 -0.679 1.00 95.56 345 GLN A O 1
ATOM 2725 N N . ILE A 1 346 ? -32.351 -0.013 1.552 1.00 94.31 346 ILE A N 1
ATOM 2726 C CA . ILE A 1 346 ? -30.965 0.445 1.697 1.00 94.31 346 ILE A CA 1
ATOM 2727 C C . ILE A 1 346 ? -29.996 -0.674 1.308 1.00 94.31 346 ILE A C 1
ATOM 2729 O O . ILE A 1 346 ? -29.056 -0.424 0.554 1.00 94.31 346 ILE A O 1
ATOM 2733 N N . ALA A 1 347 ? -30.234 -1.907 1.763 1.00 94.44 347 ALA A N 1
ATOM 2734 C CA . ALA A 1 347 ? -29.408 -3.060 1.412 1.00 94.44 347 ALA A CA 1
ATOM 2735 C C . ALA A 1 347 ? -29.454 -3.374 -0.094 1.00 94.44 347 ALA A C 1
ATOM 2737 O O . ALA A 1 347 ? -28.420 -3.672 -0.699 1.00 94.44 347 ALA A O 1
ATOM 2738 N N . ALA A 1 348 ? -30.630 -3.257 -0.719 1.00 95.44 348 ALA A N 1
ATOM 2739 C CA . ALA A 1 348 ? -30.790 -3.428 -2.160 1.00 95.44 348 ALA A CA 1
ATOM 2740 C C . ALA A 1 348 ? -30.035 -2.344 -2.947 1.00 95.44 348 ALA A C 1
ATOM 2742 O O . ALA A 1 348 ? -29.298 -2.663 -3.880 1.00 95.44 348 ALA A O 1
ATOM 2743 N N . HIS A 1 349 ? -30.154 -1.074 -2.542 1.00 94.25 349 HIS A N 1
ATOM 2744 C CA . HIS A 1 349 ? -29.430 0.022 -3.185 1.00 94.25 349 HIS A CA 1
ATOM 2745 C C . HIS A 1 349 ? -27.911 -0.103 -3.005 1.00 94.25 349 HIS A C 1
ATOM 2747 O O . HIS A 1 349 ? -27.169 0.075 -3.968 1.00 94.25 349 HIS A O 1
ATOM 2753 N N . TYR A 1 350 ? -27.449 -0.475 -1.807 1.00 92.31 350 TYR A N 1
ATOM 2754 C CA . TYR A 1 350 ? -26.037 -0.751 -1.537 1.00 92.31 350 TYR A CA 1
ATOM 2755 C C . TYR A 1 350 ? -25.496 -1.856 -2.450 1.00 92.31 350 TYR A C 1
ATOM 2757 O O . TYR A 1 350 ? -24.471 -1.669 -3.098 1.00 92.31 350 TYR A O 1
ATOM 2765 N N . SER A 1 351 ? -26.221 -2.972 -2.562 1.00 93.81 351 SER A N 1
ATOM 2766 C CA . SER A 1 351 ? -25.826 -4.093 -3.423 1.00 93.81 351 SER A CA 1
ATOM 2767 C C . SER A 1 351 ? -25.771 -3.682 -4.897 1.00 93.81 351 SER A C 1
ATOM 2769 O O . SER A 1 351 ? -24.830 -4.037 -5.597 1.00 93.81 351 SER A O 1
ATOM 2771 N N . ALA A 1 352 ? -26.735 -2.885 -5.368 1.00 92.62 352 ALA A N 1
ATOM 2772 C CA . ALA A 1 352 ? -26.740 -2.372 -6.738 1.00 92.62 352 ALA A CA 1
ATOM 2773 C C . ALA A 1 352 ? -25.539 -1.454 -7.030 1.00 92.62 352 ALA A C 1
ATOM 2775 O O . ALA A 1 352 ? -24.957 -1.531 -8.109 1.00 92.62 352 ALA A O 1
ATOM 2776 N N . VAL A 1 353 ? -25.144 -0.606 -6.073 1.00 92.75 353 VAL A N 1
ATOM 2777 C CA . VAL A 1 353 ? -23.949 0.244 -6.201 1.00 92.75 353 VAL A CA 1
ATOM 2778 C C . VAL A 1 353 ? -22.673 -0.597 -6.189 1.00 92.75 353 VAL A C 1
ATOM 2780 O O . VAL A 1 353 ? -21.789 -0.359 -7.007 1.00 92.75 353 VAL A O 1
ATOM 2783 N N . GLU A 1 354 ? -22.588 -1.603 -5.317 1.00 91.75 354 GLU A N 1
ATOM 2784 C CA . GLU A 1 354 ? -21.419 -2.483 -5.233 1.00 91.75 354 GLU A CA 1
ATOM 2785 C C . GLU A 1 354 ? -21.232 -3.309 -6.517 1.00 91.75 354 GLU A C 1
ATOM 2787 O O . GLU A 1 354 ? -20.113 -3.437 -7.002 1.00 91.75 354 GLU A O 1
ATOM 2792 N N . MET A 1 355 ? -22.317 -3.776 -7.143 1.00 90.69 355 MET A N 1
ATOM 2793 C CA . MET A 1 355 ? -22.260 -4.477 -8.435 1.00 90.69 355 MET A CA 1
ATOM 2794 C C . MET A 1 355 ? -21.742 -3.601 -9.582 1.00 90.69 355 MET A C 1
ATOM 2796 O O . MET A 1 355 ? -21.136 -4.114 -10.518 1.00 90.69 355 MET A O 1
ATOM 2800 N N . MET A 1 356 ? -21.952 -2.284 -9.523 1.00 90.69 356 MET A N 1
ATOM 2801 C CA . MET A 1 356 ? -21.432 -1.363 -10.538 1.00 90.69 356 MET A CA 1
ATOM 2802 C C . MET A 1 356 ? -19.920 -1.140 -10.424 1.00 90.69 356 MET A C 1
ATOM 2804 O O . MET A 1 356 ? -19.320 -0.640 -11.374 1.00 90.69 356 MET A O 1
ATOM 2808 N N . ARG A 1 357 ? -19.288 -1.518 -9.302 1.00 84.69 357 ARG A N 1
ATOM 2809 C CA . ARG A 1 357 ? -17.837 -1.382 -9.103 1.00 84.69 357 ARG A CA 1
ATOM 2810 C C . ARG A 1 357 ? -17.052 -2.096 -10.201 1.00 84.69 357 ARG A C 1
ATOM 2812 O O . ARG A 1 357 ? -16.233 -1.459 -10.851 1.00 84.69 357 ARG A O 1
ATOM 2819 N N . SER A 1 358 ? -17.339 -3.375 -10.434 1.00 83.12 358 SER A N 1
ATOM 2820 C CA . SER A 1 358 ? -16.620 -4.177 -11.432 1.00 83.12 358 SER A CA 1
ATOM 2821 C C . SER A 1 358 ? -16.834 -3.658 -12.854 1.00 83.12 358 SER A C 1
ATOM 2823 O O . SER A 1 358 ? -15.897 -3.625 -13.643 1.00 83.12 358 SER A O 1
ATOM 2825 N N . VAL A 1 359 ? -18.047 -3.186 -13.163 1.00 88.19 359 VAL A N 1
ATOM 2826 C CA . VAL A 1 359 ? -18.374 -2.585 -14.465 1.00 88.19 359 VAL A CA 1
ATOM 2827 C C . VAL A 1 359 ? -17.543 -1.324 -14.707 1.00 88.19 359 VAL A C 1
ATOM 2829 O O . VAL A 1 359 ? -17.025 -1.121 -15.802 1.00 88.19 359 VAL A O 1
ATOM 2832 N N . PHE A 1 360 ? -17.391 -0.463 -13.696 1.00 88.06 360 PHE A N 1
ATOM 2833 C CA . PHE A 1 360 ? -16.563 0.734 -13.842 1.00 88.06 360 PHE A CA 1
ATOM 2834 C C . PHE A 1 360 ? -15.073 0.428 -13.891 1.00 88.06 360 PHE A C 1
ATOM 2836 O O . PHE A 1 360 ? -14.375 1.070 -14.669 1.00 88.06 360 PHE A O 1
ATOM 2843 N N . GLU A 1 361 ? -14.595 -0.549 -13.122 1.00 82.50 361 GLU A N 1
ATOM 2844 C CA . GLU A 1 361 ? -13.204 -1.007 -13.192 1.00 82.50 361 GLU A CA 1
ATOM 2845 C C . GLU A 1 361 ? -12.843 -1.479 -14.608 1.00 82.50 361 GLU A C 1
ATOM 2847 O O . GLU A 1 361 ? -11.821 -1.055 -15.142 1.00 82.50 361 GLU A O 1
ATOM 2852 N N . GLU A 1 362 ? -13.717 -2.253 -15.258 1.00 86.12 362 GLU A N 1
ATOM 2853 C CA . GLU A 1 362 ? -13.537 -2.687 -16.650 1.00 86.12 362 GLU A CA 1
ATOM 2854 C C . GLU A 1 362 ? -13.502 -1.497 -17.625 1.00 86.12 362 GLU A C 1
ATOM 2856 O O . GLU A 1 362 ? -12.555 -1.347 -18.397 1.00 86.12 362 GLU A O 1
ATOM 2861 N N . VAL A 1 363 ? -14.476 -0.584 -17.539 1.00 85.00 363 VAL A N 1
ATOM 2862 C CA . VAL A 1 363 ? -14.538 0.609 -18.407 1.00 85.00 363 VAL A CA 1
ATOM 2863 C C . VAL A 1 363 ? -13.316 1.519 -18.226 1.00 85.00 363 VAL A C 1
ATOM 2865 O O . VAL A 1 363 ? -12.823 2.117 -19.192 1.00 85.00 363 VAL A O 1
ATOM 2868 N N . TRP A 1 364 ? -12.827 1.672 -16.995 1.00 86.75 364 TRP A N 1
ATOM 2869 C CA . TRP A 1 364 ? -11.643 2.476 -16.709 1.00 86.75 364 TRP A CA 1
ATOM 2870 C C . TRP A 1 364 ? -10.377 1.831 -17.257 1.00 86.75 364 TRP A C 1
ATOM 2872 O O . TRP A 1 364 ? -9.578 2.542 -17.865 1.00 86.75 364 TRP A O 1
ATOM 2882 N N . GLU A 1 365 ? -10.226 0.515 -17.115 1.00 82.62 365 GLU A N 1
ATOM 2883 C CA . GLU A 1 365 ? -9.085 -0.225 -17.656 1.00 82.62 365 GLU A CA 1
ATOM 2884 C C . GLU A 1 365 ? -9.052 -0.158 -19.190 1.00 82.62 365 GLU A C 1
ATOM 2886 O O . GLU A 1 365 ? -8.024 0.171 -19.783 1.00 82.62 365 GLU A O 1
ATOM 2891 N N . GLU A 1 366 ? -10.196 -0.344 -19.854 1.00 84.44 366 GLU A N 1
ATOM 2892 C CA . GLU A 1 366 ? -10.299 -0.180 -21.309 1.00 84.44 366 GLU A CA 1
ATOM 2893 C C . GLU A 1 366 ? -9.924 1.235 -21.765 1.00 84.44 366 GLU A C 1
ATOM 2895 O O . GLU A 1 366 ? -9.253 1.430 -22.784 1.00 84.44 366 GLU A O 1
ATOM 2900 N N . THR A 1 367 ? -10.374 2.249 -21.023 1.00 81.31 367 THR A N 1
ATOM 2901 C CA . THR A 1 367 ? -10.063 3.650 -21.328 1.00 81.31 367 THR A CA 1
ATOM 2902 C C . THR A 1 367 ? -8.577 3.930 -21.119 1.00 81.31 367 THR A C 1
ATOM 2904 O O . THR A 1 367 ? -7.957 4.591 -21.952 1.00 81.31 367 THR A O 1
ATOM 2907 N N . TYR A 1 368 ? -7.992 3.394 -20.049 1.00 81.12 368 TYR A N 1
ATOM 2908 C CA . TYR A 1 368 ? -6.569 3.503 -19.761 1.00 81.12 368 TYR A CA 1
ATOM 2909 C C . TYR A 1 368 ? -5.727 2.876 -20.875 1.00 81.12 368 TYR A C 1
ATOM 2911 O O . TYR A 1 368 ? -4.858 3.548 -21.434 1.00 81.12 368 TYR A O 1
ATOM 2919 N N . GLN A 1 369 ? -6.040 1.640 -21.271 1.00 79.81 369 GLN A N 1
ATOM 2920 C CA . GLN A 1 369 ? -5.318 0.942 -22.332 1.00 79.81 369 GLN A CA 1
ATOM 2921 C C . GLN A 1 369 ? -5.436 1.663 -23.679 1.00 79.81 369 GLN A C 1
ATOM 2923 O O . GLN A 1 369 ? -4.457 1.776 -24.416 1.00 79.81 369 GLN A O 1
ATOM 2928 N N . ARG A 1 370 ? -6.619 2.196 -24.004 1.00 93.38 370 ARG A N 1
ATOM 2929 C CA . ARG A 1 370 ? -6.827 2.993 -25.221 1.00 93.38 370 ARG A CA 1
ATOM 2930 C C . ARG A 1 370 ? -5.928 4.224 -25.247 1.00 93.38 370 ARG A C 1
ATOM 2932 O O . ARG A 1 370 ? -5.239 4.444 -26.237 1.00 93.38 370 ARG A O 1
ATOM 2939 N N . VAL A 1 371 ? -5.904 4.993 -24.158 1.00 86.69 371 VAL A N 1
ATOM 2940 C CA . VAL A 1 371 ? -5.061 6.191 -24.049 1.00 86.69 371 VAL A CA 1
ATOM 2941 C C . VAL A 1 371 ? -3.577 5.822 -24.089 1.00 86.69 371 VAL A C 1
ATOM 2943 O O . VAL A 1 371 ? -2.799 6.524 -24.728 1.00 86.69 371 VAL A O 1
ATOM 2946 N N . ALA A 1 372 ? -3.173 4.712 -23.467 1.00 79.19 372 ALA A N 1
ATOM 2947 C CA . ALA A 1 372 ? -1.798 4.222 -23.539 1.00 79.19 372 ALA A CA 1
ATOM 2948 C C . ALA A 1 372 ? -1.383 3.901 -24.987 1.00 79.19 372 ALA A C 1
ATOM 2950 O O . ALA A 1 372 ? -0.322 4.338 -25.433 1.00 79.19 372 ALA A O 1
ATOM 2951 N N . ASN A 1 373 ? -2.252 3.228 -25.749 1.00 86.12 373 ASN A N 1
ATOM 2952 C CA . ASN A 1 373 ? -2.016 2.948 -27.166 1.00 86.12 373 ASN A CA 1
ATOM 2953 C C . ASN A 1 373 ? -1.938 4.244 -27.996 1.00 86.12 373 ASN A C 1
ATOM 2955 O O . ASN A 1 373 ? -1.068 4.382 -28.853 1.00 86.12 373 ASN A O 1
ATOM 2959 N N . GLU A 1 374 ? -2.821 5.216 -27.741 1.00 92.19 374 GLU A N 1
ATOM 2960 C CA . GLU A 1 374 ? -2.783 6.529 -28.404 1.00 92.19 374 GLU A CA 1
ATOM 2961 C C . GLU A 1 374 ? -1.469 7.276 -28.119 1.00 92.19 374 GLU A C 1
ATOM 2963 O O . GLU A 1 374 ? -0.885 7.868 -29.029 1.00 92.19 374 GLU A O 1
ATOM 2968 N N . GLN A 1 375 ? -0.968 7.214 -26.882 1.00 81.56 375 GLN A N 1
ATOM 2969 C CA . GLN A 1 375 ? 0.321 7.798 -26.502 1.00 81.56 375 GLN A CA 1
ATOM 2970 C C . GLN A 1 375 ? 1.497 7.102 -27.194 1.00 81.56 375 GLN A C 1
ATOM 2972 O O . GLN A 1 375 ? 2.402 7.784 -27.669 1.00 81.56 375 GLN A O 1
ATOM 2977 N N . GLU A 1 376 ? 1.479 5.772 -27.296 1.00 88.00 376 GLU A N 1
ATOM 2978 C CA . GLU A 1 376 ? 2.512 5.016 -28.012 1.00 88.00 376 GLU A CA 1
ATOM 2979 C C . GLU A 1 376 ? 2.556 5.394 -29.499 1.00 88.00 376 GLU A C 1
ATOM 2981 O O . GLU A 1 376 ? 3.631 5.653 -30.044 1.00 88.00 376 GLU A O 1
ATOM 2986 N N . ILE A 1 377 ? 1.388 5.508 -30.141 1.00 93.50 377 ILE A N 1
ATOM 2987 C CA . ILE A 1 377 ? 1.279 5.955 -31.535 1.00 93.50 377 ILE A CA 1
ATOM 2988 C C . ILE A 1 377 ? 1.833 7.373 -31.688 1.00 93.50 377 ILE A C 1
ATOM 2990 O O . ILE A 1 377 ? 2.605 7.639 -32.610 1.00 93.50 377 ILE A O 1
ATOM 2994 N N . TYR A 1 378 ? 1.460 8.286 -30.791 1.00 88.19 378 TYR A N 1
ATOM 2995 C CA . TYR A 1 378 ? 1.936 9.666 -30.827 1.00 88.19 378 TYR A CA 1
ATOM 2996 C C . TYR A 1 378 ? 3.462 9.756 -30.665 1.00 88.19 378 TYR A C 1
ATOM 2998 O O . TYR A 1 378 ? 4.131 10.471 -31.412 1.00 88.19 378 TYR A O 1
ATOM 3006 N N . GLU A 1 379 ? 4.038 8.990 -29.738 1.00 88.81 379 GLU A N 1
ATOM 3007 C CA . GLU A 1 379 ? 5.488 8.904 -29.565 1.00 88.81 379 GLU A CA 1
ATOM 3008 C C . GLU A 1 379 ? 6.172 8.341 -30.816 1.00 88.81 379 GLU A C 1
ATOM 3010 O O . GLU A 1 379 ? 7.167 8.907 -31.272 1.00 88.81 379 GLU A O 1
ATOM 3015 N N . ALA A 1 380 ? 5.634 7.284 -31.431 1.00 88.56 380 ALA A N 1
ATOM 3016 C CA . ALA A 1 380 ? 6.169 6.743 -32.682 1.00 88.56 380 ALA A CA 1
ATOM 3017 C C . ALA A 1 380 ? 6.171 7.796 -33.807 1.00 88.56 380 ALA A C 1
ATOM 3019 O O . ALA A 1 380 ? 7.192 7.998 -34.465 1.00 88.56 380 ALA A O 1
ATOM 3020 N N . GLN A 1 381 ? 5.079 8.553 -33.954 1.00 95.75 381 GLN A N 1
ATOM 3021 C CA . GLN A 1 381 ? 4.985 9.651 -34.923 1.00 95.75 381 GLN A CA 1
ATOM 3022 C C . GLN A 1 381 ? 6.046 10.737 -34.681 1.00 95.75 381 GLN A C 1
ATOM 3024 O O . GLN A 1 381 ? 6.645 11.247 -35.632 1.00 95.75 381 GLN A O 1
ATOM 3029 N N . LEU A 1 382 ? 6.319 11.091 -33.420 1.00 91.62 382 LEU A N 1
ATOM 3030 C CA . LEU A 1 382 ? 7.396 12.029 -33.089 1.00 91.62 382 LEU A CA 1
ATOM 3031 C C . LEU A 1 382 ? 8.774 11.487 -33.486 1.00 91.62 382 LEU A C 1
ATOM 3033 O O . LEU A 1 382 ? 9.601 12.240 -34.010 1.00 91.62 382 LEU A O 1
ATOM 3037 N N . HIS A 1 383 ? 9.022 10.195 -33.263 1.00 93.00 383 HIS A N 1
ATOM 3038 C CA . HIS A 1 383 ? 10.275 9.551 -33.652 1.00 93.00 383 HIS A CA 1
ATOM 3039 C C . HIS A 1 383 ? 10.465 9.554 -35.175 1.00 93.00 383 HIS A C 1
ATOM 3041 O O . HIS A 1 383 ? 11.548 9.918 -35.641 1.00 93.00 383 HIS A O 1
ATOM 3047 N N . ASP A 1 384 ? 9.418 9.254 -35.946 1.00 96.62 384 ASP A N 1
ATOM 3048 C CA . ASP A 1 384 ? 9.458 9.288 -37.414 1.00 96.62 384 ASP A CA 1
ATOM 3049 C C . ASP A 1 384 ? 9.816 10.689 -37.938 1.00 96.62 384 ASP A C 1
ATOM 3051 O O . ASP A 1 384 ? 10.688 10.853 -38.798 1.00 96.62 384 ASP A O 1
ATOM 3055 N N . LEU A 1 385 ? 9.205 11.737 -37.371 1.00 96.81 385 LEU A N 1
ATOM 3056 C CA . LEU A 1 385 ? 9.510 13.123 -37.739 1.00 96.81 385 LEU A CA 1
ATOM 3057 C C . LEU A 1 385 ? 10.955 13.515 -37.396 1.00 96.81 385 LEU A C 1
ATOM 3059 O O . LEU A 1 385 ? 11.615 14.218 -38.173 1.00 96.81 385 LEU A O 1
ATOM 3063 N N . LEU A 1 386 ? 11.473 13.064 -36.251 1.00 92.75 386 LEU A N 1
ATOM 3064 C CA . LEU A 1 386 ? 12.869 13.284 -35.870 1.00 92.75 386 LEU A CA 1
ATOM 3065 C C . LEU A 1 386 ? 13.835 12.572 -36.822 1.00 92.75 386 LEU A C 1
ATOM 3067 O O . LEU A 1 386 ? 14.849 13.163 -37.210 1.00 92.75 386 LEU A O 1
ATOM 3071 N N . GLN A 1 387 ? 13.508 11.351 -37.245 1.00 94.12 387 GLN A N 1
ATOM 3072 C CA . GLN A 1 387 ? 14.301 10.607 -38.218 1.00 94.12 387 GLN A CA 1
ATOM 3073 C C . GLN A 1 387 ? 14.367 11.347 -39.560 1.00 94.12 387 GLN A C 1
ATOM 3075 O O . GLN A 1 387 ? 15.467 11.615 -40.051 1.00 94.12 387 GLN A O 1
ATOM 3080 N N . LEU A 1 388 ? 13.221 11.763 -40.111 1.00 97.19 388 LEU A N 1
ATOM 3081 C CA . LEU A 1 388 ? 13.169 12.526 -41.365 1.00 97.19 388 LEU A CA 1
ATOM 3082 C C . LEU A 1 388 ? 13.987 13.820 -41.281 1.00 97.19 388 LEU A C 1
ATOM 3084 O O . LEU A 1 388 ? 14.704 14.189 -42.216 1.00 97.19 388 LEU A O 1
ATOM 3088 N N . ARG A 1 389 ? 13.938 14.509 -40.136 1.00 96.12 389 ARG A N 1
ATOM 3089 C CA . ARG A 1 389 ? 14.755 15.704 -39.898 1.00 96.12 389 ARG A CA 1
ATOM 3090 C C . ARG A 1 389 ? 16.252 15.391 -39.951 1.00 96.12 389 ARG A C 1
ATOM 3092 O O . ARG A 1 389 ? 17.021 16.186 -40.500 1.00 96.12 389 ARG A O 1
ATOM 3099 N N . GLN A 1 390 ? 16.680 14.266 -39.386 1.00 93.94 390 GLN A N 1
ATOM 3100 C CA . GLN A 1 390 ? 18.084 13.865 -39.381 1.00 93.94 390 GLN A CA 1
ATOM 3101 C C . GLN A 1 390 ? 18.573 13.453 -40.774 1.00 93.94 390 GLN A C 1
ATOM 3103 O O . GLN A 1 390 ? 19.662 13.866 -41.185 1.00 93.94 390 GLN A O 1
ATOM 3108 N N . GLU A 1 391 ? 17.751 12.729 -41.533 1.00 95.94 391 GLU A N 1
ATOM 3109 C CA . GLU A 1 391 ? 18.019 12.401 -42.937 1.00 95.94 391 GLU A CA 1
ATOM 3110 C C . GLU A 1 391 ? 18.163 13.671 -43.787 1.00 95.94 391 GLU A C 1
ATOM 3112 O O . GLU A 1 391 ? 19.162 13.839 -44.491 1.00 95.94 391 GLU A O 1
ATOM 3117 N N . ASN A 1 392 ? 17.248 14.635 -43.643 1.00 96.12 392 ASN A N 1
ATOM 3118 C CA . ASN A 1 392 ? 17.330 15.917 -44.347 1.00 96.12 392 ASN A CA 1
ATOM 3119 C C . ASN A 1 392 ? 18.587 16.727 -43.967 1.00 96.12 392 ASN A C 1
ATOM 3121 O O . ASN A 1 392 ? 19.206 17.378 -44.814 1.00 96.12 392 ASN A O 1
ATOM 3125 N N . SER A 1 393 ? 19.017 16.667 -42.703 1.00 95.50 393 SER A N 1
ATOM 3126 C CA . SER A 1 393 ? 20.277 17.279 -42.257 1.00 95.50 393 SER A CA 1
ATOM 3127 C C . SER A 1 393 ? 21.497 16.652 -42.950 1.00 95.50 393 SER A C 1
ATOM 3129 O O . SER A 1 393 ? 22.407 17.363 -43.398 1.00 95.50 393 SER A O 1
ATOM 3131 N N . CYS A 1 394 ? 21.499 15.325 -43.113 1.00 95.62 394 CYS A N 1
ATOM 3132 C CA . CYS A 1 394 ? 22.541 14.608 -43.845 1.00 95.62 394 CYS A CA 1
ATOM 3133 C C . CYS A 1 394 ? 22.564 15.021 -45.325 1.00 95.62 394 CYS A C 1
ATOM 3135 O O . CYS A 1 394 ? 23.609 15.439 -45.829 1.00 95.62 394 CYS A O 1
ATOM 3137 N N . LEU A 1 395 ? 21.404 15.017 -45.992 1.00 96.06 395 LEU A N 1
ATOM 3138 C CA . LEU A 1 395 ? 21.270 15.456 -47.387 1.00 96.06 395 LEU A CA 1
ATOM 3139 C C . LEU A 1 395 ? 21.720 16.908 -47.580 1.00 96.06 395 LEU A C 1
ATOM 3141 O O . LEU A 1 395 ? 22.451 17.215 -48.523 1.00 96.06 395 LEU A O 1
ATOM 3145 N N . SER A 1 396 ? 21.352 17.799 -46.659 1.00 95.25 396 SER A N 1
ATOM 3146 C CA . SER A 1 396 ? 21.802 19.195 -46.657 1.00 95.25 396 SER A CA 1
ATOM 3147 C C . SER A 1 396 ? 23.324 19.306 -46.545 1.00 95.25 396 SER A C 1
ATOM 3149 O O . SER A 1 396 ? 23.938 20.137 -47.215 1.00 95.25 396 SER A O 1
ATOM 3151 N N . THR A 1 397 ? 23.950 18.465 -45.722 1.00 94.75 397 THR A N 1
ATOM 3152 C CA . THR A 1 397 ? 25.409 18.432 -45.553 1.00 94.75 397 THR A CA 1
ATOM 3153 C C . THR A 1 397 ? 26.105 17.956 -46.827 1.00 94.75 397 THR A C 1
ATOM 3155 O O . THR A 1 397 ? 27.012 18.634 -47.310 1.00 94.75 397 THR A O 1
ATOM 3158 N N . ILE A 1 398 ? 25.634 16.857 -47.422 1.00 95.06 398 ILE A N 1
ATOM 3159 C CA . ILE A 1 398 ? 26.152 16.330 -48.693 1.00 95.06 398 ILE A CA 1
ATOM 3160 C C . ILE A 1 398 ? 26.001 17.377 -49.804 1.00 95.06 398 ILE A C 1
ATOM 3162 O O . ILE A 1 398 ? 26.955 17.683 -50.516 1.00 95.06 398 ILE A O 1
ATOM 3166 N N . THR A 1 399 ? 24.827 18.002 -49.911 1.00 94.06 399 THR A N 1
ATOM 3167 C CA . THR A 1 399 ? 24.552 19.033 -50.922 1.00 94.06 399 THR A CA 1
ATOM 3168 C C . THR A 1 399 ? 25.503 20.222 -50.779 1.00 94.06 399 THR A C 1
ATOM 3170 O O . THR A 1 399 ? 26.052 20.694 -51.775 1.00 94.06 399 THR A O 1
ATOM 3173 N N . LYS A 1 400 ? 25.770 20.682 -49.547 1.00 93.44 400 LYS A N 1
ATOM 3174 C CA . LYS A 1 400 ? 26.751 21.750 -49.282 1.00 93.44 400 LYS A CA 1
ATOM 3175 C C . LYS A 1 400 ? 28.169 21.361 -49.709 1.00 93.44 400 LYS A C 1
ATOM 3177 O O . LYS A 1 400 ? 28.877 22.212 -50.243 1.00 93.44 400 LYS A O 1
ATOM 3182 N N . GLN A 1 401 ? 28.569 20.105 -49.507 1.00 91.94 401 GLN A N 1
ATOM 3183 C CA . GLN A 1 401 ? 29.882 19.594 -49.916 1.00 91.94 401 GLN A CA 1
ATOM 3184 C C . GLN A 1 401 ? 30.014 19.463 -51.441 1.00 91.94 401 GLN A C 1
ATOM 3186 O O . GLN A 1 401 ? 31.070 19.770 -51.986 1.00 91.94 401 GLN A O 1
ATOM 3191 N N . ILE A 1 402 ? 28.946 19.067 -52.143 1.00 92.38 402 ILE A N 1
ATOM 3192 C CA . ILE A 1 402 ? 28.941 18.874 -53.605 1.00 92.38 402 ILE A CA 1
ATOM 3193 C C . ILE A 1 402 ? 28.780 20.202 -54.373 1.00 92.38 402 ILE A C 1
ATOM 3195 O O . ILE A 1 402 ? 29.338 20.369 -55.460 1.00 92.38 402 ILE A O 1
ATOM 3199 N N . ALA A 1 403 ? 28.073 21.185 -53.806 1.00 92.06 403 ALA A N 1
ATOM 3200 C CA . ALA A 1 403 ? 27.808 22.487 -54.424 1.00 92.06 403 ALA A CA 1
ATOM 3201 C C . ALA A 1 403 ? 29.032 23.220 -55.032 1.00 92.06 403 ALA A C 1
ATOM 3203 O O . ALA A 1 403 ? 28.887 23.772 -56.129 1.00 92.06 403 ALA A O 1
ATOM 3204 N N . PRO A 1 404 ? 30.220 23.286 -54.392 1.00 90.88 404 PRO A N 1
ATOM 3205 C CA . PRO A 1 404 ? 31.398 23.906 -55.003 1.00 90.88 404 PRO A CA 1
ATOM 3206 C C . PRO A 1 404 ? 31.915 23.141 -56.230 1.00 90.88 404 PRO A C 1
ATOM 3208 O O . PRO A 1 404 ? 32.312 23.777 -57.206 1.00 90.88 404 PRO A O 1
ATOM 3211 N N . TYR A 1 405 ? 31.859 21.804 -56.231 1.00 92.06 405 TYR A N 1
ATOM 3212 C CA . TYR A 1 405 ? 32.271 20.987 -57.378 1.00 92.06 405 TYR A CA 1
ATOM 3213 C C . TYR A 1 405 ? 31.335 21.187 -58.569 1.00 92.06 405 TYR A C 1
ATOM 3215 O O . TYR A 1 405 ? 31.802 21.418 -59.680 1.00 92.06 405 TYR A O 1
ATOM 3223 N N . VAL A 1 406 ? 30.020 21.206 -58.329 1.00 89.81 406 VAL A N 1
ATOM 3224 C CA . VAL A 1 406 ? 29.018 21.496 -59.369 1.00 89.81 406 VAL A CA 1
ATOM 3225 C C . VAL A 1 406 ? 29.224 22.894 -59.954 1.00 89.81 406 VAL A C 1
ATOM 3227 O O . VAL A 1 406 ? 29.215 23.053 -61.172 1.00 89.81 406 VAL A O 1
ATOM 3230 N N . ARG A 1 407 ? 29.495 23.906 -59.115 1.00 88.69 407 ARG A N 1
ATOM 3231 C CA . ARG A 1 407 ? 29.838 25.264 -59.579 1.00 88.69 407 ARG A CA 1
ATOM 3232 C C . ARG A 1 407 ? 31.123 25.302 -60.409 1.00 88.69 407 ARG A C 1
ATOM 3234 O O . ARG A 1 407 ? 31.192 26.058 -61.374 1.00 88.69 407 ARG A O 1
ATOM 3241 N N . SER A 1 408 ? 32.129 24.509 -60.047 1.00 86.81 408 SER A N 1
ATOM 3242 C CA . SER A 1 408 ? 33.373 24.393 -60.816 1.00 86.81 408 SER A CA 1
ATOM 3243 C C . SER A 1 408 ? 33.123 23.763 -62.190 1.00 86.81 408 SER A C 1
ATOM 3245 O O . SER A 1 408 ? 33.524 24.322 -63.208 1.00 86.81 408 SER A O 1
ATOM 3247 N N . ILE A 1 409 ? 32.372 22.659 -62.237 1.00 84.88 409 ILE A N 1
ATOM 3248 C CA . ILE A 1 409 ? 32.006 21.966 -63.481 1.00 84.88 409 ILE A CA 1
ATOM 3249 C C . ILE A 1 409 ? 31.162 22.871 -64.387 1.00 84.88 409 ILE A C 1
ATOM 3251 O O . ILE A 1 409 ? 31.432 22.944 -65.581 1.00 84.88 409 ILE A O 1
ATOM 3255 N N . ALA A 1 410 ? 30.193 23.608 -63.836 1.00 82.44 410 ALA A N 1
ATOM 3256 C CA . ALA A 1 410 ? 29.379 24.554 -64.601 1.00 82.44 410 ALA A CA 1
ATOM 3257 C C . ALA A 1 410 ? 30.233 25.651 -65.262 1.00 82.44 410 ALA A C 1
ATOM 3259 O O . ALA A 1 410 ? 30.076 25.908 -66.453 1.00 82.44 410 ALA A O 1
ATOM 3260 N N . LYS A 1 411 ? 31.204 26.219 -64.530 1.00 81.88 411 LYS A N 1
ATOM 3261 C CA . LYS A 1 411 ? 32.165 27.194 -65.077 1.00 81.88 411 LYS A CA 1
ATOM 3262 C C . LYS A 1 411 ? 33.064 26.605 -66.165 1.00 81.88 411 LYS A C 1
ATOM 3264 O O . LYS A 1 411 ? 33.447 27.314 -67.088 1.00 81.88 411 LYS A O 1
ATOM 3269 N N . VAL A 1 412 ? 33.452 25.335 -66.045 1.00 80.88 412 VAL A N 1
ATOM 3270 C CA . VAL A 1 412 ? 34.238 24.641 -67.080 1.00 80.88 412 VAL A CA 1
ATOM 3271 C C . VAL A 1 412 ? 33.380 24.374 -68.316 1.00 80.88 412 VAL A C 1
ATOM 3273 O O . VAL A 1 412 ? 33.848 24.593 -69.428 1.00 80.88 412 VAL A O 1
ATOM 3276 N N . LYS A 1 413 ? 32.115 23.981 -68.139 1.00 76.50 413 LYS A N 1
ATOM 3277 C CA . LYS A 1 413 ? 31.169 23.778 -69.240 1.00 76.50 413 LYS A CA 1
ATOM 3278 C C . LYS A 1 413 ? 30.903 25.071 -70.019 1.00 76.50 413 LYS A C 1
ATOM 3280 O O . LYS A 1 413 ? 30.994 25.051 -71.238 1.00 76.50 413 LYS A O 1
ATOM 3285 N N . GLU A 1 414 ? 30.684 26.196 -69.334 1.00 78.06 414 GLU A N 1
ATOM 3286 C CA . GLU A 1 414 ? 30.559 27.527 -69.964 1.00 78.06 414 GLU A CA 1
ATOM 3287 C C . GLU A 1 414 ? 31.777 27.915 -70.818 1.00 78.06 414 GLU A C 1
ATOM 3289 O O . GLU A 1 414 ? 31.643 28.663 -71.780 1.00 78.06 414 GLU A O 1
ATOM 3294 N N . ARG A 1 415 ? 32.973 27.410 -70.485 1.00 71.56 415 ARG A N 1
ATOM 3295 C CA . ARG A 1 415 ? 34.201 27.652 -71.261 1.00 71.56 415 ARG A CA 1
ATOM 3296 C C . ARG A 1 415 ? 34.359 26.719 -72.464 1.00 71.56 415 ARG A C 1
ATOM 3298 O O . ARG A 1 415 ? 35.094 27.066 -73.381 1.00 71.56 415 ARG A O 1
ATOM 3305 N N . LEU A 1 416 ? 33.738 25.540 -72.436 1.00 68.19 416 LEU A N 1
ATOM 3306 C CA . LEU A 1 416 ? 33.824 24.522 -73.492 1.00 68.19 416 LEU A CA 1
ATOM 3307 C C . LEU A 1 416 ? 32.698 24.650 -74.529 1.00 68.19 416 LEU A C 1
ATOM 3309 O O . LEU A 1 416 ? 32.908 24.308 -75.687 1.00 68.19 416 LEU A O 1
ATOM 3313 N N . GLU A 1 417 ? 31.539 25.176 -74.133 1.00 60.38 417 GLU A N 1
ATOM 3314 C CA . GLU A 1 417 ? 30.417 25.520 -75.015 1.00 60.38 417 GLU A CA 1
ATOM 3315 C C . GLU A 1 417 ? 30.096 27.022 -74.885 1.00 60.38 417 GLU A C 1
ATOM 3317 O O . GLU A 1 417 ? 29.066 27.385 -74.306 1.00 60.38 417 GLU A O 1
ATOM 3322 N N . PRO A 1 418 ? 30.972 27.928 -75.363 1.00 59.59 418 PRO A N 1
ATOM 3323 C CA . PRO A 1 418 ? 30.622 29.337 -75.429 1.00 59.59 418 PRO A CA 1
ATOM 3324 C C . PRO A 1 418 ? 29.496 29.493 -76.456 1.00 59.59 418 PRO A C 1
ATOM 3326 O O . PRO A 1 418 ? 29.617 29.030 -77.591 1.00 59.59 418 PRO A O 1
ATOM 3329 N N . ARG A 1 419 ? 28.381 30.089 -76.033 1.00 54.69 419 ARG A N 1
ATOM 3330 C CA . ARG A 1 419 ? 27.325 30.517 -76.955 1.00 54.69 419 ARG A CA 1
ATOM 3331 C C . ARG A 1 419 ? 27.837 31.553 -77.941 1.00 54.69 419 ARG A C 1
ATOM 3333 O O . ARG A 1 419 ? 28.577 32.457 -77.487 1.00 54.69 419 ARG A O 1
#

Solvent-accessible surface area (backbone atoms only — not comparable to full-atom values): 25397 Å² total; per-residue (Å²): 132,84,79,77,87,78,76,75,90,67,92,72,64,54,33,94,89,72,71,37,57,56,53,28,29,30,72,80,80,70,41,78,26,21,74,63,61,54,67,75,47,60,77,74,68,52,77,40,49,43,46,42,66,60,48,47,53,54,49,49,54,55,49,50,52,53,50,49,53,50,48,52,53,50,52,53,50,54,52,51,52,53,50,53,54,51,52,55,49,50,52,51,51,52,53,52,51,50,52,51,50,53,52,50,53,51,52,52,52,52,52,51,52,51,54,49,50,54,52,51,53,50,51,54,48,51,53,47,52,55,49,52,48,53,50,51,54,50,48,52,51,52,63,60,48,49,59,55,52,49,51,52,53,52,52,49,51,53,46,71,74,67,54,51,78,65,57,38,70,72,47,43,61,60,52,51,52,53,51,50,54,62,68,70,48,91,71,83,85,62,82,93,68,79,90,77,86,84,74,67,58,69,60,54,54,51,63,67,44,43,83,77,68,54,76,70,84,91,77,83,92,77,80,95,75,83,86,77,82,93,76,85,88,77,89,84,81,82,83,88,77,88,81,84,91,78,89,87,86,89,82,89,88,88,88,87,90,81,94,74,95,72,83,76,78,76,68,79,77,78,81,82,68,80,53,63,65,62,62,63,65,70,75,64,94,38,78,65,47,51,50,54,53,54,49,52,53,52,51,53,52,53,51,52,52,54,48,55,49,50,51,51,52,51,50,54,51,45,40,54,74,72,64,69,52,87,74,57,68,65,60,58,50,51,52,52,50,51,52,53,52,48,52,52,53,51,52,51,52,51,50,56,55,58,63,46,48,62,58,49,52,52,56,49,50,54,50,49,52,50,51,51,51,53,49,52,53,51,53,51,53,53,50,54,54,51,49,52,52,52,52,50,51,51,51,51,50,51,49,63,67,46,48,61,56,54,53,51,50,51,57,51,46,52,71,74,59,67,130

Radius of gyration: 52.9 Å; Cα contacts (8 Å, |Δi|>4): 125; chains: 1; bounding box: 105×74×166 Å

Mean predicted aligned error: 21.01 Å

Sequence (419 aa):
IVSLSKRTKDIHKKCPLHEEPYIMFSTEKKSMLCINCFRDMQGESRAHCIDIETAYMQGCQRLDQAVMAVKELQTSTREAIVLLKAMIEEVRNSASEEEAAINSLFSRMQEQLSERKKTLLKAVQSQHEEKEKAFKEQLAHLASLLPTLQVHLVTCSAFLSSANKAEFLDLGYQLMERLQRIVKLPHRLRPAQTSKINSEYRAEFARCLEPLLMLSPRRSMVGSAGGIGPGITGTNMLPGGQCSKTLIVPSCPPASDKMSTGPMVKKPTMHRYISTKVLLAEGRETPFAEHCRNYENTYRMLQTEIQGLKDQVQELHRDLTKHHSLIKSEIMSEILQKSLQMDVQIAAHYSAVEMMRSVFEEVWEETYQRVANEQEIYEAQLHDLLQLRQENSCLSTITKQIAPYVRSIAKVKERLEPR

Nearest PDB structures (foldseek):
  7abk-assembly1_A  TM=4.406E-01  e=3.676E+00  Synechocystis sp. PCC 6803 substr. Kazusa
  8a1g-assembly2_B  TM=3.522E-01  e=7.975E+00  Homo sapiens

pLDDT: mean 78.89, std 22.07, range [22.72, 98.38]

InterPro domains:
  IPR039320 RING finger protein 207 [PTHR22635] (1-419)

Foldseek 3Di:
DDDPPDDDPPVFDADPVPRATFFKAQPVVRDTDGPVRLVPDDDVSNVRIDTPVVVVVVVVVVVVVVVVVVVVVVVVVVVVVVVVVVVVVVVVVVVVVVVVVVVVLVVVLVVLLVVLVVVQVVVLVVVQVVLVVLVVVLVVVVVVVVVVVVVLVVVVVVCVVPPDPVRCVVCVVVSVVVVVVVVPDDRCPDRPDDPDRDDPSVVSSVVSCCVSPDPDPDDDDDDDDDDDDDDDDDDDDDDDDDDDYDDDDDDDDDDDDDDDDDDDPPDPPCPPPPPLVVVLVVPDPDPVNVVSVVLVVLVVVLVVLVVVLVVLVVVVVCC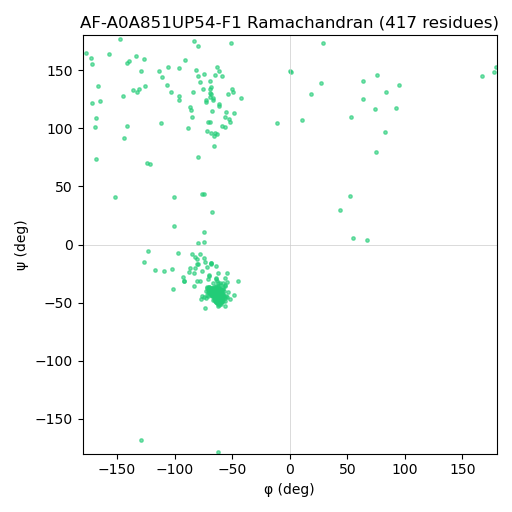VVPVVDPPDVVSVVVSVVSVVVSVVSVVVSVVVVVVCVVVVVVVVVVVVVVVVVVVVVVVVVVVVVVVVVVVVVVVVVVCVVCVVVVVVVVVVVCVVDPD

Organism: NCBI:txid1463973